Protein 1UF5 (pdb70)

Radius of gyration: 25.56 Å; Cα contacts (8 Å, |Δi|>4): 1533; chains: 2; bounding box: 73×49×75 Å

B-factor: mean 15.65, std 8.69, range [4.79, 57.74]

Nearest PDB structures (foldseek):
  1erz-assembly1_A  TM=1.002E+00  e=2.259E-68  Agrobacterium sp. KNK712
  1uf4-assembly1_A  TM=1.003E+00  e=5.510E-68  Agrobacterium sp.
  8hpc-assembly3_D  TM=9.990E-01  e=4.839E-65  Agrobacterium sp. KNK712
  1fo6-assembly1_D  TM=9.987E-01  e=3.106E-63  Agrobacterium tumefaciens
  2ggk-assembly1_D  TM=9.980E-01  e=1.020E-62  Agrobacterium tumefaciens

InterPro domains:
  IPR003010 Carbon-nitrogen hydrolase [PF00795] (7-283)
  IPR003010 Carbon-nitrogen hydrolase [PS50263] (5-276)
  IPR036526 Carbon-nitrogen hydrolase superfamily [G3DSA:3.60.110.10] (2-304)
  IPR036526 Carbon-nitrogen hydrolase superfamily [SSF56317] (3-301)
  IPR050345 Aliphatic Amidase/Beta-Ureidopropionase [PTHR43674] (7-300)

Foldseek 3Di:
DQKFKEKEWAAFAAAQPRQLLNLLVLVLVQQVVCLVVGHQEYEAAFQSRHGLPLQDDDDDPVSLCVQADADVPDPSNVVSLVSLLVSNHKYKDWRWHWYADPNDIAIFGKIFTAASNSHTFDIWTAQDQDFDPDDDVVDPTGRHCVPRHDGIDPQFDWTQHPNFTETEHHAVRLLDLVSLVVSLVVPHQEYEHEYWAFLADVVCRVCSVCRLVSVLVSQLVSLQLSLHWYWYHYHAYQYPNTGTDAFTFIAGSNSHTPWTDDDSHGDMIMDMGRSCSSCVCCVPVNVPVVDDDVVPVVVVPDD/DQKFKEKEWAAFAAAQPHQLLNLLVLVLVQQVVCLVVRHQEYEAAFQSRHGLPLQDDDPDPVSLCVQADADPPDPSNVVVLVSLQVSNYKYKDWHWHWYADPNDTAIFRKIFTAASNSHTFDIWTAQDQDFDCDDDVLDPTGRNRVNRHPGIDPQFDWTQHPNATETEHHAVRLLDLVSLVVSLVVPHQEYEHEYWAFLADSVCRVCSVCRLVSNLVSQLVSLQLSLHKYWYHYHAQQYPNTGTDAFTFIAGSNSHTPWTDDDSHGDMIMDMDRSCSSCVRCVPVNVPVVDDDCVPVVVVVDD

Secondary structure (DSSP, 8-state):
--EEEEEEEEB----TT--HHHHHHHHHHHHHHHHHTT-SEEE--TTTTS--GGGS----HHHHHTTSBSSSS-TTTHHHHHHHHHHT-EEEEEEEEEEEETTEEEEEEEEEEE-TTS-EEEEEE-----S-SS--TT-SS---HHHH----SS-S-EEEETTEEEEE--GGGGG-HHHHHHHHHTT-SEEEEEE--BS--TT-GGGGGGHHHHHHHHHHHHHHHHT-EEEEEEB-EEETTEEE----EEE-TTS-EEEE--SSSSEEEEEEEEGGGGHHIIIIIT-HHHH--GGG-GGGG--/--EEEEEEEEB----TT--HHHHHHHHHHHHHHHHHTT-SEEE--TTTTS--GGGS--S-HHHHHTTSBSSSS-TTTHHHHHHHHHHT-EEEEEEEEEEEETTEEEEEEEEEEE-TTS-EEEEEE-S---S-SS--TT-SS---HHHH----SS-S-EEEETTEEEEE--GGGGG-HHHHHHHHHTT-SEEEEEE--BS--SS-GGGGGGHHHHHHHHHHHHHHHHT-EEEEEEB-EEETTEEE----EEE-TTS-EEEE--SSSSEEEEEEEEGGGGHHIIIIIT-HHHH--GGG-HHHH--

CATH classification: 3.60.110.10

Sequence (606 aa):
TRQMILAVGQQGPIARAETREQVVVRLLDMLTKAASRGANFIVFPELALTTFFPRWHFTDEAELDSFYETEMPGPVVRPLFEKAAELGIGFNLGYAELVVEGGVKRRFNTSILVDKSGKIVGKYRKIHLPGHKEYEAYRPFQHLEKRYFEPGDLGFPVYDVDAAKMGMFIANDRRWPEAWRVMGLRGAEIICGGYNTPTHNPPVPQHDHLTSFHHLLSMQAGSYQNGAWSAAAGKAGMEENCMLLGHSCIVAPTGEIVALTTTLEDEVITAAVDLDRCRELREHIFNFKQHRQPQHYGLIAELTRQMILAVGQQGPIARAETREQVVVRLLDMLTKAASRGANFIVFPELALTTFFPRWHFTDEAELDSFYETEMPGPVVRPLFEKAAELGIGFNLGYAELVVEGGVKRRFNTSILVDKSGKIVGKYRKIHLPGHKEYEAYRPFQHLEKRYFEPGDLGFPVYDVDAAKMGMFIANDRRWPEAWRVMGLRGAEIICGGYNTPTHNPPVPQHDHLTSFHHLLSMQAGSYQNGAWSAAAGKAGMEENCMLLGHSCIVAPTGEIVALTTTLEDEVITAAVDLDRCRELREHIFNFKQHRQPQHYGLIAEL

Solvent-accessible surface area: 21330 Å² total; per-residue (Å²): 136,81,118,27,56,0,0,0,0,0,0,3,46,0,48,111,93,44,64,57,99,96,0,5,97,46,0,39,68,5,0,59,111,0,22,93,124,42,6,31,3,0,0,1,1,3,0,0,2,11,1,4,0,0,7,52,79,8,122,62,97,75,90,13,29,66,20,12,17,104,102,37,27,11,109,54,3,127,49,0,14,105,63,0,47,119,70,27,0,0,0,2,0,2,4,2,12,15,45,90,88,88,67,97,82,60,29,2,0,0,4,0,0,0,19,97,63,15,141,76,47,8,58,0,32,2,1,0,7,18,33,16,119,140,125,54,79,134,29,98,28,10,26,0,2,41,100,1,6,60,57,2,72,71,16,2,25,30,55,109,4,48,68,2,66,1,0,0,0,2,5,10,0,2,14,0,15,3,0,4,3,1,0,0,46,114,26,3,19,0,0,0,1,4,0,6,16,23,42,64,60,14,46,5,66,90,23,39,141,16,19,31,62,10,0,23,6,1,0,28,3,8,0,1,14,3,0,0,3,0,0,0,0,0,0,0,4,113,2,60,143,3,75,1,13,2,63,0,0,0,0,1,0,5,0,59,57,71,15,64,0,122,53,78,114,54,33,17,15,34,13,81,2,37,5,48,84,12,120,34,1,56,80,69,47,0,36,10,198,98,12,20,32,19,103,58,0,32,42,3,20,106,172,138,94,120,32,55,0,0,0,0,0,0,3,45,0,46,100,92,42,59,55,92,95,0,5,100,46,0,43,68,4,0,57,102,0,24,93,126,35,5,59,3,0,0,1,0,3,2,0,2,13,1,3,0,0,9,53,73,20,130,69,97,73,77,16,32,64,17,10,16,106,102,32,22,10,108,55,3,113,49,0,13,106,53,0,44,124,66,25,0,0,0,1,0,2,6,3,14,20,41,99,78,88,76,84,83,51,30,1,1,0,3,0,0,0,18,102,80,17,125,60,43,6,58,0,24,1,1,0,7,19,22,10,112,105,123,54,83,132,30,93,32,10,26,0,2,32,91,4,8,58,60,4,62,71,14,4,27,31,50,85,3,59,90,2,84,1,0,2,1,2,5,12,0,1,15,0,15,3,0,5,2,2,0,0,45,127,32,3,21,0,0,0,1,4,0,6,15,21,42,66,43,18,43,5,68,92,11,42,143,16,18,30,61,10,0,24,6,0,0,29,2,8,0,2,15,3,0,0,5,0,0,0,0,0,0,0,4,110,1,66,143,4,74,1,14,3,62,0,0,0,0,9,0,6,0,60,57,70,14,66,0,120,53,75,115,52,35,15,13,34,13,76,2,25,8,45,100,12,122,37,0,56,84,64,57,0,17,19,162,101,13,22,36,19,103,39,0,32,42,2,24,103,183

Structure (mmCIF, N/CA/C/O backbone):
data_1UF5
#
_entry.id   1UF5
#
_cell.length_a   67.424
_cell.length_b   137.275
_cell.length_c   67.976
_cell.angle_alpha   90.00
_cell.angle_beta   90.00
_cell.angle_gamma   90.00
#
_symmetry.space_group_name_H-M   'P 21 21 2'
#
loop_
_entity.id
_entity.type
_entity.pdbx_description
1 polymer 'N-carbamyl-D-amino acid amidohydrolase'
2 non-polymer '4-METHYLSULFANYL-2-UREIDO-BUTYRIC ACID'
3 non-polymer 1,2-ETHANEDIOL
4 water water
#
loop_
_atom_site.group_PDB
_atom_site.id
_atom_site.type_symbol
_atom_site.label_atom_id
_atom_site.label_alt_id
_atom_site.label_comp_id
_atom_site.label_asym_id
_atom_site.label_entity_id
_atom_site.label_seq_id
_atom_site.pdbx_PDB_ins_code
_atom_site.Cartn_x
_atom_site.Cartn_y
_atom_site.Cartn_z
_atom_site.occupancy
_atom_site.B_iso_or_equiv
_atom_site.auth_seq_id
_atom_site.auth_comp_id
_atom_site.auth_asym_id
_atom_site.auth_atom_id
_atom_site.pdbx_PDB_model_num
ATOM 1 N N . THR A 1 1 ? 26.117 87.430 -24.642 1.00 33.13 1 THR A N 1
ATOM 2 C CA . THR A 1 1 ? 26.230 86.027 -24.149 1.00 32.36 1 THR A CA 1
ATOM 3 C C . THR A 1 1 ? 26.590 85.988 -22.669 1.00 30.93 1 THR A C 1
ATOM 4 O O . THR A 1 1 ? 27.392 86.793 -22.195 1.00 31.18 1 THR A O 1
ATOM 8 N N . ARG A 1 2 ? 26.000 85.040 -21.948 1.00 28.60 2 ARG A N 1
ATOM 9 C CA . ARG A 1 2 ? 26.255 84.893 -20.520 1.00 25.53 2 ARG A CA 1
ATOM 10 C C . ARG A 1 2 ? 26.689 83.462 -20.197 1.00 24.32 2 ARG A C 1
ATOM 11 O O . ARG A 1 2 ? 26.964 83.130 -19.044 1.00 21.82 2 ARG A O 1
ATOM 19 N N . GLN A 1 3 ? 26.760 82.623 -21.227 1.00 23.48 3 GLN A N 1
ATOM 20 C CA . GLN A 1 3 ? 27.153 81.225 -21.067 1.00 23.03 3 GLN A CA 1
ATOM 21 C C . GLN A 1 3 ? 28.529 80.951 -21.674 1.00 20.58 3 GLN A C 1
ATOM 22 O O . GLN A 1 3 ? 28.887 81.528 -22.699 1.00 19.59 3 GLN A O 1
ATOM 28 N N . MET A 1 4 ? 29.292 80.068 -21.035 1.00 18.23 4 MET A N 1
ATOM 29 C CA . MET A 1 4 ? 30.624 79.701 -21.513 1.00 16.22 4 MET A CA 1
ATOM 30 C C . MET A 1 4 ? 31.101 78.444 -20.789 1.00 15.71 4 MET A C 1
ATOM 31 O O . MET A 1 4 ? 30.473 77.991 -19.833 1.00 16.23 4 MET A O 1
ATOM 36 N N . ILE A 1 5 ? 32.200 77.866 -21.259 1.00 13.68 5 ILE A N 1
ATOM 37 C CA . ILE A 1 5 ? 32.757 76.685 -20.618 1.00 13.87 5 ILE A CA 1
ATOM 38 C C . ILE A 1 5 ? 34.173 77.027 -20.176 1.00 12.71 5 ILE A C 1
ATOM 39 O O . ILE A 1 5 ? 35.032 77.371 -20.990 1.00 12.12 5 ILE A O 1
ATOM 44 N N . LEU A 1 6 ? 34.396 76.948 -18.869 1.00 11.37 6 LEU A N 1
ATOM 45 C CA . LEU A 1 6 ? 35.684 77.274 -18.280 1.00 10.73 6 LEU A CA 1
ATOM 46 C C . LEU A 1 6 ? 36.513 76.022 -18.048 1.00 9.93 6 LEU A C 1
ATOM 47 O O . LEU A 1 6 ? 35.980 74.975 -17.683 1.00 10.14 6 LEU A O 1
ATOM 52 N N . ALA A 1 7 ? 37.818 76.130 -18.265 1.00 9.80 7 ALA A N 1
ATOM 53 C CA . ALA A 1 7 ? 38.702 74.992 -18.057 1.00 8.80 7 ALA A CA 1
ATOM 54 C C . ALA A 1 7 ? 39.900 75.367 -17.200 1.00 8.45 7 ALA A C 1
ATOM 55 O O . ALA A 1 7 ? 40.272 76.539 -17.090 1.00 8.83 7 ALA A O 1
ATOM 57 N N . VAL A 1 8 ? 40.483 74.352 -16.578 1.00 8.20 8 VAL A N 1
ATOM 58 C CA . VAL A 1 8 ? 41.669 74.513 -15.759 1.00 8.14 8 VAL A CA 1
ATOM 59 C C . VAL A 1 8 ? 42.679 73.512 -16.290 1.00 9.13 8 VAL A C 1
ATOM 60 O O . VAL A 1 8 ? 42.356 72.341 -16.510 1.00 10.61 8 VAL A O 1
ATOM 64 N N . GLY A 1 9 ? 43.889 73.996 -16.533 1.00 9.11 9 GLY A N 1
ATOM 65 C CA . GLY A 1 9 ? 44.947 73.143 -17.029 1.00 8.75 9 GLY A CA 1
ATOM 66 C C . GLY A 1 9 ? 45.997 72.984 -15.955 1.00 8.77 9 GLY A C 1
ATOM 67 O O . GLY A 1 9 ? 46.945 73.766 -15.871 1.00 9.20 9 GLY A O 1
ATOM 68 N N . GLN A 1 10 ? 45.805 71.991 -15.096 1.00 8.51 10 GLN A N 1
ATOM 69 C CA . GLN A 1 10 ? 46.760 71.723 -14.035 1.00 8.95 10 GLN A CA 1
ATOM 70 C C . GLN A 1 10 ? 48.035 71.175 -14.659 1.00 9.44 10 GLN A C 1
ATOM 71 O O . GLN A 1 10 ? 47.981 70.414 -15.623 1.00 9.17 10 GLN A O 1
ATOM 77 N N . GLN A 1 11 ? 49.182 71.565 -14.116 1.00 9.08 11 GLN A N 1
ATOM 78 C CA . GLN A 1 11 ? 50.452 71.065 -14.627 1.00 9.59 11 GLN A CA 1
ATOM 79 C C . GLN A 1 11 ? 51.093 70.096 -13.652 1.00 9.55 11 GLN A C 1
ATOM 80 O O . GLN A 1 11 ? 50.944 70.229 -12.436 1.00 9.74 11 GLN A O 1
ATOM 86 N N . GLY A 1 12 ? 51.804 69.119 -14.202 1.00 9.70 12 GLY A N 1
ATOM 87 C CA . GLY A 1 12 ? 52.547 68.189 -13.383 1.00 9.60 12 GLY A CA 1
ATOM 88 C C . GLY A 1 12 ? 53.854 68.934 -13.164 1.00 9.85 12 GLY A C 1
ATOM 89 O O . GLY A 1 12 ? 53.969 70.089 -13.579 1.00 11.05 12 GLY A O 1
ATOM 90 N N . PRO A 1 13 ? 54.866 68.317 -12.549 1.00 11.02 13 PRO A N 1
ATOM 91 C CA . PRO A 1 13 ? 56.135 69.014 -12.319 1.00 10.41 13 PRO A CA 1
ATOM 92 C C . PRO A 1 13 ? 56.850 69.531 -13.571 1.00 11.52 13 PRO A C 1
ATOM 93 O O . PRO A 1 13 ? 56.688 68.997 -14.667 1.00 11.92 13 PRO A O 1
ATOM 97 N N . ILE A 1 14 ? 57.623 70.595 -13.392 1.00 11.50 14 ILE A N 1
ATOM 98 C CA . ILE A 1 14 ? 58.432 71.158 -14.465 1.00 12.03 14 ILE A CA 1
ATOM 99 C C . ILE A 1 14 ? 59.848 71.109 -13.898 1.00 13.43 14 ILE A C 1
ATOM 100 O O . ILE A 1 14 ? 60.141 71.738 -12.879 1.00 13.97 14 ILE A O 1
ATOM 105 N N . ALA A 1 15 ? 60.712 70.334 -14.542 1.00 13.94 15 ALA A N 1
ATOM 106 C CA . ALA A 1 15 ? 62.088 70.177 -14.082 1.00 14.74 15 ALA A CA 1
ATOM 107 C C . ALA A 1 15 ? 62.923 71.434 -14.276 1.00 14.53 15 ALA A C 1
ATOM 108 O O . ALA A 1 15 ? 62.609 72.283 -15.107 1.00 14.14 15 ALA A O 1
ATOM 110 N N . ARG A 1 16 ? 63.995 71.545 -13.500 1.00 15.14 16 ARG A N 1
ATOM 111 C CA . ARG A 1 16 ? 64.873 72.704 -13.584 1.00 17.59 16 ARG A CA 1
ATOM 112 C C . ARG A 1 16 ? 65.451 72.861 -14.990 1.00 18.24 16 ARG A C 1
ATOM 113 O O . ARG A 1 16 ? 65.611 73.978 -15.480 1.00 20.75 16 ARG A O 1
ATOM 121 N N . ALA A 1 17 ? 65.740 71.739 -15.643 1.00 18.50 17 ALA A N 1
ATOM 122 C CA . ALA A 1 17 ? 66.317 71.762 -16.985 1.00 19.69 17 ALA A CA 1
ATOM 123 C C . ALA A 1 17 ? 65.289 71.661 -18.106 1.00 19.85 17 ALA A C 1
ATOM 124 O O . ALA A 1 17 ? 65.646 71.705 -19.284 1.00 20.52 17 ALA A O 1
ATOM 126 N N . GLU A 1 18 ? 64.018 71.516 -17.749 1.00 17.62 18 GLU A N 1
ATOM 127 C CA . GLU A 1 18 ? 62.976 71.413 -18.761 1.00 16.61 18 GLU A CA 1
ATOM 128 C C . GLU A 1 18 ? 62.873 72.760 -19.470 1.00 16.03 18 GLU A C 1
ATOM 129 O O . GLU A 1 18 ? 62.710 73.800 -18.830 1.00 15.98 18 GLU A O 1
ATOM 135 N N . THR A 1 19 ? 62.979 72.733 -20.796 1.00 15.61 19 THR A N 1
ATOM 136 C CA . THR A 1 19 ? 62.935 73.949 -21.603 1.00 15.27 19 THR A CA 1
ATOM 137 C C . THR A 1 19 ? 61.539 74.520 -21.787 1.00 15.00 19 THR A C 1
ATOM 138 O O . THR A 1 19 ? 60.541 73.810 -21.672 1.00 14.75 19 THR A O 1
ATOM 142 N N . ARG A 1 20 ? 61.473 75.814 -22.079 1.00 14.65 20 ARG A N 1
ATOM 143 C CA . ARG A 1 20 ? 60.190 76.455 -22.302 1.00 14.63 20 ARG A CA 1
ATOM 144 C C . ARG A 1 20 ? 59.522 75.821 -23.516 1.00 14.87 20 ARG A C 1
ATOM 145 O O . ARG A 1 20 ? 58.299 75.723 -23.581 1.00 15.01 20 ARG A O 1
ATOM 153 N N . GLU A 1 21 ? 60.324 75.378 -24.479 1.00 15.72 21 GLU A N 1
ATOM 154 C CA . GLU A 1 21 ? 59.762 74.739 -25.659 1.00 15.88 21 GLU A CA 1
ATOM 155 C C . GLU A 1 21 ? 59.004 73.481 -25.241 1.00 15.20 21 GLU A C 1
ATOM 156 O O . GLU A 1 21 ? 57.906 73.215 -25.725 1.00 14.46 21 GLU A O 1
ATOM 162 N N . GLN A 1 22 ? 59.594 72.713 -24.331 1.00 12.99 22 GLN A N 1
ATOM 163 C CA . GLN A 1 22 ? 58.964 71.490 -23.849 1.00 14.40 22 GLN A CA 1
ATOM 164 C C . GLN A 1 22 ? 57.705 71.812 -23.047 1.00 12.48 22 GLN A C 1
ATOM 165 O O . GLN A 1 22 ? 56.705 71.096 -23.128 1.00 12.85 22 GLN A O 1
ATOM 171 N N . VAL A 1 23 ? 57.754 72.892 -22.275 1.00 12.62 23 VAL A N 1
ATOM 172 C CA . VAL A 1 23 ? 56.600 73.290 -21.477 1.00 10.78 23 VAL A CA 1
ATOM 173 C C . VAL A 1 23 ? 55.462 73.768 -22.375 1.00 11.64 23 VAL A C 1
ATOM 174 O O . VAL A 1 23 ? 54.296 73.481 -22.111 1.00 11.70 23 VAL A O 1
ATOM 178 N N . VAL A 1 24 ? 55.801 74.491 -23.440 1.00 11.71 24 VAL A N 1
ATOM 179 C CA . VAL A 1 24 ? 54.788 74.986 -24.365 1.00 13.06 24 VAL A CA 1
ATOM 180 C C . VAL A 1 24 ? 54.078 73.822 -25.051 1.00 12.82 24 VAL A C 1
ATOM 181 O O . VAL A 1 24 ? 52.882 73.894 -25.326 1.00 13.86 24 VAL A O 1
ATOM 185 N N . VAL A 1 25 ? 54.816 72.752 -25.333 1.00 12.33 25 VAL A N 1
ATOM 186 C CA . VAL A 1 25 ? 54.216 71.577 -25.954 1.00 12.77 25 VAL A CA 1
ATOM 187 C C . VAL A 1 25 ? 53.145 71.034 -25.012 1.00 13.08 25 VAL A C 1
ATOM 188 O O . VAL A 1 25 ? 52.059 70.644 -25.444 1.00 12.71 25 VAL A O 1
ATOM 192 N N . ARG A 1 26 ? 53.461 71.019 -23.721 1.00 12.45 26 ARG A N 1
ATOM 193 C CA . ARG A 1 26 ? 52.532 70.522 -22.714 1.00 12.20 26 ARG A CA 1
ATOM 194 C C . ARG A 1 26 ? 51.317 71.434 -22.568 1.00 12.29 26 ARG A C 1
ATOM 195 O O . ARG A 1 26 ? 50.191 70.958 -22.429 1.00 12.90 26 ARG A O 1
ATOM 203 N N . LEU A 1 27 ? 51.548 72.743 -22.611 1.00 12.08 27 LEU A N 1
ATOM 204 C CA . LEU A 1 27 ? 50.463 73.712 -22.495 1.00 11.56 27 LEU A CA 1
ATOM 205 C C . LEU A 1 27 ? 49.560 73.650 -23.726 1.00 12.64 27 LEU A C 1
ATOM 206 O O . LEU A 1 27 ? 48.334 73.723 -23.611 1.00 11.71 27 LEU A O 1
ATOM 211 N N . LEU A 1 28 ? 50.168 73.523 -24.904 1.00 12.81 28 LEU A N 1
ATOM 212 C CA . LEU A 1 28 ? 49.405 73.431 -26.145 1.00 12.76 28 LEU A CA 1
ATOM 213 C C . LEU A 1 28 ? 48.498 72.211 -26.116 1.00 13.66 28 LEU A C 1
ATOM 214 O O . LEU A 1 28 ? 47.349 72.274 -26.553 1.00 14.94 28 LEU A O 1
ATOM 219 N N . ASP A 1 29 ? 49.019 71.102 -25.601 1.00 12.52 29 ASP A N 1
ATOM 220 C CA . ASP A 1 29 ? 48.247 69.867 -25.522 1.00 13.54 29 ASP A CA 1
ATOM 221 C C . ASP A 1 29 ? 47.003 70.055 -24.659 1.00 12.20 29 ASP A C 1
ATOM 222 O O . ASP A 1 29 ? 45.911 69.628 -25.034 1.00 12.53 29 ASP A O 1
ATOM 227 N N . MET A 1 30 ? 47.160 70.698 -23.508 1.00 12.12 30 MET A N 1
ATOM 228 C CA . MET A 1 30 ? 46.019 70.918 -22.628 1.00 11.50 30 MET A CA 1
ATOM 229 C C . MET A 1 30 ? 45.032 71.916 -23.216 1.00 11.60 30 MET A C 1
ATOM 230 O O . MET A 1 30 ? 43.819 71.732 -23.117 1.00 12.09 30 MET A O 1
ATOM 235 N N . LEU A 1 31 ? 45.547 72.975 -23.830 1.00 12.23 31 LEU A N 1
ATOM 236 C CA . LEU A 1 31 ? 44.670 73.972 -24.424 1.00 11.80 31 LEU A CA 1
ATOM 237 C C . LEU A 1 31 ? 43.852 73.344 -25.553 1.00 12.62 31 LEU A C 1
ATOM 238 O O . LEU A 1 31 ? 42.666 73.631 -25.708 1.00 12.00 31 LEU A O 1
ATOM 243 N N . THR A 1 32 ? 44.488 72.474 -26.332 1.00 13.12 32 THR A N 1
ATOM 244 C CA . THR A 1 32 ? 43.805 71.811 -27.436 1.00 14.09 32 THR A CA 1
ATOM 245 C C . THR A 1 32 ? 42.742 70.844 -26.920 1.00 14.98 32 THR A C 1
ATOM 246 O O . THR A 1 32 ? 41.627 70.797 -27.444 1.00 14.41 32 THR A O 1
ATOM 250 N N . LYS A 1 33 ? 43.083 70.078 -25.887 1.00 14.18 33 LYS A N 1
ATOM 251 C CA . LYS A 1 33 ? 42.132 69.133 -25.318 1.00 14.66 33 LYS A CA 1
ATOM 252 C C . LYS A 1 33 ? 40.953 69.868 -24.691 1.00 14.43 33 LYS A C 1
ATOM 253 O O . LYS A 1 33 ? 39.810 69.431 -24.799 1.00 15.18 33 LYS A O 1
ATOM 259 N N . ALA A 1 34 ? 41.235 70.989 -24.034 1.00 13.17 34 ALA A N 1
ATOM 260 C CA . ALA A 1 34 ? 40.180 71.774 -23.405 1.00 12.37 34 ALA A CA 1
ATOM 261 C C . ALA A 1 34 ? 39.214 72.301 -24.467 1.00 13.56 34 ALA A C 1
ATOM 262 O O . ALA A 1 34 ? 37.996 72.207 -24.317 1.00 12.81 34 ALA A O 1
ATOM 264 N N . ALA A 1 35 ? 39.759 72.850 -25.548 1.00 13.59 35 ALA A N 1
ATOM 265 C CA . ALA A 1 35 ? 38.921 73.378 -26.616 1.00 14.78 35 ALA A CA 1
ATOM 266 C C . ALA A 1 35 ? 38.069 72.274 -27.238 1.00 15.86 35 ALA A C 1
ATOM 267 O O . ALA A 1 35 ? 36.916 72.505 -27.607 1.00 17.49 35 ALA A O 1
ATOM 269 N N . SER A 1 36 ? 38.629 71.074 -27.346 1.00 16.84 36 SER A N 1
ATOM 270 C CA . SER A 1 36 ? 37.898 69.956 -27.935 1.00 18.27 36 SER A CA 1
ATOM 271 C C . SER A 1 36 ? 36.705 69.584 -27.067 1.00 18.29 36 SER A C 1
ATOM 272 O O . SER A 1 36 ? 35.731 69.002 -27.549 1.00 19.05 36 SER A O 1
ATOM 275 N N . ARG A 1 37 ? 36.786 69.919 -25.783 1.00 16.25 37 ARG A N 1
ATOM 276 C CA . ARG A 1 37 ? 35.708 69.621 -24.853 1.00 15.71 37 ARG A CA 1
ATOM 277 C C . ARG A 1 37 ? 34.793 70.830 -24.645 1.00 13.80 37 ARG A C 1
ATOM 278 O O . ARG A 1 37 ? 34.031 70.891 -23.678 1.00 13.27 37 ARG A O 1
ATOM 286 N N . GLY A 1 38 ? 34.884 71.790 -25.564 1.00 13.16 38 GLY A N 1
ATOM 287 C CA . GLY A 1 38 ? 34.033 72.968 -25.517 1.00 13.44 38 GLY A CA 1
ATOM 288 C C . GLY A 1 38 ? 34.480 74.195 -24.744 1.00 12.98 38 GLY A C 1
ATOM 289 O O . GLY A 1 38 ? 33.799 75.224 -24.779 1.00 14.27 38 GLY A O 1
ATOM 290 N N . ALA A 1 39 ? 35.613 74.111 -24.058 1.00 12.21 39 ALA A N 1
ATOM 291 C CA . ALA A 1 39 ? 36.097 75.242 -23.273 1.00 13.16 39 ALA A CA 1
ATOM 292 C C . ALA A 1 39 ? 36.478 76.438 -24.136 1.00 12.91 39 ALA A C 1
ATOM 293 O O . ALA A 1 39 ? 37.030 76.277 -25.224 1.00 13.79 39 ALA A O 1
ATOM 295 N N . ASN A 1 40 ? 36.177 77.637 -23.646 1.00 13.34 40 ASN A N 1
ATOM 296 C CA . ASN A 1 40 ? 36.518 78.856 -24.367 1.00 13.62 40 ASN A CA 1
ATOM 297 C C . ASN A 1 40 ? 37.540 79.666 -23.577 1.00 11.17 40 ASN A C 1
ATOM 298 O O . ASN A 1 40 ? 37.891 80.777 -23.959 1.00 10.14 40 ASN A O 1
ATOM 303 N N . PHE A 1 41 ? 37.998 79.109 -22.460 1.00 10.90 41 PHE A N 1
ATOM 304 C CA . PHE A 1 41 ? 39.006 79.760 -21.629 1.00 8.56 41 PHE A CA 1
ATOM 305 C C . PHE A 1 41 ? 39.636 78.717 -20.718 1.00 9.71 41 PHE A C 1
ATOM 306 O O . PHE A 1 41 ? 38.928 77.893 -20.138 1.00 10.81 41 PHE A O 1
ATOM 314 N N . ILE A 1 42 ? 40.959 78.743 -20.596 1.00 7.93 42 ILE A N 1
ATOM 315 C CA . ILE A 1 42 ? 41.648 77.790 -19.731 1.00 8.44 42 ILE A CA 1
ATOM 316 C C . ILE A 1 42 ? 42.653 78.484 -18.814 1.00 8.86 42 ILE A C 1
ATOM 317 O O . ILE A 1 42 ? 43.461 79.309 -19.250 1.00 7.44 42 ILE A O 1
ATOM 322 N N . VAL A 1 43 ? 42.583 78.149 -17.531 1.00 8.87 43 VAL A N 1
ATOM 323 C CA . VAL A 1 43 ? 43.465 78.736 -16.531 1.00 8.31 43 VAL A CA 1
ATOM 324 C C . VAL A 1 43 ? 44.690 77.853 -16.313 1.00 8.78 43 VAL A C 1
ATOM 325 O O . VAL A 1 43 ? 44.555 76.655 -16.060 1.00 9.48 43 VAL A O 1
ATOM 329 N N . PHE A 1 44 ? 45.878 78.446 -16.416 1.00 8.48 44 PHE A N 1
ATOM 330 C CA . PHE A 1 44 ? 47.125 77.716 -16.198 1.00 8.34 44 PHE A CA 1
ATOM 331 C C . PHE A 1 44 ? 47.725 78.156 -14.857 1.00 8.57 44 PHE A C 1
ATOM 332 O O . PHE A 1 44 ? 47.322 79.173 -14.289 1.00 8.56 44 PHE A O 1
ATOM 340 N N . PRO A 1 45 ? 48.695 77.394 -14.331 1.00 7.93 45 PRO A N 1
ATOM 341 C CA . PRO A 1 45 ? 49.330 77.709 -13.046 1.00 8.06 45 PRO A CA 1
ATOM 342 C C . PRO A 1 45 ? 50.175 78.971 -12.934 1.00 8.25 45 PRO A C 1
ATOM 343 O O . PRO A 1 45 ? 50.453 79.665 -13.916 1.00 9.49 45 PRO A O 1
ATOM 347 N N . GLU A 1 46 ? 50.566 79.251 -11.696 1.00 8.83 46 GLU A N 1
ATOM 348 C CA . GLU A 1 46 ? 51.443 80.366 -11.369 1.00 8.21 46 GLU A CA 1
ATOM 349 C C . GLU A 1 46 ? 52.821 79.926 -11.881 1.00 9.81 46 GLU A C 1
ATOM 350 O O . GLU A 1 46 ? 53.173 78.750 -11.764 1.00 9.86 46 GLU A O 1
ATOM 356 N N . LEU A 1 47 ? 53.592 80.855 -12.442 1.00 9.07 47 LEU A N 1
ATOM 357 C CA . LEU A 1 47 ? 54.928 80.535 -12.962 1.00 10.03 47 LEU A CA 1
ATOM 358 C C . LEU A 1 47 ? 54.859 79.219 -13.734 1.00 8.90 47 LEU A C 1
ATOM 359 O O . LEU A 1 47 ? 55.598 78.269 -13.453 1.00 9.76 47 LEU A O 1
ATOM 364 N N . ALA A 1 48 ? 53.964 79.188 -14.718 1.00 8.98 48 ALA A N 1
ATOM 365 C CA . ALA A 1 48 ? 53.709 78.006 -15.539 1.00 9.58 48 ALA A CA 1
ATOM 366 C C . ALA A 1 48 ? 54.740 77.681 -16.613 1.00 9.81 48 ALA A C 1
ATOM 367 O O . ALA A 1 48 ? 54.587 76.693 -17.332 1.00 10.76 48 ALA A O 1
ATOM 369 N N . LEU A 1 49 ? 55.781 78.497 -16.736 1.00 10.01 49 LEU A N 1
ATOM 370 C CA . LEU A 1 49 ? 56.790 78.255 -17.767 1.00 10.50 49 LEU A CA 1
ATOM 371 C C . LEU A 1 49 ? 58.087 77.661 -17.243 1.00 11.04 49 LEU A C 1
ATOM 372 O O . LEU A 1 49 ? 58.951 77.255 -18.028 1.00 12.56 49 LEU A O 1
ATOM 377 N N . THR A 1 50 ? 58.215 77.593 -15.923 1.00 10.60 50 THR A N 1
ATOM 378 C CA . THR A 1 50 ? 59.432 77.089 -15.303 1.00 10.19 50 THR A CA 1
ATOM 379 C C . THR A 1 50 ? 59.164 76.303 -14.033 1.00 10.80 50 THR A C 1
ATOM 380 O O . THR A 1 50 ? 58.034 76.218 -13.555 1.00 10.42 50 THR A O 1
ATOM 384 N N . THR A 1 51 ? 60.235 75.734 -13.491 1.00 11.62 51 THR A N 1
ATOM 385 C CA . THR A 1 51 ? 60.170 75.009 -12.234 1.00 11.04 51 THR A CA 1
ATOM 386 C C . THR A 1 51 ? 59.954 76.134 -11.215 1.00 11.92 51 THR A C 1
ATOM 387 O O . THR A 1 51 ? 60.201 77.300 -11.531 1.00 10.09 51 THR A O 1
ATOM 391 N N . PHE A 1 52 ? 59.491 75.810 -10.011 1.00 10.76 52 PHE A N 1
ATOM 392 C CA . PHE A 1 52 ? 59.271 76.847 -9.001 1.00 10.25 52 PHE A CA 1
ATOM 393 C C . PHE A 1 52 ? 60.608 77.204 -8.345 1.00 10.59 52 PHE A C 1
ATOM 394 O O . PHE A 1 52 ? 60.916 76.753 -7.240 1.00 9.66 52 PHE A O 1
ATOM 402 N N . PHE A 1 53 ? 61.390 78.030 -9.035 1.00 10.66 53 PHE A N 1
ATOM 403 C CA . PHE A 1 53 ? 62.712 78.436 -8.562 1.00 11.02 53 PHE A CA 1
ATOM 404 C C . PHE A 1 53 ? 62.810 79.159 -7.216 1.00 11.45 53 PHE A C 1
ATOM 405 O O . PHE A 1 53 ? 63.889 79.211 -6.626 1.00 12.23 53 PHE A O 1
ATOM 413 N N . PRO A 1 54 ? 61.705 79.743 -6.715 1.00 11.34 54 PRO A N 1
ATOM 414 C CA . PRO A 1 54 ? 61.856 80.415 -5.419 1.00 11.53 54 PRO A CA 1
ATOM 415 C C . PRO A 1 54 ? 62.223 79.454 -4.281 1.00 11.16 54 PRO A C 1
ATOM 416 O O . PRO A 1 54 ? 62.451 79.887 -3.153 1.00 12.13 54 PRO A O 1
ATOM 420 N N . ARG A 1 55 ? 62.277 78.156 -4.576 1.00 12.07 55 ARG A N 1
ATOM 421 C CA . ARG A 1 55 ? 62.621 77.162 -3.559 1.00 11.64 55 ARG A CA 1
ATOM 422 C C . ARG A 1 55 ? 64.125 77.090 -3.303 1.00 11.87 55 ARG A C 1
ATOM 423 O O . ARG A 1 55 ? 64.570 76.397 -2.389 1.00 12.24 55 ARG A O 1
ATOM 431 N N . TRP A 1 56 ? 64.906 77.796 -4.114 1.00 12.77 56 TRP A N 1
ATOM 432 C CA . TRP A 1 56 ? 66.358 77.784 -3.952 1.00 12.68 56 TRP A CA 1
ATOM 433 C C . TRP A 1 56 ? 66.927 79.135 -3.561 1.00 13.32 56 TRP A C 1
ATOM 434 O O . TRP A 1 56 ? 66.349 80.181 -3.850 1.00 12.85 56 TRP A O 1
ATOM 445 N N . HIS A 1 57 ? 68.077 79.093 -2.898 1.00 13.85 57 HIS A N 1
ATOM 446 C CA . HIS A 1 57 ? 68.776 80.302 -2.506 1.00 14.93 57 HIS A CA 1
ATOM 447 C C . HIS A 1 57 ? 69.788 80.551 -3.620 1.00 15.07 57 HIS A C 1
ATOM 448 O O . HIS A 1 57 ? 70.780 79.828 -3.737 1.00 15.14 57 HIS A O 1
ATOM 455 N N . PHE A 1 58 ? 69.526 81.559 -4.449 1.00 15.31 58 PHE A N 1
ATOM 456 C CA . PHE A 1 58 ? 70.418 81.879 -5.559 1.00 14.57 58 PHE A CA 1
ATOM 457 C C . PHE A 1 58 ? 71.609 82.724 -5.145 1.00 15.77 58 PHE A C 1
ATOM 458 O O . PHE A 1 58 ? 71.509 83.570 -4.258 1.00 16.03 58 PHE A O 1
ATOM 466 N N . THR A 1 59 ? 72.733 82.492 -5.814 1.00 16.71 59 THR A N 1
ATOM 467 C CA . THR A 1 59 ? 73.963 83.222 -5.543 1.00 19.76 59 THR A CA 1
ATOM 468 C C . THR A 1 59 ? 74.488 83.855 -6.829 1.00 21.04 59 THR A C 1
ATOM 469 O O . THR A 1 59 ? 75.399 84.682 -6.798 1.00 23.12 59 THR A O 1
ATOM 473 N N . ASP A 1 60 ? 73.905 83.460 -7.956 1.00 22.13 60 ASP A N 1
ATOM 474 C CA . ASP A 1 60 ? 74.305 83.978 -9.260 1.00 22.69 60 ASP A CA 1
ATOM 475 C C . ASP A 1 60 ? 73.107 84.652 -9.926 1.00 22.63 60 ASP A C 1
ATOM 476 O O . ASP A 1 60 ? 72.089 84.010 -10.185 1.00 20.58 60 ASP A O 1
ATOM 481 N N . GLU A 1 61 ? 73.237 85.945 -10.207 1.00 22.35 61 GLU A N 1
ATOM 482 C CA . GLU A 1 61 ? 72.156 86.710 -10.819 1.00 22.99 61 GLU A CA 1
ATOM 483 C C . GLU A 1 61 ? 71.780 86.234 -12.218 1.00 22.43 61 GLU A C 1
ATOM 484 O O . GLU A 1 61 ? 70.604 86.245 -12.582 1.00 21.36 61 GLU A O 1
ATOM 490 N N . ALA A 1 62 ? 72.773 85.820 -13.001 1.00 20.67 62 ALA A N 1
ATOM 491 C CA . ALA A 1 62 ? 72.513 85.342 -14.355 1.00 20.64 62 ALA A CA 1
ATOM 492 C C . ALA A 1 62 ? 71.625 84.104 -14.302 1.00 19.44 62 ALA A C 1
ATOM 493 O O . ALA A 1 62 ? 70.689 83.966 -15.091 1.00 18.83 62 ALA A O 1
ATOM 495 N N . GLU A 1 63 ? 71.920 83.206 -13.366 1.00 17.76 63 GLU A N 1
ATOM 496 C CA . GLU A 1 63 ? 71.133 81.988 -13.214 1.00 17.86 63 GLU A CA 1
ATOM 497 C C . GLU A 1 63 ? 69.702 82.336 -12.824 1.00 16.05 63 GLU A C 1
ATOM 498 O O . GLU A 1 63 ? 68.753 81.756 -13.346 1.00 15.98 63 GLU A O 1
ATOM 504 N N . LEU A 1 64 ? 69.549 83.281 -11.902 1.00 14.75 64 LEU A N 1
ATOM 505 C CA . LEU A 1 64 ? 68.218 83.691 -11.463 1.00 13.82 64 LEU A CA 1
ATOM 506 C C . LEU A 1 64 ? 67.437 84.276 -12.635 1.00 13.89 64 LEU A C 1
ATOM 507 O O . LEU A 1 64 ? 66.289 83.898 -12.880 1.00 14.40 64 LEU A O 1
ATOM 512 N N . ASP A 1 65 ? 68.071 85.193 -13.360 1.00 13.46 65 ASP A N 1
ATOM 513 C CA . ASP A 1 65 ? 67.448 85.845 -14.511 1.00 13.96 65 ASP A CA 1
ATOM 514 C C . ASP A 1 65 ? 66.956 84.860 -15.564 1.00 12.71 65 ASP A C 1
ATOM 515 O O . ASP A 1 65 ? 65.973 85.123 -16.254 1.00 14.05 65 ASP A O 1
ATOM 520 N N . SER A 1 66 ? 67.644 83.731 -15.696 1.00 12.97 66 SER A N 1
ATOM 521 C CA . SER A 1 66 ? 67.272 82.741 -16.698 1.00 14.19 66 SER A CA 1
ATOM 522 C C . SER A 1 66 ? 65.848 82.213 -16.535 1.00 14.01 66 SER A C 1
ATOM 523 O O . SER A 1 66 ? 65.258 81.709 -17.491 1.00 15.01 66 SER A O 1
ATOM 526 N N . PHE A 1 67 ? 65.290 82.331 -15.334 1.00 13.57 67 PHE A N 1
ATOM 527 C CA . PHE A 1 67 ? 63.934 81.837 -15.095 1.00 12.73 67 PHE A CA 1
ATOM 528 C C . PHE A 1 67 ? 62.843 82.870 -15.359 1.00 12.62 67 PHE A C 1
ATOM 529 O O . PHE A 1 67 ? 61.661 82.591 -15.161 1.00 12.50 67 PHE A O 1
ATOM 537 N N . TYR A 1 68 ? 63.237 84.055 -15.814 1.00 12.30 68 TYR A N 1
ATOM 538 C CA . TYR A 1 68 ? 62.279 85.122 -16.086 1.00 11.02 68 TYR A CA 1
ATOM 539 C C . TYR A 1 68 ? 62.043 85.352 -17.574 1.00 12.58 68 TYR A C 1
ATOM 540 O O . TYR A 1 68 ? 62.858 84.970 -18.416 1.00 13.52 68 TYR A O 1
ATOM 549 N N . GLU A 1 69 ? 60.919 85.990 -17.882 1.00 12.53 69 GLU A N 1
ATOM 550 C CA . GLU A 1 69 ? 60.561 86.316 -19.255 1.00 13.12 69 GLU A CA 1
ATOM 551 C C . GLU A 1 69 ? 60.853 87.800 -19.448 1.00 14.73 69 GLU A C 1
ATOM 552 O O . GLU A 1 69 ? 60.460 88.623 -18.620 1.00 14.07 69 GLU A O 1
ATOM 558 N N . THR A 1 70 ? 61.544 88.142 -20.530 1.00 15.94 70 THR A N 1
ATOM 559 C CA . THR A 1 70 ? 61.867 89.538 -20.810 1.00 17.86 70 THR A CA 1
ATOM 560 C C . THR A 1 70 ? 60.912 90.102 -21.852 1.00 18.84 70 THR A C 1
ATOM 561 O O . THR A 1 70 ? 60.906 91.303 -22.127 1.00 20.07 70 THR A O 1
ATOM 565 N N . GLU A 1 71 ? 60.112 89.218 -22.436 1.00 18.36 71 GLU A N 1
ATOM 566 C CA . GLU A 1 71 ? 59.115 89.606 -23.423 1.00 19.05 71 GLU A CA 1
ATOM 567 C C . GLU A 1 71 ? 57.975 88.598 -23.337 1.00 18.29 71 GLU A C 1
ATOM 568 O O . GLU A 1 71 ? 58.180 87.448 -22.939 1.00 17.68 71 GLU A O 1
ATOM 574 N N . MET A 1 72 ? 56.773 89.032 -23.696 1.00 16.83 72 MET A N 1
ATOM 575 C CA . MET A 1 72 ? 55.608 88.161 -23.624 1.00 16.12 72 MET A CA 1
ATOM 576 C C . MET A 1 72 ? 54.615 88.468 -24.736 1.00 15.80 72 MET A C 1
ATOM 577 O O . MET A 1 72 ? 53.943 89.495 -24.712 1.00 16.54 72 MET A O 1
ATOM 582 N N . PRO A 1 73 ? 54.502 87.565 -25.721 1.00 16.30 73 PRO A N 1
ATOM 583 C CA . PRO A 1 73 ? 55.275 86.323 -25.779 1.00 16.87 73 PRO A CA 1
ATOM 584 C C . PRO A 1 73 ? 56.552 86.429 -26.603 1.00 18.59 73 PRO A C 1
ATOM 585 O O . PRO A 1 73 ? 56.657 87.255 -27.513 1.00 19.51 73 PRO A O 1
ATOM 589 N N . GLY A 1 74 ? 57.521 85.587 -26.268 1.00 19.48 74 GLY A N 1
ATOM 590 C CA . GLY A 1 74 ? 58.759 85.548 -27.019 1.00 19.94 74 GLY A CA 1
ATOM 591 C C . GLY A 1 74 ? 58.501 84.537 -28.120 1.00 20.30 74 GLY A C 1
ATOM 592 O O . GLY A 1 74 ? 57.404 83.980 -28.183 1.00 20.39 74 GLY A O 1
ATOM 593 N N . PRO A 1 75 ? 59.473 84.268 -29.000 1.00 19.89 75 PRO A N 1
ATOM 594 C CA . PRO A 1 75 ? 59.270 83.300 -30.081 1.00 18.85 75 PRO A CA 1
ATOM 595 C C . PRO A 1 75 ? 58.871 81.897 -29.616 1.00 18.47 75 PRO A C 1
ATOM 596 O O . PRO A 1 75 ? 58.111 81.203 -30.291 1.00 17.93 75 PRO A O 1
ATOM 600 N N . VAL A 1 76 ? 59.380 81.485 -28.460 1.00 17.50 76 VAL A N 1
ATOM 601 C CA . VAL A 1 76 ? 59.087 80.157 -27.937 1.00 16.64 76 VAL A CA 1
ATOM 602 C C . VAL A 1 76 ? 57.670 79.998 -27.396 1.00 15.10 76 VAL A C 1
ATOM 603 O O . VAL A 1 76 ? 57.063 78.937 -27.542 1.00 14.60 76 VAL A O 1
ATOM 607 N N . VAL A 1 77 ? 57.140 81.050 -26.782 1.00 15.10 77 VAL A N 1
ATOM 608 C CA . VAL A 1 77 ? 55.795 80.999 -26.213 1.00 14.21 77 VAL A CA 1
ATOM 609 C C . VAL A 1 77 ? 54.700 81.401 -27.206 1.00 14.85 77 VAL A C 1
ATOM 610 O O . VAL A 1 77 ? 53.530 81.067 -27.021 1.00 13.34 77 VAL A O 1
ATOM 614 N N . ARG A 1 78 ? 55.088 82.104 -28.265 1.00 15.21 78 ARG A N 1
ATOM 615 C CA . ARG A 1 78 ? 54.142 82.574 -29.275 1.00 15.51 78 ARG A CA 1
ATOM 616 C C . ARG A 1 78 ? 53.149 81.528 -29.795 1.00 15.01 78 ARG A C 1
ATOM 617 O O . ARG A 1 78 ? 51.970 81.834 -29.995 1.00 15.90 78 ARG A O 1
ATOM 625 N N . PRO A 1 79 ? 53.608 80.286 -30.032 1.00 14.94 79 PRO A N 1
ATOM 626 C CA . PRO A 1 79 ? 52.714 79.234 -30.532 1.00 15.30 79 PRO A CA 1
ATOM 627 C C . PRO A 1 79 ? 51.451 79.039 -29.690 1.00 14.40 79 PRO A C 1
ATOM 628 O O . PRO A 1 79 ? 50.391 78.702 -30.218 1.00 13.77 79 PRO A O 1
ATOM 632 N N . LEU A 1 80 ? 51.569 79.240 -28.381 1.00 13.16 80 LEU A N 1
ATOM 633 C CA . LEU A 1 80 ? 50.424 79.083 -27.488 1.00 12.97 80 LEU A CA 1
ATOM 634 C C . LEU A 1 80 ? 49.368 80.136 -27.816 1.00 12.25 80 LEU A C 1
ATOM 635 O O . LEU A 1 80 ? 48.169 79.848 -27.821 1.00 12.24 80 LEU A O 1
ATOM 640 N N . PHE A 1 81 ? 49.819 81.358 -28.091 1.00 11.82 81 PHE A N 1
ATOM 641 C CA . PHE A 1 81 ? 48.917 82.450 -28.437 1.00 12.59 81 PHE A CA 1
ATOM 642 C C . PHE A 1 81 ? 48.252 82.177 -29.781 1.00 13.01 81 PHE A C 1
ATOM 643 O O . PHE A 1 81 ? 47.064 82.443 -29.968 1.00 12.78 81 PHE A O 1
ATOM 651 N N . GLU A 1 82 ? 49.025 81.640 -30.718 1.00 13.39 82 GLU A N 1
ATOM 652 C CA . GLU A 1 82 ? 48.504 81.335 -32.044 1.00 14.78 82 GLU A CA 1
ATOM 653 C C . GLU A 1 82 ? 47.442 80.239 -31.998 1.00 15.27 82 GLU A C 1
ATOM 654 O O . GLU A 1 82 ? 46.447 80.302 -32.720 1.00 14.63 82 GLU A O 1
ATOM 660 N N . LYS A 1 83 ? 47.647 79.235 -31.150 1.00 14.03 83 LYS A N 1
ATOM 661 C CA . LYS A 1 83 ? 46.687 78.144 -31.033 1.00 13.82 83 LYS A CA 1
ATOM 662 C C . LYS A 1 83 ? 45.429 78.619 -30.306 1.00 13.01 83 LYS A C 1
ATOM 663 O O . LYS A 1 83 ? 44.320 78.186 -30.617 1.00 13.87 83 LYS A O 1
ATOM 669 N N . ALA A 1 84 ? 45.602 79.513 -29.339 1.00 13.76 84 ALA A N 1
ATOM 670 C CA . ALA A 1 84 ? 44.464 80.044 -28.596 1.00 12.33 84 ALA A CA 1
ATOM 671 C C . ALA A 1 84 ? 43.534 80.783 -29.554 1.00 12.82 84 ALA A C 1
ATOM 672 O O . ALA A 1 84 ? 42.312 80.657 -29.473 1.00 12.65 84 ALA A O 1
ATOM 674 N N . ALA A 1 85 ? 44.122 81.559 -30.459 1.00 13.06 85 ALA A N 1
ATOM 675 C CA . ALA A 1 85 ? 43.344 82.316 -31.433 1.00 13.70 85 ALA A CA 1
ATOM 676 C C . ALA A 1 85 ? 42.697 81.378 -32.446 1.00 13.71 85 ALA A C 1
ATOM 677 O O . ALA A 1 85 ? 41.550 81.574 -32.844 1.00 15.08 85 ALA A O 1
ATOM 679 N N . GLU A 1 86 ? 43.444 80.361 -32.860 1.00 13.22 86 GLU A N 1
ATOM 680 C CA . GLU A 1 86 ? 42.951 79.391 -33.829 1.00 13.94 86 GLU A CA 1
ATOM 681 C C . GLU A 1 86 ? 41.716 78.646 -33.336 1.00 15.19 86 GLU A C 1
ATOM 682 O O . GLU A 1 86 ? 40.710 78.560 -34.039 1.00 14.89 86 GLU A O 1
ATOM 688 N N . LEU A 1 87 ? 41.796 78.114 -32.121 1.00 13.75 87 LEU A N 1
ATOM 689 C CA . LEU A 1 87 ? 40.699 77.341 -31.556 1.00 14.46 87 LEU A CA 1
ATOM 690 C C . LEU A 1 87 ? 39.655 78.144 -30.790 1.00 13.65 87 LEU A C 1
ATOM 691 O O . LEU A 1 87 ? 38.649 77.589 -30.354 1.00 15.76 87 LEU A O 1
ATOM 696 N N . GLY A 1 88 ? 39.890 79.442 -30.625 1.00 13.65 88 GLY A N 1
ATOM 697 C CA . GLY A 1 88 ? 38.935 80.271 -29.909 1.00 12.26 88 GLY A CA 1
ATOM 698 C C . GLY A 1 88 ? 38.868 79.969 -28.423 1.00 12.74 88 GLY A C 1
ATOM 699 O O . GLY A 1 88 ? 37.789 79.770 -27.864 1.00 13.23 88 GLY A O 1
ATOM 700 N N . ILE A 1 89 ? 40.027 79.927 -27.779 1.00 10.36 89 ILE A N 1
ATOM 701 C CA . ILE A 1 89 ? 40.084 79.662 -26.348 1.00 10.43 89 ILE A CA 1
ATOM 702 C C . ILE A 1 89 ? 41.150 80.538 -25.703 1.00 11.66 89 ILE A C 1
ATOM 703 O O . ILE A 1 89 ? 42.337 80.437 -26.018 1.00 12.22 89 ILE A O 1
ATOM 708 N N . GLY A 1 90 ? 40.709 81.423 -24.816 1.00 9.83 90 GLY A N 1
ATOM 709 C CA . GLY A 1 90 ? 41.640 82.301 -24.134 1.00 10.14 90 GLY A CA 1
ATOM 710 C C . GLY A 1 90 ? 42.301 81.583 -22.977 1.00 9.90 90 GLY A C 1
ATOM 711 O O . GLY A 1 90 ? 41.990 80.424 -22.695 1.00 11.07 90 GLY A O 1
ATOM 712 N N . PHE A 1 91 ? 43.224 82.255 -22.300 1.00 9.21 91 PHE A N 1
ATOM 713 C CA . PHE A 1 91 ? 43.887 81.624 -21.172 1.00 9.87 91 PHE A CA 1
ATOM 714 C C . PHE A 1 91 ? 44.502 82.597 -20.180 1.00 10.07 91 PHE A C 1
ATOM 715 O O . PHE A 1 91 ? 44.677 83.781 -20.466 1.00 10.82 91 PHE A O 1
ATOM 723 N N . ASN A 1 92 ? 44.789 82.080 -18.991 1.00 8.75 92 ASN A N 1
ATOM 724 C CA . ASN A 1 92 ? 45.433 82.846 -17.934 1.00 9.20 92 ASN A CA 1
ATOM 725 C C . ASN A 1 92 ? 46.785 82.163 -17.773 1.00 10.00 92 ASN A C 1
ATOM 726 O O . ASN A 1 92 ? 46.847 80.985 -17.415 1.00 11.08 92 ASN A O 1
ATOM 731 N N . LEU A 1 93 ? 47.860 82.890 -18.056 1.00 9.13 93 LEU A N 1
ATOM 732 C CA . LEU A 1 93 ? 49.208 82.329 -17.954 1.00 9.95 93 LEU A CA 1
ATOM 733 C C . LEU A 1 93 ? 50.059 83.027 -16.900 1.00 10.31 93 LEU A C 1
ATOM 734 O O . LEU A 1 93 ? 50.183 84.250 -16.902 1.00 11.43 93 LEU A O 1
ATOM 739 N N . GLY A 1 94 ? 50.647 82.240 -16.004 1.00 8.86 94 GLY A N 1
ATOM 740 C CA . GLY A 1 94 ? 51.507 82.801 -14.979 1.00 9.97 94 GLY A CA 1
ATOM 741 C C . GLY A 1 94 ? 52.956 82.656 -15.413 1.00 9.05 94 GLY A C 1
ATOM 742 O O . GLY A 1 94 ? 53.321 81.672 -16.057 1.00 9.77 94 GLY A O 1
ATOM 743 N N . TYR A 1 95 ? 53.783 83.638 -15.075 1.00 9.68 95 TYR A N 1
ATOM 744 C CA . TYR A 1 95 ? 55.191 83.600 -15.440 1.00 11.01 95 TYR A CA 1
ATOM 745 C C . TYR A 1 95 ? 55.971 84.614 -14.617 1.00 9.88 95 TYR A C 1
ATOM 746 O O . TYR A 1 95 ? 55.382 85.488 -13.980 1.00 10.40 95 TYR A O 1
ATOM 755 N N . ALA A 1 96 ? 57.294 84.478 -14.623 1.00 10.30 96 ALA A N 1
ATOM 756 C CA . ALA A 1 96 ? 58.171 85.392 -13.899 1.00 8.78 96 ALA A CA 1
ATOM 757 C C . ALA A 1 96 ? 58.525 86.510 -14.874 1.00 10.66 96 ALA A C 1
ATOM 758 O O . ALA A 1 96 ? 59.044 86.256 -15.959 1.00 10.52 96 ALA A O 1
ATOM 760 N N . GLU A 1 97 ? 58.234 87.743 -14.480 1.00 9.65 97 GLU A N 1
ATOM 761 C CA . GLU A 1 97 ? 58.468 88.901 -15.333 1.00 11.19 97 GLU A CA 1
ATOM 762 C C . GLU A 1 97 ? 59.680 89.740 -14.939 1.00 10.31 97 GLU A C 1
ATOM 763 O O . GLU A 1 97 ? 59.791 90.200 -13.804 1.00 10.12 97 GLU A O 1
ATOM 769 N N . LEU A 1 98 ? 60.595 89.921 -15.887 1.00 10.90 98 LEU A N 1
ATOM 770 C CA . LEU A 1 98 ? 61.783 90.733 -15.658 1.00 12.04 98 LEU A CA 1
ATOM 771 C C . LEU A 1 98 ? 61.707 91.958 -16.559 1.00 12.87 98 LEU A C 1
ATOM 772 O O . LEU A 1 98 ? 61.653 91.841 -17.783 1.00 11.96 98 LEU A O 1
ATOM 777 N N . VAL A 1 99 ? 61.691 93.132 -15.939 1.00 12.40 99 VAL A N 1
ATOM 778 C CA . VAL A 1 99 ? 61.618 94.388 -16.670 1.00 15.71 99 VAL A CA 1
ATOM 779 C C . VAL A 1 99 ? 62.846 95.227 -16.346 1.00 17.06 99 VAL A C 1
ATOM 780 O O . VAL A 1 99 ? 63.306 95.246 -15.208 1.00 18.15 99 VAL A O 1
ATOM 784 N N . VAL A 1 100 ? 63.379 95.917 -17.349 1.00 19.00 100 VAL A N 1
ATOM 785 C CA . VAL A 1 100 ? 64.546 96.761 -17.138 1.00 20.23 100 VAL A CA 1
ATOM 786 C C . VAL A 1 100 ? 64.165 98.220 -17.364 1.00 20.33 100 VAL A C 1
ATOM 787 O O . VAL A 1 100 ? 63.795 98.611 -18.469 1.00 21.52 100 VAL A O 1
ATOM 791 N N . GLU A 1 101 ? 64.249 99.020 -16.307 1.00 20.54 101 GLU A N 1
ATOM 792 C CA . GLU A 1 101 ? 63.900 100.432 -16.393 1.00 21.11 101 GLU A CA 1
ATOM 793 C C . GLU A 1 101 ? 65.119 101.302 -16.127 1.00 20.99 101 GLU A C 1
ATOM 794 O O . GLU A 1 101 ? 65.615 101.364 -15.001 1.00 21.89 101 GLU A O 1
ATOM 800 N N . GLY A 1 102 ? 65.596 101.979 -17.167 1.00 21.55 102 GLY A N 1
ATOM 801 C CA . GLY A 1 102 ? 66.758 102.830 -17.008 1.00 20.13 102 GLY A CA 1
ATOM 802 C C . GLY A 1 102 ? 67.910 102.056 -16.398 1.00 19.67 102 GLY A C 1
ATOM 803 O O . GLY A 1 102 ? 68.610 102.558 -15.520 1.00 20.58 102 GLY A O 1
ATOM 804 N N . GLY A 1 103 ? 68.091 100.820 -16.859 1.00 19.16 103 GLY A N 1
ATOM 805 C CA . GLY A 1 103 ? 69.169 99.985 -16.359 1.00 20.01 103 GLY A CA 1
ATOM 806 C C . GLY A 1 103 ? 68.884 99.282 -15.044 1.00 20.73 103 GLY A C 1
ATOM 807 O O . GLY A 1 103 ? 69.733 98.546 -14.539 1.00 22.23 103 GLY A O 1
ATOM 808 N N . VAL A 1 104 ? 67.696 99.503 -14.489 1.00 19.43 104 VAL A N 1
ATOM 809 C CA . VAL A 1 104 ? 67.317 98.887 -13.220 1.00 19.11 104 VAL A CA 1
ATOM 810 C C . VAL A 1 104 ? 66.355 97.728 -13.448 1.00 18.00 104 VAL A C 1
ATOM 811 O O . VAL A 1 104 ? 65.357 97.870 -14.148 1.00 18.20 104 VAL A O 1
ATOM 815 N N . LYS A 1 105 ? 66.655 96.584 -12.844 1.00 17.09 105 LYS A N 1
ATOM 816 C CA . LYS A 1 105 ? 65.811 95.409 -13.002 1.00 17.26 105 LYS A CA 1
ATOM 817 C C . LYS A 1 105 ? 64.630 95.387 -12.042 1.00 17.24 105 LYS A C 1
ATOM 818 O O . LYS A 1 105 ? 64.779 95.631 -10.843 1.00 18.44 105 LYS A O 1
ATOM 824 N N . ARG A 1 106 ? 63.454 95.099 -12.587 1.00 17.19 106 ARG A N 1
ATOM 825 C CA . ARG A 1 106 ? 62.235 94.992 -11.799 1.00 16.43 106 ARG A CA 1
ATOM 826 C C . ARG A 1 106 ? 61.765 93.552 -11.966 1.00 15.47 106 ARG A C 1
ATOM 827 O O . ARG A 1 106 ? 61.717 93.044 -13.082 1.00 14.03 106 ARG A O 1
ATOM 835 N N . ARG A 1 107 ? 61.430 92.897 -10.859 1.00 13.95 107 ARG A N 1
ATOM 836 C CA . ARG A 1 107 ? 60.983 91.506 -10.904 1.00 13.44 107 ARG A CA 1
ATOM 837 C C . ARG A 1 107 ? 59.588 91.335 -10.314 1.00 12.35 107 ARG A C 1
ATOM 838 O O . ARG A 1 107 ? 59.308 91.819 -9.218 1.00 12.08 107 ARG A O 1
ATOM 846 N N . PHE A 1 108 ? 58.723 90.638 -11.044 1.00 11.44 108 PHE A N 1
ATOM 847 C CA . PHE A 1 108 ? 57.357 90.386 -10.589 1.00 11.31 108 PHE A CA 1
ATOM 848 C C . PHE A 1 108 ? 56.929 88.942 -10.836 1.00 10.34 108 PHE A C 1
ATOM 849 O O . PHE A 1 108 ? 57.429 88.277 -11.745 1.00 9.40 108 PHE A O 1
ATOM 857 N N . ASN A 1 109 ? 56.010 88.464 -10.001 1.00 9.62 109 ASN A N 1
ATOM 858 C CA . ASN A 1 109 ? 55.423 87.137 -10.152 1.00 9.63 109 ASN A CA 1
ATOM 859 C C . ASN A 1 109 ? 54.149 87.589 -10.863 1.00 9.19 109 ASN A C 1
ATOM 860 O O . ASN A 1 109 ? 53.272 88.206 -10.254 1.00 10.12 109 ASN A O 1
ATOM 865 N N . THR A 1 110 ? 54.051 87.274 -12.149 1.00 9.85 110 THR A N 1
ATOM 866 C CA . THR A 1 110 ? 52.961 87.772 -12.980 1.00 9.22 110 THR A CA 1
ATOM 867 C C . THR A 1 110 ? 52.000 86.787 -13.639 1.00 9.75 110 THR A C 1
ATOM 868 O O . THR A 1 110 ? 52.296 85.603 -13.782 1.00 10.63 110 THR A O 1
ATOM 872 N N . SER A 1 111 ? 50.837 87.304 -14.029 1.00 9.98 111 SER A N 1
ATOM 873 C CA . SER A 1 111 ? 49.832 86.522 -14.735 1.00 8.80 111 SER A CA 1
ATOM 874 C C . SER A 1 111 ? 49.112 87.437 -15.720 1.00 10.06 111 SER A C 1
ATOM 875 O O . SER A 1 111 ? 48.870 88.612 -15.437 1.00 8.60 111 SER A O 1
ATOM 878 N N . ILE A 1 112 ? 48.806 86.905 -16.897 1.00 9.33 112 ILE A N 1
ATOM 879 C CA . ILE A 1 112 ? 48.107 87.685 -17.907 1.00 10.14 112 ILE A CA 1
ATOM 880 C C . ILE A 1 112 ? 46.870 86.948 -18.378 1.00 10.29 112 ILE A C 1
ATOM 881 O O . ILE A 1 112 ? 46.799 85.721 -18.307 1.00 11.41 112 ILE A O 1
ATOM 886 N N . LEU A 1 113 ? 45.894 87.719 -18.846 1.00 8.78 113 LEU A N 1
ATOM 887 C CA . LEU A 1 113 ? 44.655 87.182 -19.384 1.00 9.99 113 LEU A CA 1
ATOM 888 C C . LEU A 1 113 ? 44.719 87.387 -20.889 1.00 10.88 113 LEU A C 1
ATOM 889 O O . LEU A 1 113 ? 44.974 88.495 -21.365 1.00 11.65 113 LEU A O 1
ATOM 894 N N . VAL A 1 114 ? 44.507 86.310 -21.634 1.00 10.97 114 VAL A N 1
ATOM 895 C CA . VAL A 1 114 ? 44.524 86.364 -23.091 1.00 11.30 114 VAL A CA 1
ATOM 896 C C . VAL A 1 114 ? 43.133 85.937 -23.557 1.00 11.58 114 VAL A C 1
ATOM 897 O O . VAL A 1 114 ? 42.621 84.918 -23.096 1.00 11.17 114 VAL A O 1
ATOM 901 N N . ASP A 1 115 ? 42.506 86.711 -24.444 1.00 11.41 115 ASP A N 1
ATOM 902 C CA . ASP A 1 115 ? 41.167 86.342 -24.909 1.00 11.56 115 ASP A CA 1
ATOM 903 C C . ASP A 1 115 ? 41.179 85.301 -26.021 1.00 12.86 115 ASP A C 1
ATOM 904 O O . ASP A 1 115 ? 42.244 84.877 -26.474 1.00 12.17 115 ASP A O 1
ATOM 909 N N . LYS A 1 116 ? 39.993 84.879 -26.453 1.00 13.28 116 LYS A N 1
ATOM 910 C CA . LYS A 1 116 ? 39.895 83.855 -27.485 1.00 14.45 116 LYS A CA 1
ATOM 911 C C . LYS A 1 116 ? 40.409 84.273 -28.858 1.00 14.96 116 LYS A C 1
ATOM 912 O O . LYS A 1 116 ? 40.346 83.498 -29.813 1.00 15.19 116 LYS A O 1
ATOM 918 N N . SER A 1 117 ? 40.919 85.496 -28.953 1.00 15.66 117 SER A N 1
ATOM 919 C CA . SER A 1 117 ? 41.485 85.989 -30.202 1.00 16.19 117 SER A CA 1
ATOM 920 C C . SER A 1 117 ? 43.006 85.986 -30.067 1.00 16.05 117 SER A C 1
ATOM 921 O O . SER A 1 117 ? 43.725 86.378 -30.983 1.00 16.25 117 SER A O 1
ATOM 924 N N . GLY A 1 118 ? 43.486 85.540 -28.908 1.00 15.21 118 GLY A N 1
ATOM 925 C CA . GLY A 1 118 ? 44.916 85.476 -28.666 1.00 15.14 118 GLY A CA 1
ATOM 926 C C . GLY A 1 118 ? 45.551 86.807 -28.317 1.00 14.58 118 GLY A C 1
ATOM 927 O O . GLY A 1 118 ? 46.767 86.963 -28.409 1.00 15.72 118 GLY A O 1
ATOM 928 N N . LYS A 1 119 ? 44.735 87.770 -27.911 1.00 15.28 119 LYS A N 1
ATOM 929 C CA . LYS A 1 119 ? 45.248 89.084 -27.551 1.00 14.89 119 LYS A CA 1
ATOM 930 C C . LYS A 1 119 ? 45.323 89.245 -26.037 1.00 13.86 119 LYS A C 1
ATOM 931 O O . LYS A 1 119 ? 44.437 88.790 -25.312 1.00 11.89 119 LYS A O 1
ATOM 937 N N . ILE A 1 120 ? 46.390 89.879 -25.559 1.00 12.66 120 ILE A N 1
ATOM 938 C CA . ILE A 1 120 ? 46.546 90.099 -24.127 1.00 12.04 120 ILE A CA 1
ATOM 939 C C . ILE A 1 120 ? 45.604 91.226 -23.738 1.00 13.31 120 ILE A C 1
ATOM 940 O O . ILE A 1 120 ? 45.705 92.341 -24.262 1.00 13.27 120 ILE A O 1
ATOM 945 N N . VAL A 1 121 ? 44.686 90.936 -22.822 1.00 10.74 121 VAL A N 1
ATOM 946 C CA . VAL A 1 121 ? 43.714 91.932 -22.396 1.00 11.37 121 VAL A CA 1
ATOM 947 C C . VAL A 1 121 ? 43.840 92.339 -20.936 1.00 10.01 121 VAL A C 1
ATOM 948 O O . VAL A 1 121 ? 43.037 93.131 -20.440 1.00 12.06 121 VAL A O 1
ATOM 952 N N . GLY A 1 122 ? 44.843 91.809 -20.245 1.00 9.66 122 GLY A N 1
ATOM 953 C CA . GLY A 1 122 ? 45.019 92.179 -18.853 1.00 9.16 122 GLY A CA 1
ATOM 954 C C . GLY A 1 122 ? 46.225 91.559 -18.176 1.00 10.05 122 GLY A C 1
ATOM 955 O O . GLY A 1 122 ? 46.671 90.478 -18.552 1.00 10.94 122 GLY A O 1
ATOM 956 N N . LYS A 1 123 ? 46.755 92.256 -17.174 1.00 9.02 123 LYS A N 1
ATOM 957 C CA . LYS A 1 123 ? 47.901 91.768 -16.422 1.00 8.64 123 LYS A CA 1
ATOM 958 C C . LYS A 1 123 ? 47.696 92.008 -14.929 1.00 9.14 123 LYS A C 1
ATOM 959 O O . LYS A 1 123 ? 46.982 92.928 -14.521 1.00 9.54 123 LYS A O 1
ATOM 965 N N . TYR A 1 124 ? 48.314 91.157 -14.120 1.00 7.94 124 TYR A N 1
ATOM 966 C CA . TYR A 1 124 ? 48.256 91.278 -12.668 1.00 7.69 124 TYR A CA 1
ATOM 967 C C . TYR A 1 124 ? 49.604 90.842 -12.112 1.00 6.83 124 TYR A C 1
ATOM 968 O O . TYR A 1 124 ? 50.233 89.927 -12.643 1.00 9.05 124 TYR A O 1
ATOM 977 N N . ARG A 1 125 ? 50.057 91.514 -11.059 1.00 7.74 125 ARG A N 1
ATOM 978 C CA . ARG A 1 125 ? 51.329 91.179 -10.426 1.00 7.70 125 ARG A CA 1
ATOM 979 C C . ARG A 1 125 ? 51.075 90.851 -8.957 1.00 7.52 125 ARG A C 1
ATOM 980 O O . ARG A 1 125 ? 50.499 91.653 -8.221 1.00 9.23 125 ARG A O 1
ATOM 988 N N . LYS A 1 126 ? 51.502 89.655 -8.552 1.00 8.05 126 LYS A N 1
ATOM 989 C CA . LYS A 1 126 ? 51.302 89.149 -7.193 1.00 8.64 126 LYS A CA 1
ATOM 990 C C . LYS A 1 126 ? 51.601 90.169 -6.102 1.00 8.29 126 LYS A C 1
ATOM 991 O O . LYS A 1 126 ? 52.728 90.639 -5.968 1.00 10.74 126 LYS A O 1
ATOM 997 N N . ILE A 1 127 ? 50.583 90.486 -5.308 1.00 8.27 127 ILE A N 1
ATOM 998 C CA . ILE A 1 127 ? 50.723 91.459 -4.232 1.00 8.47 127 ILE A CA 1
ATOM 999 C C . ILE A 1 127 ? 51.090 90.828 -2.892 1.00 8.61 127 ILE A C 1
ATOM 1000 O O . ILE A 1 127 ? 51.842 91.410 -2.111 1.00 9.42 127 ILE A O 1
ATOM 1005 N N . HIS A 1 128 ? 50.569 89.637 -2.618 1.00 8.45 128 HIS A N 1
ATOM 1006 C CA . HIS A 1 128 ? 50.893 88.965 -1.367 1.00 8.81 128 HIS A CA 1
ATOM 1007 C C . HIS A 1 128 ? 51.992 87.936 -1.595 1.00 9.56 128 HIS A C 1
ATOM 1008 O O . HIS A 1 128 ? 51.735 86.837 -2.082 1.00 11.69 128 HIS A O 1
ATOM 1015 N N . LEU A 1 129 ? 53.222 88.315 -1.261 1.00 9.22 129 LEU A N 1
ATOM 1016 C CA . LEU A 1 129 ? 54.371 87.432 -1.417 1.00 9.18 129 LEU A CA 1
ATOM 1017 C C . LEU A 1 129 ? 54.585 86.702 -0.094 1.00 10.43 129 LEU A C 1
ATOM 1018 O O . LEU A 1 129 ? 54.822 87.324 0.943 1.00 11.27 129 LEU A O 1
ATOM 1023 N N . PRO A 1 130 ? 54.490 85.365 -0.114 1.00 9.31 130 PRO A N 1
ATOM 1024 C CA . PRO A 1 130 ? 54.664 84.544 1.085 1.00 9.81 130 PRO A CA 1
ATOM 1025 C C . PRO A 1 130 ? 56.105 84.107 1.310 1.00 10.55 130 PRO A C 1
ATOM 1026 O O . PRO A 1 130 ? 57.003 84.456 0.543 1.00 11.84 130 PRO A O 1
ATOM 1030 N N . GLY A 1 131 ? 56.313 83.338 2.374 1.00 11.96 131 GLY A N 1
ATOM 1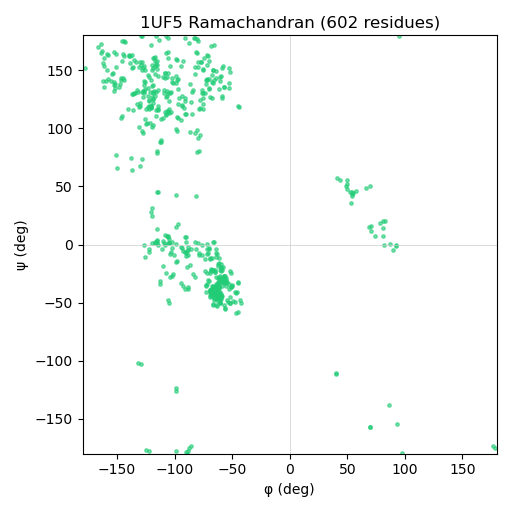031 C CA . GLY A 1 131 ? 57.640 82.836 2.671 1.00 12.66 131 GLY A CA 1
ATOM 1032 C C . GLY A 1 131 ? 58.476 83.677 3.610 1.00 14.66 131 GLY A C 1
ATOM 1033 O O . GLY A 1 131 ? 57.957 84.435 4.429 1.00 16.01 131 GLY A O 1
ATOM 1034 N N . HIS A 1 132 ? 59.789 83.533 3.478 1.00 16.50 132 HIS A N 1
ATOM 1035 C CA . HIS A 1 132 ? 60.751 84.245 4.309 1.00 17.10 132 HIS A CA 1
ATOM 1036 C C . HIS A 1 132 ? 61.674 85.097 3.445 1.00 18.86 132 HIS A C 1
ATOM 1037 O O . HIS A 1 132 ? 61.650 84.999 2.220 1.00 17.60 132 HIS A O 1
ATOM 1044 N N . LYS A 1 133 ? 62.498 85.927 4.079 1.00 21.90 133 LYS A N 1
ATOM 1045 C CA . LYS A 1 133 ? 63.387 86.804 3.326 1.00 23.68 133 LYS A CA 1
ATOM 1046 C C . LYS A 1 133 ? 64.846 86.367 3.247 1.00 23.26 133 LYS A C 1
ATOM 1047 O O . LYS A 1 133 ? 65.543 86.705 2.290 1.00 25.38 133 LYS A O 1
ATOM 1053 N N . GLU A 1 134 ? 65.312 85.622 4.243 1.00 22.88 134 GLU A N 1
ATOM 1054 C CA . GLU A 1 134 ? 66.698 85.162 4.250 1.00 22.13 134 GLU A CA 1
ATOM 1055 C C . GLU A 1 134 ? 66.806 83.650 4.188 1.00 19.88 134 GLU A C 1
ATOM 1056 O O . GLU A 1 134 ? 65.850 82.933 4.477 1.00 19.23 134 GLU A O 1
ATOM 1062 N N . TYR A 1 135 ? 67.986 83.171 3.815 1.00 18.34 135 TYR A N 1
ATOM 1063 C CA . TYR A 1 135 ? 68.236 81.741 3.739 1.00 17.29 135 TYR A CA 1
ATOM 1064 C C . TYR A 1 135 ? 68.060 81.141 5.132 1.00 17.48 135 TYR A C 1
ATOM 1065 O O . TYR A 1 135 ? 68.556 81.689 6.122 1.00 18.63 135 TYR A O 1
ATOM 1074 N N . GLU A 1 136 ? 67.339 80.026 5.207 1.00 16.85 136 GLU A N 1
ATOM 1075 C CA . GLU A 1 136 ? 67.115 79.343 6.476 1.00 17.04 136 GLU A CA 1
ATOM 1076 C C . GLU A 1 136 ? 67.597 77.908 6.297 1.00 17.60 136 GLU A C 1
ATOM 1077 O O . GLU A 1 136 ? 66.945 77.087 5.649 1.00 16.44 136 GLU A O 1
ATOM 1083 N N . ALA A 1 137 ? 68.760 77.628 6.876 1.00 17.47 137 ALA A N 1
ATOM 1084 C CA . ALA A 1 137 ? 69.419 76.330 6.780 1.00 17.13 137 ALA A CA 1
ATOM 1085 C C . ALA A 1 137 ? 68.617 75.073 7.110 1.00 17.05 137 ALA A C 1
ATOM 1086 O O . ALA A 1 137 ? 68.808 74.039 6.473 1.00 18.09 137 ALA A O 1
ATOM 1088 N N . TYR A 1 138 ? 67.727 75.146 8.093 1.00 17.21 138 TYR A N 1
ATOM 1089 C CA . TYR A 1 138 ? 66.961 73.962 8.480 1.00 18.06 138 TYR A CA 1
ATOM 1090 C C . TYR A 1 138 ? 65.951 73.472 7.442 1.00 16.94 138 TYR A C 1
ATOM 1091 O O . TYR A 1 138 ? 65.575 72.303 7.449 1.00 19.24 138 TYR A O 1
ATOM 1100 N N . ARG A 1 139 ? 65.518 74.361 6.555 1.00 16.73 139 ARG A N 1
ATOM 1101 C CA . ARG A 1 139 ? 64.524 74.009 5.542 1.00 14.38 139 ARG A CA 1
ATOM 1102 C C . ARG A 1 139 ? 64.993 73.068 4.436 1.00 15.01 139 ARG A C 1
ATOM 1103 O O . ARG A 1 139 ? 66.072 73.248 3.870 1.00 15.43 139 ARG A O 1
ATOM 1111 N N . PRO A 1 140 ? 64.175 72.052 4.107 1.00 13.90 140 PRO A N 1
ATOM 1112 C CA . PRO A 1 140 ? 64.531 71.104 3.046 1.00 14.57 140 PRO A CA 1
ATOM 1113 C C . PRO A 1 140 ? 64.479 71.830 1.699 1.00 14.96 140 PRO A C 1
ATOM 1114 O O . PRO A 1 140 ? 65.120 71.431 0.728 1.00 16.26 140 PRO A O 1
ATOM 1118 N N . PHE A 1 141 ? 63.692 72.901 1.664 1.00 14.18 141 PHE A N 1
ATOM 1119 C CA . PHE A 1 141 ? 63.554 73.754 0.490 1.00 12.30 141 PHE A CA 1
ATOM 1120 C C . PHE A 1 141 ? 63.148 75.131 0.995 1.00 10.82 141 PHE A C 1
ATOM 1121 O O . PHE A 1 141 ? 62.461 75.248 2.009 1.00 10.19 141 PHE A O 1
ATOM 1129 N N . GLN A 1 142 ? 63.592 76.173 0.303 1.00 9.72 142 GLN A N 1
ATOM 1130 C CA . GLN A 1 142 ? 63.279 77.537 0.707 1.00 9.79 142 GLN A CA 1
ATOM 1131 C C . GLN A 1 142 ? 62.005 78.028 0.034 1.00 8.55 142 GLN A C 1
ATOM 1132 O O . GLN A 1 142 ? 61.388 77.317 -0.755 1.00 10.28 142 GLN A O 1
ATOM 1138 N N . HIS A 1 143 ? 61.613 79.250 0.374 1.00 10.02 143 HIS A N 1
ATOM 1139 C CA . HIS A 1 143 ? 60.463 79.897 -0.245 1.00 9.83 143 HIS A CA 1
ATOM 1140 C C . HIS A 1 143 ? 60.800 81.375 -0.165 1.00 10.14 143 HIS A C 1
ATOM 1141 O O . HIS A 1 143 ? 60.279 82.112 0.675 1.00 12.38 143 HIS A O 1
ATOM 1148 N N . LEU A 1 144 ? 61.684 81.789 -1.065 1.00 10.54 144 LEU A N 1
ATOM 1149 C CA . LEU A 1 144 ? 62.201 83.148 -1.105 1.00 10.98 144 LEU A CA 1
ATOM 1150 C C . LEU A 1 144 ? 61.573 84.112 -2.108 1.00 10.89 144 LEU A C 1
ATOM 1151 O O . LEU A 1 144 ? 62.284 84.880 -2.754 1.00 11.65 144 LEU A O 1
ATOM 1156 N N . GLU A 1 145 ? 60.249 84.093 -2.230 1.00 9.92 145 GLU A N 1
ATOM 1157 C CA . GLU A 1 145 ? 59.577 84.994 -3.162 1.00 10.35 145 GLU A CA 1
ATOM 1158 C C . GLU A 1 145 ? 59.782 86.467 -2.822 1.00 11.08 145 GLU A C 1
ATOM 1159 O O . GLU A 1 145 ? 59.823 87.312 -3.713 1.00 11.52 145 GLU A O 1
ATOM 1165 N N . LYS A 1 146 ? 59.892 86.776 -1.535 1.00 13.08 146 LYS A N 1
ATOM 1166 C CA . LYS A 1 146 ? 60.076 88.161 -1.111 1.00 13.30 146 LYS A CA 1
ATOM 1167 C C . LYS A 1 146 ? 61.404 88.722 -1.601 1.00 14.57 146 LYS A C 1
ATOM 1168 O O . LYS A 1 146 ? 61.570 89.937 -1.713 1.00 14.99 146 LYS A O 1
ATOM 1174 N N . ARG A 1 147 ? 62.348 87.835 -1.898 1.00 12.56 147 ARG A N 1
ATOM 1175 C CA . ARG A 1 147 ? 63.649 88.266 -2.394 1.00 13.62 147 ARG A CA 1
ATOM 1176 C C . ARG A 1 147 ? 63.666 88.340 -3.918 1.00 13.49 147 ARG A C 1
ATOM 1177 O O . ARG A 1 147 ? 64.257 89.253 -4.497 1.00 13.34 147 ARG A O 1
ATOM 1185 N N . TYR A 1 148 ? 62.997 87.390 -4.563 1.00 12.29 148 TYR A N 1
ATOM 1186 C CA . TYR A 1 148 ? 62.989 87.320 -6.021 1.00 11.84 148 TYR A CA 1
ATOM 1187 C C . TYR A 1 148 ? 61.904 88.113 -6.735 1.00 11.71 148 TYR A C 1
ATOM 1188 O O . TYR A 1 148 ? 61.934 88.238 -7.961 1.00 14.25 148 TYR A O 1
ATOM 1197 N N . PHE A 1 149 ? 60.949 88.646 -5.981 1.00 10.87 149 PHE A N 1
ATOM 1198 C CA . PHE A 1 149 ? 59.874 89.434 -6.576 1.00 11.05 149 PHE A CA 1
ATOM 1199 C C . PHE A 1 149 ? 59.556 90.652 -5.725 1.00 11.83 149 PHE A C 1
ATOM 1200 O O . PHE A 1 149 ? 59.809 90.665 -4.522 1.00 12.51 149 PHE A O 1
ATOM 1208 N N . GLU A 1 150 ? 58.989 91.667 -6.368 1.00 12.81 150 GLU A N 1
ATOM 1209 C CA . GLU A 1 150 ? 58.563 92.890 -5.703 1.00 14.60 150 GLU A CA 1
ATOM 1210 C C . GLU A 1 150 ? 57.042 92.788 -5.651 1.00 13.25 150 GLU A C 1
ATOM 1211 O O . GLU A 1 150 ? 56.432 92.211 -6.546 1.00 13.26 150 GLU A O 1
ATOM 1217 N N . PRO A 1 151 ? 56.407 93.333 -4.603 1.00 14.16 151 PRO A N 1
ATOM 1218 C CA . PRO A 1 151 ? 54.944 93.238 -4.563 1.00 13.34 151 PRO A CA 1
ATOM 1219 C C . PRO A 1 151 ? 54.351 93.945 -5.781 1.00 12.66 151 PRO A C 1
ATOM 1220 O O . PRO A 1 151 ? 54.841 94.999 -6.191 1.00 12.62 151 PRO A O 1
ATOM 1224 N N . GLY A 1 152 ? 53.304 93.358 -6.353 1.00 12.37 152 GLY A N 1
ATOM 1225 C CA . GLY A 1 152 ? 52.668 93.936 -7.525 1.00 12.80 152 GLY A CA 1
ATOM 1226 C C . GLY A 1 152 ? 52.277 95.395 -7.384 1.00 11.84 152 GLY A C 1
ATOM 1227 O O . GLY A 1 152 ? 51.927 95.852 -6.298 1.00 12.47 152 GLY A O 1
ATOM 1228 N N . ASP A 1 153 ? 52.319 96.120 -8.498 1.00 12.63 153 ASP A N 1
ATOM 1229 C CA . ASP A 1 153 ? 51.985 97.540 -8.510 1.00 13.51 153 ASP A CA 1
ATOM 1230 C C . ASP A 1 153 ? 50.740 97.873 -9.339 1.00 13.76 153 ASP A C 1
ATOM 1231 O O . ASP A 1 153 ? 50.477 99.040 -9.624 1.00 14.33 153 ASP A O 1
ATOM 1236 N N . LEU A 1 154 ? 49.966 96.857 -9.707 1.00 12.21 154 LEU A N 1
ATOM 1237 C CA . LEU A 1 154 ? 48.768 97.073 -10.517 1.00 11.21 154 LEU A CA 1
ATOM 1238 C C . LEU A 1 154 ? 47.464 96.956 -9.729 1.00 10.70 154 LEU A C 1
ATOM 1239 O O . LEU A 1 154 ? 46.378 97.102 -10.296 1.00 10.96 154 LEU A O 1
ATOM 1244 N N . GLY A 1 155 ? 47.572 96.711 -8.426 1.00 10.04 155 GLY A N 1
ATOM 1245 C CA . GLY A 1 155 ? 46.384 96.548 -7.606 1.00 8.70 155 GLY A CA 1
ATOM 1246 C C . GLY A 1 155 ? 45.715 95.240 -7.986 1.00 9.27 155 GLY A C 1
ATOM 1247 O O . GLY A 1 155 ? 46.382 94.341 -8.505 1.00 8.50 155 GLY A O 1
ATOM 1248 N N . PHE A 1 156 ? 44.412 95.122 -7.726 1.00 9.12 156 PHE A N 1
ATOM 1249 C CA . PHE A 1 156 ? 43.660 93.915 -8.078 1.00 9.55 156 PHE A CA 1
ATOM 1250 C C . PHE A 1 156 ? 42.629 94.322 -9.126 1.00 9.56 156 PHE A C 1
ATOM 1251 O O . PHE A 1 156 ? 41.448 94.504 -8.821 1.00 10.27 156 PHE A O 1
ATOM 1259 N N . PRO A 1 157 ? 43.067 94.475 -10.382 1.00 9.28 157 PRO A N 1
ATOM 1260 C CA . PRO A 1 157 ? 42.169 94.871 -11.466 1.00 9.33 157 PRO A CA 1
ATOM 1261 C C . PRO A 1 157 ? 41.219 93.784 -11.956 1.00 10.24 157 PRO A C 1
ATOM 1262 O O . PRO A 1 157 ? 41.433 92.597 -11.721 1.00 11.47 157 PRO A O 1
ATOM 1266 N N . VAL A 1 158 ? 40.160 94.217 -12.631 1.00 9.70 158 VAL A N 1
ATOM 1267 C CA . VAL A 1 158 ? 39.178 93.311 -13.206 1.00 9.49 158 VAL A CA 1
ATOM 1268 C C . VAL A 1 158 ? 39.078 93.730 -14.671 1.00 10.24 158 VAL A C 1
ATOM 1269 O O . VAL A 1 158 ? 38.882 94.909 -14.978 1.00 11.84 158 VAL A O 1
ATOM 1273 N N . TYR A 1 159 ? 39.241 92.762 -15.566 1.00 9.23 159 TYR A N 1
ATOM 1274 C CA . TYR A 1 159 ? 39.218 93.026 -16.998 1.00 10.32 159 TYR A CA 1
ATOM 1275 C C . TYR A 1 159 ? 38.085 92.361 -17.759 1.00 11.92 159 TYR A C 1
ATOM 1276 O O . TYR A 1 159 ? 37.552 91.336 -17.343 1.00 10.93 159 TYR A O 1
ATOM 1285 N N . ASP A 1 160 ? 37.737 92.953 -18.895 1.00 12.90 160 ASP A N 1
ATOM 1286 C CA . ASP A 1 160 ? 36.714 92.387 -19.757 1.00 13.54 160 ASP A CA 1
ATOM 1287 C C . ASP A 1 160 ? 37.451 91.378 -20.631 1.00 14.42 160 ASP A C 1
ATOM 1288 O O . ASP A 1 160 ? 38.413 91.729 -21.317 1.00 14.70 160 ASP A O 1
ATOM 1293 N N . VAL A 1 161 ? 37.016 90.125 -20.584 1.00 13.31 161 VAL A N 1
ATOM 1294 C CA . VAL A 1 161 ? 37.628 89.066 -21.377 1.00 13.60 161 VAL A CA 1
ATOM 1295 C C . VAL A 1 161 ? 36.504 88.322 -22.080 1.00 13.78 161 VAL A C 1
ATOM 1296 O O . VAL A 1 161 ? 35.825 87.498 -21.473 1.00 13.16 161 VAL A O 1
ATOM 1300 N N . ASP A 1 162 ? 36.300 88.627 -23.357 1.00 15.23 162 ASP A N 1
ATOM 1301 C CA . ASP A 1 162 ? 35.242 87.991 -24.137 1.00 16.60 162 ASP A CA 1
ATOM 1302 C C . ASP A 1 162 ? 33.878 88.001 -23.441 1.00 18.24 162 ASP A C 1
ATOM 1303 O O . ASP A 1 162 ? 33.271 86.951 -23.242 1.00 20.58 162 ASP A O 1
ATOM 1308 N N . ALA A 1 163 ? 33.403 89.183 -23.065 1.00 19.05 163 ALA A N 1
ATOM 1309 C CA . ALA A 1 163 ? 32.096 89.317 -22.415 1.00 20.05 163 ALA A CA 1
ATOM 1310 C C . ALA A 1 163 ? 32.013 88.769 -20.989 1.00 19.75 163 ALA A C 1
ATOM 1311 O O . ALA A 1 163 ? 30.921 88.546 -20.465 1.00 17.78 163 ALA A O 1
ATOM 1313 N N . ALA A 1 164 ? 33.162 88.538 -20.369 1.00 18.02 164 ALA A N 1
ATOM 1314 C CA . ALA A 1 164 ? 33.197 88.059 -18.994 1.00 15.70 164 ALA A CA 1
ATOM 1315 C C . ALA A 1 164 ? 34.097 89.010 -18.220 1.00 13.72 164 ALA A C 1
ATOM 1316 O O . ALA A 1 164 ? 35.134 89.430 -18.726 1.00 14.08 164 ALA A O 1
ATOM 1318 N N . LYS A 1 165 ? 33.686 89.376 -17.010 1.00 11.82 165 LYS A N 1
ATOM 1319 C CA . LYS A 1 165 ? 34.496 90.257 -16.175 1.00 10.69 165 LYS A CA 1
ATOM 1320 C C . LYS A 1 165 ? 35.366 89.328 -15.339 1.00 10.81 165 LYS A C 1
ATOM 1321 O O . LYS A 1 165 ? 34.869 88.594 -14.479 1.00 11.05 165 LYS A O 1
ATOM 1327 N N . MET A 1 166 ? 36.667 89.358 -15.603 1.00 10.02 166 MET A N 1
ATOM 1328 C CA . MET A 1 166 ? 37.602 88.479 -14.915 1.00 10.27 166 MET A CA 1
ATOM 1329 C C . MET A 1 166 ? 38.674 89.181 -14.100 1.00 10.53 166 MET A C 1
ATOM 1330 O O . MET A 1 166 ? 39.269 90.162 -14.543 1.00 10.37 166 MET A O 1
ATOM 1335 N N . GLY A 1 167 ? 38.917 88.648 -12.906 1.00 10.14 167 GLY A N 1
ATOM 1336 C CA . GLY A 1 167 ? 39.936 89.185 -12.027 1.00 9.79 167 GLY A CA 1
ATOM 1337 C C . GLY A 1 167 ? 40.967 88.100 -11.784 1.00 9.96 167 GLY A C 1
ATOM 1338 O O . GLY A 1 167 ? 40.641 86.911 -11.839 1.00 10.75 167 GLY A O 1
ATOM 1339 N N . MET A 1 168 ? 42.208 88.498 -11.520 1.00 8.85 168 MET A N 1
ATOM 1340 C CA . MET A 1 168 ? 43.282 87.544 -11.278 1.00 8.31 168 MET A CA 1
ATOM 1341 C C . MET A 1 168 ? 43.868 87.564 -9.876 1.00 8.49 168 MET A C 1
ATOM 1342 O O . MET A 1 168 ? 43.971 88.613 -9.241 1.00 8.61 168 MET A O 1
ATOM 1347 N N . PHE A 1 169 ? 44.244 86.381 -9.401 1.00 8.23 169 PHE A N 1
ATOM 1348 C CA . PHE A 1 169 ? 44.912 86.239 -8.116 1.00 8.39 169 PHE A CA 1
ATOM 1349 C C . PHE A 1 169 ? 46.070 85.305 -8.438 1.00 8.22 169 PHE A C 1
ATOM 1350 O O . PHE A 1 169 ? 46.032 84.581 -9.435 1.00 8.63 169 PHE A O 1
ATOM 1358 N N . ILE A 1 170 ? 47.117 85.341 -7.631 1.00 7.82 170 ILE A N 1
ATOM 1359 C CA . ILE A 1 170 ? 48.227 84.434 -7.857 1.00 7.53 170 ILE A CA 1
ATOM 1360 C C . ILE A 1 170 ? 48.557 83.741 -6.548 1.00 7.93 170 ILE A C 1
ATOM 1361 O O . ILE A 1 170 ? 48.866 84.385 -5.547 1.00 8.32 170 ILE A O 1
ATOM 1366 N N . ALA A 1 171 ? 48.434 82.420 -6.566 1.00 7.71 171 ALA A N 1
ATOM 1367 C CA . ALA A 1 171 ? 48.745 81.572 -5.425 1.00 7.26 171 ALA A CA 1
ATOM 1368 C C . ALA A 1 171 ? 48.315 82.089 -4.051 1.00 7.87 171 ALA A C 1
ATOM 1369 O O . ALA A 1 171 ? 47.122 82.146 -3.748 1.00 7.97 171 ALA A O 1
ATOM 1371 N N . ASN A 1 172 ? 49.295 82.451 -3.222 1.00 8.06 172 ASN A N 1
ATOM 1372 C CA . ASN A 1 172 ? 49.037 82.938 -1.869 1.00 7.31 172 ASN A CA 1
ATOM 1373 C C . ASN A 1 172 ? 47.903 83.961 -1.799 1.00 7.17 172 ASN A C 1
ATOM 1374 O O . ASN A 1 172 ? 47.176 84.004 -0.811 1.00 7.49 172 ASN A O 1
ATOM 1379 N N . ASP A 1 173 ? 47.746 84.777 -2.841 1.00 7.37 173 ASP A N 1
ATOM 1380 C CA . ASP A 1 173 ? 46.679 85.782 -2.864 1.00 7.99 173 ASP A CA 1
ATOM 1381 C C . ASP A 1 173 ? 45.303 85.214 -2.523 1.00 7.21 173 ASP A C 1
ATOM 1382 O O . ASP A 1 173 ? 44.482 85.894 -1.904 1.00 7.44 173 ASP A O 1
ATOM 1387 N N . ARG A 1 174 ? 45.044 83.979 -2.944 1.00 7.25 174 ARG A N 1
ATOM 1388 C CA . ARG A 1 174 ? 43.740 83.368 -2.720 1.00 6.68 174 ARG A CA 1
ATOM 1389 C C . ARG A 1 174 ? 43.346 83.207 -1.263 1.00 6.76 174 ARG A C 1
ATOM 1390 O O . ARG A 1 174 ? 42.171 82.999 -0.959 1.00 7.25 174 ARG A O 1
ATOM 1398 N N . ARG A 1 175 ? 44.318 83.328 -0.365 1.00 6.64 175 ARG A N 1
ATOM 1399 C CA . ARG A 1 175 ? 44.069 83.179 1.067 1.00 6.46 175 ARG A CA 1
ATOM 1400 C C . ARG A 1 175 ? 43.703 84.492 1.751 1.00 7.49 175 ARG A C 1
ATOM 1401 O O . ARG A 1 175 ? 43.336 84.497 2.924 1.00 8.69 175 ARG A O 1
ATOM 1409 N N . TRP A 1 176 ? 43.803 85.598 1.019 1.00 7.18 176 TRP A N 1
ATOM 1410 C CA . TRP A 1 176 ? 43.504 86.911 1.583 1.00 8.32 176 TRP A CA 1
ATOM 1411 C C . TRP A 1 176 ? 42.149 87.443 1.141 1.00 7.58 176 TRP A C 1
ATOM 1412 O O . TRP A 1 176 ? 41.941 87.731 -0.035 1.00 6.97 176 TRP A O 1
ATOM 1423 N N . PRO A 1 177 ? 41.202 87.579 2.085 1.00 8.80 177 PRO A N 1
ATOM 1424 C CA . PRO A 1 177 ? 39.876 88.085 1.720 1.00 8.24 177 PRO A CA 1
ATOM 1425 C C . PRO A 1 177 ? 39.896 89.445 1.030 1.00 8.97 177 PRO A C 1
ATOM 1426 O O . PRO A 1 177 ? 38.999 89.757 0.244 1.00 7.68 177 PRO A O 1
ATOM 1430 N N . GLU A 1 178 ? 40.919 90.248 1.314 1.00 8.00 178 GLU A N 1
ATOM 1431 C CA . GLU A 1 178 ? 41.025 91.571 0.705 1.00 7.88 178 GLU A CA 1
ATOM 1432 C C . GLU A 1 178 ? 41.168 91.502 -0.814 1.00 9.84 178 GLU A C 1
ATOM 1433 O O . GLU A 1 178 ? 40.562 92.298 -1.539 1.00 10.28 178 GLU A O 1
ATOM 1439 N N . ALA A 1 179 ? 41.972 90.559 -1.296 1.00 9.12 179 ALA A N 1
ATOM 1440 C CA . ALA A 1 179 ? 42.185 90.407 -2.734 1.00 8.17 179 ALA A CA 1
ATOM 1441 C C . ALA A 1 179 ? 40.851 90.096 -3.405 1.00 8.93 179 ALA A C 1
ATOM 1442 O O . ALA A 1 179 ? 40.453 90.744 -4.379 1.00 7.97 179 ALA A O 1
ATOM 1444 N N . TRP A 1 180 ? 40.153 89.103 -2.867 1.00 8.54 180 TRP A N 1
ATOM 1445 C CA . TRP A 1 180 ? 38.859 88.713 -3.405 1.00 8.33 180 TRP A CA 1
ATOM 1446 C C . TRP A 1 180 ? 37.858 89.859 -3.369 1.00 8.46 180 TRP A C 1
ATOM 1447 O O . TRP A 1 180 ? 37.169 90.126 -4.356 1.00 8.57 180 TRP A O 1
ATOM 1458 N N . ARG A 1 181 ? 37.783 90.535 -2.225 1.00 9.03 181 ARG A N 1
ATOM 1459 C CA . ARG A 1 181 ? 36.827 91.618 -2.054 1.00 8.45 181 ARG A CA 1
ATOM 1460 C C . ARG A 1 181 ? 37.021 92.790 -3.004 1.00 8.10 181 ARG A C 1
ATOM 1461 O O . ARG A 1 181 ? 36.046 93.317 -3.534 1.00 9.30 181 ARG A O 1
ATOM 1469 N N . VAL A 1 182 ? 38.265 93.209 -3.219 1.00 7.88 182 VAL A N 1
ATOM 1470 C CA . VAL A 1 182 ? 38.507 94.321 -4.133 1.00 8.46 182 VAL A CA 1
ATOM 1471 C C . VAL A 1 182 ? 37.981 93.948 -5.514 1.00 8.73 182 VAL A C 1
ATOM 1472 O O . VAL A 1 182 ? 37.303 94.741 -6.158 1.00 8.64 182 VAL A O 1
ATOM 1476 N N . MET A 1 183 ? 38.272 92.731 -5.964 1.00 9.10 183 MET A N 1
ATOM 1477 C CA . MET A 1 183 ? 37.802 92.314 -7.277 1.00 9.50 183 MET A CA 1
ATOM 1478 C C . MET A 1 183 ? 36.287 92.125 -7.277 1.00 9.92 183 MET A C 1
ATOM 1479 O O . MET A 1 183 ? 35.622 92.371 -8.285 1.00 9.63 183 MET A O 1
ATOM 1484 N N . GLY A 1 184 ? 35.740 91.715 -6.138 1.00 9.89 184 GLY A N 1
ATOM 1485 C CA . GLY A 1 184 ? 34.301 91.549 -6.040 1.00 9.38 184 GLY A CA 1
ATOM 1486 C C . GLY A 1 184 ? 33.621 92.902 -6.173 1.00 10.38 184 GLY A C 1
ATOM 1487 O O . GLY A 1 184 ? 32.593 93.030 -6.837 1.00 11.21 184 GLY A O 1
ATOM 1488 N N . LEU A 1 185 ? 34.209 93.916 -5.546 1.00 10.30 185 LEU A N 1
ATOM 1489 C CA . LEU A 1 185 ? 33.668 95.272 -5.594 1.00 10.46 185 LEU A CA 1
ATOM 1490 C C . LEU A 1 185 ? 33.784 95.861 -6.996 1.00 12.41 185 LEU A C 1
ATOM 1491 O O . LEU A 1 185 ? 33.049 96.787 -7.354 1.00 13.42 185 LEU A O 1
ATOM 1496 N N . ARG A 1 186 ? 34.705 95.318 -7.787 1.00 12.05 186 ARG A N 1
ATOM 1497 C CA . ARG A 1 186 ? 34.898 95.774 -9.159 1.00 12.07 186 ARG A CA 1
ATOM 1498 C C . ARG A 1 186 ? 34.021 94.969 -10.121 1.00 12.97 186 ARG A C 1
ATOM 1499 O O . ARG A 1 186 ? 34.136 95.104 -11.341 1.00 15.26 186 ARG A O 1
ATOM 1507 N N . GLY A 1 187 ? 33.164 94.117 -9.562 1.00 11.73 187 GLY A N 1
ATOM 1508 C CA . GLY A 1 187 ? 32.240 93.332 -10.366 1.00 12.02 187 GLY A CA 1
ATOM 1509 C C . GLY A 1 187 ? 32.729 92.067 -11.049 1.00 11.17 187 GLY A C 1
ATOM 1510 O O . GLY A 1 187 ? 32.097 91.594 -11.996 1.00 11.14 187 GLY A O 1
ATOM 1511 N N . ALA A 1 188 ? 33.832 91.500 -10.578 1.00 9.76 188 ALA A N 1
ATOM 1512 C CA . ALA A 1 188 ? 34.349 90.283 -11.193 1.00 9.37 188 ALA A CA 1
ATOM 1513 C C . ALA A 1 188 ? 33.304 89.168 -11.189 1.00 10.41 188 ALA A C 1
ATOM 1514 O O . ALA A 1 188 ? 32.629 88.945 -10.181 1.00 11.80 188 ALA A O 1
ATOM 1516 N N . GLU A 1 189 ? 33.174 88.472 -12.319 1.00 9.11 189 GLU A N 1
ATOM 1517 C CA . GLU A 1 189 ? 32.234 87.363 -12.437 1.00 9.05 189 GLU A CA 1
ATOM 1518 C C . GLU A 1 189 ? 33.015 86.055 -12.317 1.00 9.35 189 GLU A C 1
ATOM 1519 O O . GLU A 1 189 ? 32.466 85.018 -11.928 1.00 8.69 189 GLU A O 1
ATOM 1525 N N . ILE A 1 190 ? 34.298 86.121 -12.665 1.00 10.09 190 ILE A N 1
ATOM 1526 C CA . ILE A 1 190 ? 35.211 84.985 -12.560 1.00 8.33 190 ILE A CA 1
ATOM 1527 C C . ILE A 1 190 ? 36.511 85.507 -11.955 1.00 8.75 190 ILE A C 1
ATOM 1528 O O . ILE A 1 190 ? 37.049 86.519 -12.406 1.00 9.12 190 ILE A O 1
ATOM 1533 N N . ILE A 1 191 ? 36.995 84.834 -10.917 1.00 7.36 191 ILE A N 1
ATOM 1534 C CA . ILE A 1 191 ? 38.250 85.204 -10.267 1.00 8.91 191 ILE A CA 1
ATOM 1535 C C . ILE A 1 191 ? 39.111 83.958 -10.420 1.00 8.64 191 ILE A C 1
ATOM 1536 O O . ILE A 1 191 ? 38.752 82.882 -9.937 1.00 9.32 191 ILE A O 1
ATOM 1541 N N . CYS A 1 192 ? 40.237 84.088 -11.116 1.00 9.55 192 CYS A N 1
ATOM 1542 C CA . CYS A 1 192 ? 41.071 82.922 -11.370 1.00 8.51 192 CYS A CA 1
ATOM 1543 C C . CYS A 1 192 ? 42.567 83.133 -11.245 1.00 8.76 192 CYS A C 1
ATOM 1544 O O . CYS A 1 192 ? 43.062 84.261 -11.271 1.00 7.48 192 CYS A O 1
ATOM 1547 N N . GLY A 1 193 ? 43.282 82.022 -11.118 1.00 7.76 193 GLY A N 1
ATOM 1548 C CA . GLY A 1 193 ? 44.723 82.072 -10.980 1.00 7.78 193 GLY A CA 1
ATOM 1549 C C . GLY A 1 193 ? 45.305 80.688 -10.769 1.00 9.60 193 GLY A C 1
ATOM 1550 O O . GLY A 1 193 ? 44.586 79.688 -10.849 1.00 9.83 193 GLY A O 1
ATOM 1551 N N . GLY A 1 194 ? 46.605 80.637 -10.495 1.00 8.94 194 GLY A N 1
ATOM 1552 C CA . GLY A 1 194 ? 47.284 79.368 -10.289 1.00 8.67 194 GLY A CA 1
ATOM 1553 C C . GLY A 1 194 ? 48.096 79.331 -9.009 1.00 8.30 194 GLY A C 1
ATOM 1554 O O . GLY A 1 194 ? 48.164 80.322 -8.278 1.00 7.67 194 GLY A O 1
ATOM 1555 N N . TYR A 1 195 ? 48.736 78.199 -8.733 1.00 7.63 195 TYR A N 1
ATOM 1556 C CA . TYR A 1 195 ? 49.504 78.097 -7.503 1.00 7.81 195 TYR A CA 1
ATOM 1557 C C . TYR A 1 195 ? 50.531 76.976 -7.468 1.00 8.23 195 TYR A C 1
ATOM 1558 O O . TYR A 1 195 ? 50.407 75.971 -8.168 1.00 9.16 195 TYR A O 1
ATOM 1567 N N . ASN A 1 196 ? 51.556 77.198 -6.652 1.00 8.29 196 ASN A N 1
ATOM 1568 C CA . ASN A 1 196 ? 52.627 76.240 -6.395 1.00 7.98 196 ASN A CA 1
ATOM 1569 C C . ASN A 1 196 ? 52.611 76.193 -4.875 1.00 8.25 196 ASN A C 1
ATOM 1570 O O . ASN A 1 196 ? 53.198 77.047 -4.208 1.00 8.79 196 ASN A O 1
ATOM 1575 N N . THR A 1 197 ? 51.914 75.199 -4.334 1.00 7.84 197 THR A N 1
ATOM 1576 C CA . THR A 1 197 ? 51.765 75.056 -2.893 1.00 8.98 197 THR A CA 1
ATOM 1577 C C . THR A 1 197 ? 52.333 73.750 -2.356 1.00 8.41 197 THR A C 1
ATOM 1578 O O . THR A 1 197 ? 51.724 72.694 -2.503 1.00 8.98 197 THR A O 1
ATOM 1582 N N . PRO A 1 198 ? 53.518 73.808 -1.732 1.00 9.48 198 PRO A N 1
ATOM 1583 C CA . PRO A 1 198 ? 54.119 72.587 -1.185 1.00 9.65 198 PRO A CA 1
ATOM 1584 C C . PRO A 1 198 ? 53.193 71.988 -0.134 1.00 9.39 198 PRO A C 1
ATOM 1585 O O . PRO A 1 198 ? 52.535 72.726 0.604 1.00 8.95 198 PRO A O 1
ATOM 1589 N N . THR A 1 199 ? 53.127 70.660 -0.064 1.00 9.72 199 THR A N 1
ATOM 1590 C CA . THR A 1 199 ? 52.275 70.033 0.936 1.00 9.35 199 THR A CA 1
ATOM 1591 C C . THR A 1 199 ? 52.986 69.959 2.288 1.00 9.89 199 THR A C 1
ATOM 1592 O O . THR A 1 199 ? 52.451 69.424 3.263 1.00 11.96 199 THR A O 1
ATOM 1596 N N . HIS A 1 200 ? 54.201 70.504 2.334 1.00 9.36 200 HIS A N 1
ATOM 1597 C CA . HIS A 1 200 ? 54.979 70.582 3.564 1.00 9.86 200 HIS A CA 1
ATOM 1598 C C . HIS A 1 200 ? 55.380 72.038 3.787 1.00 11.35 200 HIS A C 1
ATOM 1599 O O . HIS A 1 200 ? 55.818 72.715 2.857 1.00 12.16 200 HIS A O 1
ATOM 1606 N N . ASN A 1 201 ? 55.213 72.526 5.010 1.00 10.83 201 ASN A N 1
ATOM 1607 C CA . ASN A 1 201 ? 55.609 73.892 5.335 1.00 12.67 201 ASN A CA 1
ATOM 1608 C C . ASN A 1 201 ? 56.557 73.802 6.521 1.00 12.09 201 ASN A C 1
ATOM 1609 O O . ASN A 1 201 ? 56.127 73.592 7.654 1.00 12.44 201 ASN A O 1
ATOM 1614 N N . PRO A 1 202 ? 57.865 73.962 6.272 1.00 13.42 202 PRO A N 1
ATOM 1615 C CA . PRO A 1 202 ? 58.899 73.891 7.310 1.00 12.97 202 PRO A CA 1
ATOM 1616 C C . PRO A 1 202 ? 58.623 74.575 8.654 1.00 12.80 202 PRO A C 1
ATOM 1617 O O . PRO A 1 202 ? 58.787 73.958 9.708 1.00 13.78 202 PRO A O 1
ATOM 1621 N N . PRO A 1 203 ? 58.204 75.849 8.644 1.00 13.08 203 PRO A N 1
ATOM 1622 C CA . PRO A 1 203 ? 57.942 76.516 9.925 1.00 13.46 203 PRO A CA 1
ATOM 1623 C C . PRO A 1 203 ? 56.690 76.060 10.681 1.00 14.22 203 PRO A C 1
ATOM 1624 O O . PRO A 1 203 ? 56.615 76.201 11.901 1.00 15.70 203 PRO A O 1
ATOM 1628 N N . VAL A 1 204 ? 55.708 75.519 9.965 1.00 13.61 204 VAL A N 1
ATOM 1629 C CA . VAL A 1 204 ? 54.479 75.064 10.607 1.00 13.79 204 VAL A CA 1
ATOM 1630 C C . VAL A 1 204 ? 54.061 73.711 10.037 1.00 13.43 204 VAL A C 1
ATOM 1631 O O . VAL A 1 204 ? 53.011 73.583 9.405 1.00 12.55 204 VAL A O 1
ATOM 1635 N N . PRO A 1 205 ? 54.886 72.675 10.258 1.00 12.09 205 PRO A N 1
ATOM 1636 C CA . PRO A 1 205 ? 54.584 71.334 9.755 1.00 12.56 205 PRO A CA 1
ATOM 1637 C C . PRO A 1 205 ? 53.304 70.730 10.316 1.00 12.11 205 PRO A C 1
ATOM 1638 O O . PRO A 1 205 ? 52.756 69.792 9.736 1.00 12.75 205 PRO A O 1
ATOM 1642 N N . GLN A 1 206 ? 52.821 71.268 11.435 1.00 11.55 206 GLN A N 1
ATOM 1643 C CA . GLN A 1 206 ? 51.606 70.739 12.044 1.00 11.03 206 GLN A CA 1
ATOM 1644 C C . GLN A 1 206 ? 50.359 71.046 11.220 1.00 10.02 206 GLN A C 1
ATOM 1645 O O . GLN A 1 206 ? 49.264 70.614 11.571 1.00 10.81 206 GLN A O 1
ATOM 1651 N N . HIS A 1 207 ? 50.519 71.798 10.132 1.00 9.39 207 HIS A N 1
ATOM 1652 C CA . HIS A 1 207 ? 49.391 72.114 9.255 1.00 8.81 207 HIS A CA 1
ATOM 1653 C C . HIS A 1 207 ? 49.513 71.368 7.926 1.00 8.78 207 HIS A C 1
ATOM 1654 O O . HIS A 1 207 ? 48.662 71.519 7.051 1.00 9.31 207 HIS A O 1
ATOM 1661 N N . ASP A 1 208 ? 50.561 70.561 7.773 1.00 9.08 208 ASP A N 1
ATOM 1662 C CA . ASP A 1 208 ? 50.774 69.830 6.524 1.00 8.53 208 ASP A CA 1
ATOM 1663 C C . ASP A 1 208 ? 49.578 69.018 6.038 1.00 8.20 208 ASP A C 1
ATOM 1664 O O . ASP A 1 208 ? 49.250 69.044 4.855 1.00 8.70 208 ASP A O 1
ATOM 1669 N N . HIS A 1 209 ? 48.933 68.292 6.946 1.00 8.59 209 HIS A N 1
ATOM 1670 C CA . HIS A 1 209 ? 47.791 67.466 6.569 1.00 8.49 209 HIS A CA 1
ATOM 1671 C C . HIS A 1 209 ? 46.543 68.274 6.231 1.00 8.84 209 HIS A C 1
ATOM 1672 O O . HIS A 1 209 ? 45.525 67.708 5.828 1.00 10.08 209 HIS A O 1
ATOM 1679 N N . LEU A 1 210 ? 46.624 69.593 6.395 1.00 8.22 210 LEU A N 1
ATOM 1680 C CA . LEU A 1 210 ? 45.503 70.482 6.103 1.00 7.29 210 LEU A CA 1
ATOM 1681 C C . LEU A 1 210 ? 45.724 71.265 4.809 1.00 6.97 210 LEU A C 1
ATOM 1682 O O . LEU A 1 210 ? 44.943 72.157 4.479 1.00 7.36 210 LEU A O 1
ATOM 1687 N N . THR A 1 211 ? 46.780 70.937 4.074 1.00 8.31 211 THR A N 1
ATOM 1688 C CA . THR A 1 211 ? 47.080 71.675 2.850 1.00 6.71 211 THR A CA 1
ATOM 1689 C C . THR A 1 211 ? 45.913 71.747 1.862 1.00 8.19 211 THR A C 1
ATOM 1690 O O . THR A 1 211 ? 45.579 72.829 1.368 1.00 7.68 211 THR A O 1
ATOM 1694 N N . SER A 1 212 ? 45.287 70.614 1.566 1.00 7.33 212 SER A N 1
ATOM 1695 C CA . SER A 1 212 ? 44.156 70.621 0.647 1.00 7.17 212 SER A CA 1
ATOM 1696 C C . SER A 1 212 ? 43.002 71.403 1.272 1.00 7.94 212 SER A C 1
ATOM 1697 O O . SER A 1 212 ? 42.377 72.246 0.623 1.00 7.91 212 SER A O 1
ATOM 1700 N N . PHE A 1 213 ? 42.727 71.118 2.541 1.00 7.83 213 PHE A N 1
ATOM 1701 C CA . PHE A 1 213 ? 41.653 71.790 3.267 1.00 8.43 213 PHE A CA 1
ATOM 1702 C C . PHE A 1 213 ? 41.754 73.313 3.188 1.00 8.48 213 PHE A C 1
ATOM 1703 O O . PHE A 1 213 ? 40.784 73.992 2.854 1.00 8.50 213 PHE A O 1
ATOM 1711 N N . HIS A 1 214 ? 42.929 73.852 3.495 1.00 7.89 214 HIS A N 1
ATOM 1712 C CA . HIS A 1 214 ? 43.116 75.298 3.478 1.00 6.83 214 HIS A CA 1
ATOM 1713 C C . HIS A 1 214 ? 43.010 75.909 2.090 1.00 6.91 214 HIS A C 1
ATOM 1714 O O . HIS A 1 214 ? 42.500 77.021 1.932 1.00 8.79 214 HIS A O 1
ATOM 1721 N N . HIS A 1 215 ? 43.484 75.181 1.088 1.00 7.37 215 HIS A N 1
ATOM 1722 C CA . HIS A 1 215 ? 43.426 75.645 -0.293 1.00 6.29 215 HIS A CA 1
ATOM 1723 C C . HIS A 1 215 ? 41.971 75.711 -0.764 1.00 6.92 215 HIS A C 1
ATOM 1724 O O . HIS A 1 215 ? 41.507 76.745 -1.258 1.00 7.50 215 HIS A O 1
ATOM 1731 N N . LEU A 1 216 ? 41.238 74.617 -0.592 1.00 7.14 216 LEU A N 1
ATOM 1732 C CA . LEU A 1 216 ? 39.847 74.583 -1.023 1.00 7.22 216 LEU A CA 1
ATOM 1733 C C . LEU A 1 216 ? 38.963 75.524 -0.210 1.00 7.07 216 LEU A C 1
ATOM 1734 O O . LEU A 1 216 ? 38.043 76.141 -0.754 1.00 7.18 216 LEU A O 1
ATOM 1739 N N . LEU A 1 217 ? 39.238 75.636 1.087 1.00 6.69 217 LEU A N 1
ATOM 1740 C CA . LEU A 1 217 ? 38.462 76.519 1.953 1.00 6.87 217 LEU A CA 1
ATOM 1741 C C . LEU A 1 217 ? 38.582 77.950 1.443 1.00 7.47 217 LEU A C 1
ATOM 1742 O O . LEU A 1 217 ? 37.598 78.694 1.398 1.00 8.24 217 LEU A O 1
ATOM 1747 N N . SER A 1 218 ? 39.793 78.335 1.055 1.00 6.20 218 SER A N 1
ATOM 1748 C CA . SER A 1 218 ? 40.027 79.686 0.552 1.00 7.50 218 SER A CA 1
ATOM 1749 C C . SER A 1 218 ? 39.277 79.945 -0.754 1.00 7.62 218 SER A C 1
ATOM 1750 O O . SER A 1 218 ? 38.693 81.017 -0.939 1.00 7.76 218 SER A O 1
ATOM 1753 N N . MET A 1 219 ? 39.272 78.963 -1.651 1.00 6.61 219 MET A N 1
ATOM 1754 C CA . MET A 1 219 ? 38.583 79.128 -2.930 1.00 6.45 219 MET A CA 1
ATOM 1755 C C . MET A 1 219 ? 37.067 79.173 -2.745 1.00 6.96 219 MET A C 1
ATOM 1756 O O . MET A 1 219 ? 36.385 80.023 -3.325 1.00 6.97 219 MET A O 1
ATOM 1761 N N . GLN A 1 220 ? 36.540 78.264 -1.932 1.00 5.68 220 GLN A N 1
ATOM 1762 C CA . GLN A 1 220 ? 35.104 78.208 -1.696 1.00 7.16 220 GLN A CA 1
ATOM 1763 C C . GLN A 1 220 ? 34.561 79.458 -1.015 1.00 8.11 220 GLN A C 1
ATOM 1764 O O . GLN A 1 220 ? 33.544 80.007 -1.436 1.00 7.91 220 GLN A O 1
ATOM 1770 N N . ALA A 1 221 ? 35.243 79.911 0.033 1.00 8.07 221 ALA A N 1
ATOM 1771 C CA . ALA A 1 221 ? 34.805 81.099 0.760 1.00 8.14 221 ALA A CA 1
ATOM 1772 C C . ALA A 1 221 ? 34.888 82.350 -0.111 1.00 8.39 221 ALA A C 1
ATOM 1773 O O . ALA A 1 221 ? 33.958 83.157 -0.136 1.00 8.19 221 ALA A O 1
ATOM 1775 N N . GLY A 1 222 ? 35.995 82.506 -0.829 1.00 7.72 222 GLY A N 1
ATOM 1776 C CA . GLY A 1 222 ? 36.146 83.668 -1.690 1.00 8.95 222 GLY A CA 1
ATOM 1777 C C . GLY A 1 222 ? 35.045 83.748 -2.731 1.00 8.68 222 GLY A C 1
ATOM 1778 O O . GLY A 1 222 ? 34.479 84.817 -2.970 1.00 9.04 222 GLY A O 1
ATOM 1779 N N . SER A 1 223 ? 34.736 82.617 -3.359 1.00 8.10 223 SER A N 1
ATOM 1780 C CA . SER A 1 223 ? 33.684 82.580 -4.373 1.00 7.78 223 SER A CA 1
ATOM 1781 C C . SER A 1 223 ? 32.329 82.929 -3.771 1.00 7.53 223 SER A C 1
ATOM 1782 O O . SER A 1 223 ? 31.626 83.803 -4.270 1.00 7.82 223 SER A O 1
ATOM 1785 N N . TYR A 1 224 ? 31.962 82.231 -2.701 1.00 5.65 224 TYR A N 1
ATOM 1786 C CA . TYR A 1 224 ? 30.682 82.463 -2.043 1.00 7.09 224 TYR A CA 1
ATOM 1787 C C . TYR A 1 224 ? 30.464 83.903 -1.591 1.00 7.62 224 TYR A C 1
ATOM 1788 O O . TYR A 1 224 ? 29.482 84.538 -1.966 1.00 7.49 224 TYR A O 1
ATOM 1797 N N . GLN A 1 225 ? 31.393 84.422 -0.798 1.00 9.17 225 GLN A N 1
ATOM 1798 C CA . GLN A 1 225 ? 31.245 85.761 -0.254 1.00 8.92 225 GLN A CA 1
ATOM 1799 C C . GLN A 1 225 ? 31.310 86.905 -1.261 1.00 9.46 225 GLN A C 1
ATOM 1800 O O . GLN A 1 225 ? 30.955 88.041 -0.941 1.00 10.15 225 GLN A O 1
ATOM 1806 N N . ASN A 1 226 ? 31.726 86.601 -2.486 1.00 8.52 226 ASN A N 1
ATOM 1807 C CA . ASN A 1 226 ? 31.792 87.613 -3.536 1.00 8.50 226 ASN A CA 1
ATOM 1808 C C . ASN A 1 226 ? 30.888 87.251 -4.711 1.00 8.21 226 ASN A C 1
ATOM 1809 O O . ASN A 1 226 ? 30.827 87.978 -5.706 1.00 9.95 226 ASN A O 1
ATOM 1814 N N . GLY A 1 227 ? 30.183 86.131 -4.583 1.00 8.54 227 GLY A N 1
ATOM 1815 C CA . GLY A 1 227 ? 29.292 85.683 -5.640 1.00 8.83 227 GLY A CA 1
ATOM 1816 C C . GLY A 1 227 ? 30.013 85.580 -6.970 1.00 9.47 227 GLY A C 1
ATOM 1817 O O . GLY A 1 227 ? 29.493 85.984 -8.009 1.00 9.56 227 GLY A O 1
ATOM 1818 N N . ALA A 1 228 ? 31.215 85.017 -6.942 1.00 9.44 228 ALA A N 1
ATOM 1819 C CA . ALA A 1 228 ? 32.002 84.890 -8.156 1.00 8.92 228 ALA A CA 1
ATOM 1820 C C . ALA A 1 228 ? 32.392 83.456 -8.468 1.00 8.60 228 ALA A C 1
ATOM 1821 O O . ALA A 1 228 ? 32.606 82.651 -7.561 1.00 8.68 228 ALA A O 1
ATOM 1823 N N . TRP A 1 229 ? 32.449 83.133 -9.756 1.00 7.93 229 TRP A N 1
ATOM 1824 C CA . TRP A 1 229 ? 32.915 81.815 -10.163 1.00 7.63 229 TRP A CA 1
ATOM 1825 C C . TRP A 1 229 ? 34.421 81.946 -9.949 1.00 8.00 229 TRP A C 1
ATOM 1826 O O . TRP A 1 229 ? 34.960 83.046 -10.043 1.00 9.16 229 TRP A O 1
ATOM 1837 N N . SER A 1 230 ? 35.109 80.851 -9.652 1.00 7.86 230 SER A N 1
ATOM 1838 C CA . SER A 1 230 ? 36.557 80.937 -9.495 1.00 7.06 230 SER A CA 1
ATOM 1839 C C . SER A 1 230 ? 37.208 79.669 -10.017 1.00 6.40 230 SER A C 1
ATOM 1840 O O . SER A 1 230 ? 36.541 78.659 -10.242 1.00 7.63 230 SER A O 1
ATOM 1843 N N . ALA A 1 231 ? 38.509 79.743 -10.249 1.00 7.62 231 ALA A N 1
ATOM 1844 C CA . ALA A 1 231 ? 39.258 78.600 -10.754 1.00 6.62 231 ALA A CA 1
ATOM 1845 C C . ALA A 1 231 ? 40.694 78.728 -10.282 1.00 7.85 231 ALA A C 1
ATOM 1846 O O . ALA A 1 231 ? 41.273 79.812 -10.319 1.00 8.74 231 ALA A O 1
ATOM 1848 N N . ALA A 1 232 ? 41.267 77.618 -9.836 1.00 7.81 232 ALA A N 1
ATOM 1849 C CA . ALA A 1 232 ? 42.639 77.612 -9.357 1.00 7.69 232 ALA A CA 1
ATOM 1850 C C . ALA A 1 232 ? 43.372 76.475 -10.051 1.00 8.52 232 ALA A C 1
ATOM 1851 O O . ALA A 1 232 ? 42.965 75.316 -9.955 1.00 9.05 232 ALA A O 1
ATOM 1853 N N . ALA A 1 233 ? 44.443 76.815 -10.760 1.00 6.49 233 ALA A N 1
ATOM 1854 C CA . ALA A 1 233 ? 45.228 75.824 -11.478 1.00 7.25 233 ALA A CA 1
ATOM 1855 C C . ALA A 1 233 ? 46.557 75.620 -10.772 1.00 7.02 233 ALA A C 1
ATOM 1856 O O . ALA A 1 233 ? 47.393 76.520 -10.716 1.00 7.06 233 ALA A O 1
ATOM 1858 N N . GLY A 1 234 ? 46.761 74.434 -10.224 1.00 7.84 234 GLY A N 1
ATOM 1859 C CA . GLY A 1 234 ? 48.015 74.203 -9.545 1.00 8.45 234 GLY A CA 1
ATOM 1860 C C . GLY A 1 234 ? 49.043 73.480 -10.386 1.00 8.74 234 GLY A C 1
ATOM 1861 O O . GLY A 1 234 ? 48.714 72.857 -11.398 1.00 8.56 234 GLY A O 1
ATOM 1862 N N . LYS A 1 235 ? 50.306 73.632 -10.004 1.00 7.74 235 LYS A N 1
ATOM 1863 C CA . LYS A 1 235 ? 51.380 72.894 -10.647 1.00 8.01 235 LYS A CA 1
ATOM 1864 C C . LYS A 1 235 ? 51.650 71.935 -9.498 1.00 8.52 235 LYS A C 1
ATOM 1865 O O . LYS A 1 235 ? 52.100 72.345 -8.422 1.00 9.12 235 LYS A O 1
ATOM 1871 N N . ALA A 1 236 ? 51.331 70.665 -9.723 1.00 9.59 236 ALA A N 1
ATOM 1872 C CA . ALA A 1 236 ? 51.448 69.633 -8.700 1.00 9.66 236 ALA A CA 1
ATOM 1873 C C . ALA A 1 236 ? 52.492 68.560 -8.962 1.00 10.43 236 ALA A C 1
ATOM 1874 O O . ALA A 1 236 ? 53.128 68.527 -10.013 1.00 11.53 236 ALA A O 1
ATOM 1876 N N . GLY A 1 237 ? 52.643 67.670 -7.986 1.00 10.17 237 GLY A N 1
ATOM 1877 C CA . GLY A 1 237 ? 53.585 66.575 -8.118 1.00 10.38 237 GLY A CA 1
ATOM 1878 C C . GLY A 1 237 ? 54.931 66.800 -7.467 1.00 10.86 237 GLY A C 1
ATOM 1879 O O . GLY A 1 237 ? 55.184 67.841 -6.859 1.00 10.13 237 GLY A O 1
ATOM 1880 N N . MET A 1 238 ? 55.802 65.804 -7.597 1.00 10.92 238 MET A N 1
ATOM 1881 C CA . MET A 1 238 ? 57.140 65.870 -7.019 1.00 12.34 238 MET A CA 1
ATOM 1882 C C . MET A 1 238 ? 58.060 66.651 -7.945 1.00 12.90 238 MET A C 1
ATOM 1883 O O . MET A 1 238 ? 58.621 66.100 -8.895 1.00 13.24 238 MET A O 1
ATOM 1888 N N . GLU A 1 239 ? 58.208 67.940 -7.665 1.00 10.67 239 GLU A N 1
ATOM 1889 C CA . GLU A 1 239 ? 59.048 68.806 -8.482 1.00 10.52 239 GLU A CA 1
ATOM 1890 C C . GLU A 1 239 ? 60.345 69.136 -7.759 1.00 11.24 239 GLU A C 1
ATOM 1891 O O . GLU A 1 239 ? 60.338 69.787 -6.716 1.00 11.30 239 GLU A O 1
ATOM 1897 N N . GLU A 1 240 ? 61.459 68.675 -8.319 1.00 12.39 240 GLU A N 1
ATOM 1898 C CA . GLU A 1 240 ? 62.770 68.917 -7.734 1.00 13.60 240 GLU A CA 1
ATOM 1899 C C . GLU A 1 240 ? 62.808 68.564 -6.246 1.00 14.99 240 GLU A C 1
ATOM 1900 O O . GLU A 1 240 ? 63.274 69.348 -5.420 1.00 14.60 240 GLU A O 1
ATOM 1906 N N . ASN A 1 241 ? 62.297 67.377 -5.925 1.00 15.28 241 ASN A N 1
ATOM 1907 C CA . ASN A 1 241 ? 62.270 66.850 -4.562 1.00 17.31 241 ASN A CA 1
ATOM 1908 C C . ASN A 1 241 ? 61.259 67.477 -3.601 1.00 16.33 241 ASN A C 1
ATOM 1909 O O . ASN A 1 241 ? 61.278 67.174 -2.409 1.00 16.90 241 ASN A O 1
ATOM 1914 N N . CYS A 1 242 ? 60.389 68.348 -4.106 1.00 14.15 242 CYS A N 1
ATOM 1915 C CA . CYS A 1 242 ? 59.369 68.983 -3.270 1.00 13.24 242 CYS A CA 1
ATOM 1916 C C . CYS A 1 242 ? 57.980 68.609 -3.779 1.00 12.73 242 CYS A C 1
ATOM 1917 O O . CYS A 1 242 ? 57.650 68.867 -4.935 1.00 12.80 242 CYS A O 1
ATOM 1920 N N . MET A 1 243 ? 57.167 68.002 -2.920 1.00 10.98 243 MET A N 1
ATOM 1921 C CA . MET A 1 243 ? 55.821 67.607 -3.323 1.00 10.51 243 MET A CA 1
ATOM 1922 C C . MET A 1 243 ? 54.884 68.807 -3.322 1.00 9.53 243 MET A C 1
ATOM 1923 O O . MET A 1 243 ? 54.738 69.496 -2.308 1.00 10.59 243 MET A O 1
ATOM 1928 N N . LEU A 1 244 ? 54.251 69.050 -4.466 1.00 8.10 244 LEU A N 1
ATOM 1929 C CA . LEU A 1 244 ? 53.334 70.175 -4.620 1.00 8.52 244 LEU A CA 1
ATOM 1930 C C . LEU A 1 244 ? 51.879 69.713 -4.668 1.00 8.70 244 LEU A C 1
ATOM 1931 O O . LEU A 1 244 ? 51.566 68.662 -5.227 1.00 9.76 244 LEU A O 1
ATOM 1936 N N . LEU A 1 245 ? 50.999 70.523 -4.089 1.00 7.90 245 LEU A N 1
ATOM 1937 C CA . LEU A 1 245 ? 49.569 70.231 -4.026 1.00 8.81 245 LEU A CA 1
ATOM 1938 C C . LEU A 1 245 ? 48.830 70.240 -5.360 1.00 7.73 245 LEU A C 1
ATOM 1939 O O . LEU A 1 245 ? 49.058 71.100 -6.211 1.00 7.68 245 LEU A O 1
ATOM 1944 N N . GLY A 1 246 ? 47.930 69.275 -5.521 1.00 8.27 246 GLY A N 1
ATOM 1945 C CA . GLY A 1 246 ? 47.111 69.205 -6.716 1.00 8.51 246 GLY A CA 1
ATOM 1946 C C . GLY A 1 246 ? 45.767 69.822 -6.363 1.00 7.14 246 GLY A C 1
ATOM 1947 O O . GLY A 1 246 ? 45.706 70.960 -5.903 1.00 7.18 246 GLY A O 1
ATOM 1948 N N . HIS A 1 247 ? 44.690 69.067 -6.548 1.00 7.70 247 HIS A N 1
ATOM 1949 C CA . HIS A 1 247 ? 43.355 69.559 -6.243 1.00 8.25 247 HIS A CA 1
ATOM 1950 C C . HIS A 1 247 ? 43.032 70.892 -6.904 1.00 7.88 247 HIS A C 1
ATOM 1951 O O . HIS A 1 247 ? 42.498 71.810 -6.271 1.00 7.72 247 HIS A O 1
ATOM 1958 N N . SER A 1 248 ? 43.372 70.992 -8.185 1.00 7.60 248 SER A N 1
ATOM 1959 C CA . SER A 1 248 ? 43.058 72.183 -8.962 1.00 7.73 248 SER A CA 1
ATOM 1960 C C . SER A 1 248 ? 41.538 72.152 -9.018 1.00 7.12 248 SER A C 1
ATOM 1961 O O . SER A 1 248 ? 40.938 71.074 -9.016 1.00 8.64 248 SER A O 1
ATOM 1964 N N . CYS A 1 249 ? 40.906 73.316 -9.092 1.00 6.75 249 CYS A N 1
ATOM 1965 C CA . CYS A 1 249 ? 39.455 73.338 -9.048 1.00 6.47 249 CYS A CA 1
ATOM 1966 C C . CYS A 1 249 ? 38.756 74.473 -9.771 1.00 7.88 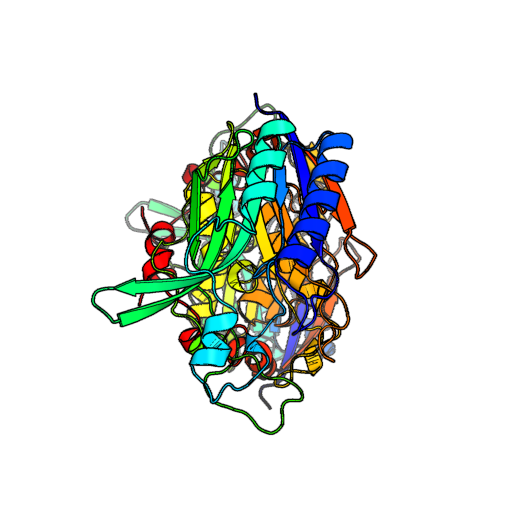249 CYS A C 1
ATOM 1967 O O . CYS A 1 249 ? 39.368 75.478 -10.127 1.00 8.24 249 CYS A O 1
ATOM 1970 N N . ILE A 1 250 ? 37.459 74.275 -9.990 1.00 6.99 250 ILE A N 1
ATOM 1971 C CA . ILE A 1 250 ? 36.588 75.291 -10.570 1.00 6.48 250 ILE A CA 1
ATOM 1972 C C . ILE A 1 250 ? 35.470 75.350 -9.532 1.00 6.88 250 ILE A C 1
ATOM 1973 O O . ILE A 1 250 ? 34.954 74.311 -9.104 1.00 8.40 250 ILE A O 1
ATOM 1978 N N . VAL A 1 251 ? 35.108 76.560 -9.122 1.00 8.03 251 VAL A N 1
ATOM 1979 C CA . VAL A 1 251 ? 34.107 76.762 -8.080 1.00 7.58 251 VAL A CA 1
ATOM 1980 C C . VAL A 1 251 ? 32.990 77.702 -8.522 1.00 8.37 251 VAL A C 1
ATOM 1981 O O . VAL A 1 251 ? 33.245 78.701 -9.196 1.00 8.93 251 VAL A O 1
ATOM 1985 N N . ALA A 1 252 ? 31.759 77.374 -8.134 1.00 8.59 252 ALA A N 1
ATOM 1986 C CA . ALA A 1 252 ? 30.585 78.179 -8.470 1.00 7.81 252 ALA A CA 1
ATOM 1987 C C . ALA A 1 252 ? 30.477 79.375 -7.521 1.00 7.99 252 ALA A C 1
ATOM 1988 O O . ALA A 1 252 ? 31.127 79.406 -6.476 1.00 7.99 252 ALA A O 1
ATOM 1990 N N . PRO A 1 253 ? 29.657 80.378 -7.875 1.00 7.64 253 PRO A N 1
ATOM 1991 C CA . PRO A 1 253 ? 29.501 81.562 -7.020 1.00 8.36 253 PRO A CA 1
ATOM 1992 C C . PRO A 1 253 ? 28.883 81.277 -5.653 1.00 9.98 253 PRO A C 1
ATOM 1993 O O . PRO A 1 253 ? 28.832 82.153 -4.788 1.00 9.26 253 PRO A O 1
ATOM 1997 N N . THR A 1 254 ? 28.425 80.042 -5.468 1.00 9.18 254 THR A N 1
ATOM 1998 C CA . THR A 1 254 ? 27.837 79.599 -4.208 1.00 8.34 254 THR A CA 1
ATOM 1999 C C . THR A 1 254 ? 28.924 78.978 -3.329 1.00 8.06 254 THR A C 1
ATOM 2000 O O . THR A 1 254 ? 28.675 78.613 -2.180 1.00 9.52 254 THR A O 1
ATOM 2004 N N . GLY A 1 255 ? 30.124 78.842 -3.879 1.00 8.23 255 GLY A N 1
ATOM 2005 C CA . GLY A 1 255 ? 31.214 78.242 -3.131 1.00 8.84 255 GLY A CA 1
ATOM 2006 C C . GLY A 1 255 ? 31.296 76.744 -3.375 1.00 8.45 255 GLY A C 1
ATOM 2007 O O . GLY A 1 255 ? 32.174 76.064 -2.840 1.00 8.60 255 GLY A O 1
ATOM 2008 N N . GLU A 1 256 ? 30.375 76.226 -4.181 1.00 8.96 256 GLU A N 1
ATOM 2009 C CA . GLU A 1 256 ? 30.346 74.799 -4.500 1.00 8.43 256 GLU A CA 1
ATOM 2010 C C . GLU A 1 256 ? 31.448 74.430 -5.487 1.00 8.17 256 GLU A C 1
ATOM 2011 O O . GLU A 1 256 ? 31.604 75.084 -6.518 1.00 9.91 256 GLU A O 1
ATOM 2017 N N . ILE A 1 257 ? 32.213 73.387 -5.176 1.00 7.62 257 ILE A N 1
ATOM 2018 C CA . ILE A 1 257 ? 33.264 72.938 -6.088 1.00 6.99 257 ILE A CA 1
ATOM 2019 C C . ILE A 1 257 ? 32.581 72.126 -7.186 1.00 8.48 257 ILE A C 1
ATOM 2020 O O . ILE A 1 257 ? 31.973 71.088 -6.910 1.00 9.23 257 ILE A O 1
ATOM 2025 N N . VAL A 1 258 ? 32.665 72.602 -8.426 1.00 7.18 258 VAL A N 1
ATOM 2026 C CA . VAL A 1 258 ? 32.017 71.909 -9.541 1.00 7.79 258 VAL A CA 1
ATOM 2027 C C . VAL A 1 258 ? 32.943 71.009 -10.349 1.00 8.48 258 VAL A C 1
ATOM 2028 O O . VAL A 1 258 ? 32.474 70.193 -11.138 1.00 9.34 258 VAL A O 1
ATOM 2032 N N . ALA A 1 259 ? 34.251 71.164 -10.163 1.00 8.24 259 ALA A N 1
ATOM 2033 C CA . ALA A 1 259 ? 35.234 70.334 -10.861 1.00 9.13 259 ALA A CA 1
ATOM 2034 C C . ALA A 1 259 ? 36.511 70.299 -10.029 1.00 9.41 259 ALA A C 1
ATOM 2035 O O . ALA A 1 259 ? 36.909 71.315 -9.459 1.00 8.27 259 ALA A O 1
ATOM 2037 N N . LEU A 1 260 ? 37.146 69.131 -9.962 1.00 8.89 260 LEU A N 1
ATOM 2038 C CA . LEU A 1 260 ? 38.361 68.954 -9.169 1.00 8.33 260 LEU A CA 1
ATOM 2039 C C . LEU A 1 260 ? 39.286 67.939 -9.830 1.00 9.01 260 LEU A C 1
ATOM 2040 O O . LEU A 1 260 ? 38.824 66.916 -10.333 1.00 9.42 260 LEU A O 1
ATOM 2045 N N . THR A 1 261 ? 40.587 68.218 -9.841 1.00 8.19 261 THR A N 1
ATOM 2046 C CA . THR A 1 261 ? 41.536 67.277 -10.434 1.00 8.51 261 THR A CA 1
ATOM 2047 C C . THR A 1 261 ? 41.856 66.196 -9.412 1.00 10.46 261 THR A C 1
ATOM 2048 O O . THR A 1 261 ? 41.784 66.430 -8.203 1.00 10.31 261 THR A O 1
ATOM 2052 N N . THR A 1 262 ? 42.209 65.011 -9.895 1.00 10.96 262 THR A N 1
ATOM 2053 C CA . THR A 1 262 ? 42.541 63.915 -8.991 1.00 12.63 262 THR A CA 1
ATOM 2054 C C . THR A 1 262 ? 43.940 63.341 -9.193 1.00 11.99 262 THR A C 1
ATOM 2055 O O . THR A 1 262 ? 44.365 62.469 -8.440 1.00 13.78 262 THR A O 1
ATOM 2059 N N . THR A 1 263 ? 44.661 63.827 -10.199 1.00 10.67 263 THR A N 1
ATOM 2060 C CA . THR A 1 263 ? 46.025 63.352 -10.431 1.00 10.34 263 THR A CA 1
ATOM 2061 C C . THR A 1 263 ? 46.994 64.457 -10.025 1.00 10.39 263 THR A C 1
ATOM 2062 O O . THR A 1 263 ? 46.573 65.528 -9.586 1.00 9.91 263 THR A O 1
ATOM 2066 N N . LEU A 1 264 ? 48.288 64.186 -10.163 1.00 10.65 264 LEU A N 1
ATOM 2067 C CA . LEU A 1 264 ? 49.322 65.164 -9.843 1.00 11.05 264 LEU A CA 1
ATOM 2068 C C . LEU A 1 264 ? 50.141 65.402 -11.115 1.00 10.32 264 LEU A C 1
ATOM 2069 O O . LEU A 1 264 ? 51.319 65.748 -11.056 1.00 12.20 264 LEU A O 1
ATOM 2074 N N . GLU A 1 265 ? 49.493 65.214 -12.264 1.00 11.97 265 GLU A N 1
ATOM 2075 C CA . GLU A 1 265 ? 50.126 65.386 -13.573 1.00 12.37 265 GLU A CA 1
ATOM 2076 C C . GLU A 1 265 ? 49.355 66.425 -14.387 1.00 11.09 265 GLU A C 1
ATOM 2077 O O . GLU A 1 265 ? 48.398 67.014 -13.889 1.00 11.54 265 GLU A O 1
ATOM 2083 N N . ASP A 1 266 ? 49.772 66.658 -15.632 1.00 9.73 266 ASP A N 1
ATOM 2084 C CA . ASP A 1 266 ? 49.048 67.607 -16.478 1.00 9.41 266 ASP A CA 1
ATOM 2085 C C . ASP A 1 266 ? 47.633 67.041 -16.541 1.00 10.37 266 ASP A C 1
ATOM 2086 O O . ASP A 1 266 ? 47.447 65.863 -16.863 1.00 11.26 266 ASP A O 1
ATOM 2091 N N . GLU A 1 267 ? 46.638 67.867 -16.233 1.00 9.49 267 GLU A N 1
ATOM 2092 C CA . GLU A 1 267 ? 45.257 67.402 -16.220 1.00 10.24 267 GLU A CA 1
ATOM 2093 C C . GLU A 1 267 ? 44.290 68.535 -16.509 1.00 10.25 267 GLU A C 1
ATOM 2094 O O . GLU A 1 267 ? 44.384 69.607 -15.912 1.00 10.44 267 GLU A O 1
ATOM 2100 N N . VAL A 1 268 ? 43.356 68.289 -17.420 1.00 9.75 268 VAL A N 1
ATOM 2101 C CA . VAL A 1 268 ? 42.362 69.291 -17.779 1.00 10.72 268 VAL A CA 1
ATOM 2102 C C . VAL A 1 268 ? 40.991 68.965 -17.201 1.00 10.11 268 VAL A C 1
ATOM 2103 O O . VAL A 1 268 ? 40.509 67.841 -17.326 1.00 11.94 268 VAL A O 1
ATOM 2107 N N . ILE A 1 269 ? 40.379 69.951 -16.551 1.00 8.96 269 ILE A N 1
ATOM 2108 C CA . ILE A 1 269 ? 39.036 69.794 -16.014 1.00 8.79 269 ILE A CA 1
ATOM 2109 C C . ILE A 1 269 ? 38.235 70.953 -16.592 1.00 9.51 269 ILE A C 1
ATOM 2110 O O . ILE A 1 269 ? 38.797 72.011 -16.889 1.00 9.14 269 ILE A O 1
ATOM 2115 N N . THR A 1 270 ? 36.936 70.750 -16.777 1.00 9.50 270 THR A N 1
ATOM 2116 C CA . THR A 1 270 ? 36.090 71.800 -17.325 1.00 10.79 270 THR A CA 1
ATOM 2117 C C . THR A 1 270 ? 34.770 71.878 -16.576 1.00 11.58 270 THR A C 1
ATOM 2118 O O . THR A 1 270 ? 34.393 70.949 -15.856 1.00 11.94 270 THR A O 1
ATOM 2122 N N . ALA A 1 271 ? 34.073 72.995 -16.753 1.00 11.75 271 ALA A N 1
ATOM 2123 C CA . ALA A 1 271 ? 32.779 73.199 -16.116 1.00 11.27 271 ALA A CA 1
ATOM 2124 C C . ALA A 1 271 ? 32.002 74.279 -16.853 1.00 11.95 271 ALA A C 1
ATOM 2125 O O . ALA A 1 271 ? 32.577 75.276 -17.289 1.00 11.76 271 ALA A O 1
ATOM 2127 N N . ALA A 1 272 ? 30.698 74.069 -16.994 1.00 12.16 272 ALA A N 1
ATOM 2128 C CA . ALA A 1 272 ? 29.832 75.039 -17.651 1.00 13.25 272 ALA A CA 1
ATOM 2129 C C . ALA A 1 272 ? 29.649 76.221 -16.702 1.00 14.01 272 ALA A C 1
ATOM 2130 O O . ALA A 1 272 ? 29.337 76.039 -15.524 1.00 15.48 272 ALA A O 1
ATOM 2132 N N . VAL A 1 273 ? 29.846 77.427 -17.224 1.00 12.44 273 VAL A N 1
ATOM 2133 C CA . VAL A 1 273 ? 29.722 78.647 -16.436 1.00 14.16 273 VAL A CA 1
ATOM 2134 C C . VAL A 1 273 ? 28.633 79.589 -16.954 1.00 13.82 273 VAL A C 1
ATOM 2135 O O . VAL A 1 273 ? 28.632 79.974 -18.124 1.00 16.60 273 VAL A O 1
ATOM 2139 N N . ASP A 1 274 ? 27.709 79.953 -16.070 1.00 13.21 274 ASP A N 1
ATOM 2140 C CA . ASP A 1 274 ? 26.627 80.878 -16.399 1.00 13.12 274 ASP A CA 1
ATOM 2141 C C . ASP A 1 274 ? 26.945 82.146 -15.621 1.00 12.93 274 ASP A C 1
ATOM 2142 O O . ASP A 1 274 ? 26.823 82.173 -14.397 1.00 12.63 274 ASP A O 1
ATOM 2147 N N . LEU A 1 275 ? 27.354 83.194 -16.328 1.00 12.89 275 LEU A N 1
ATOM 2148 C CA . LEU A 1 275 ? 27.718 84.447 -15.676 1.00 14.00 275 LEU A CA 1
ATOM 2149 C C . LEU A 1 275 ? 26.594 85.090 -14.866 1.00 14.50 275 LEU A C 1
ATOM 2150 O O . LEU A 1 275 ? 26.856 85.874 -13.954 1.00 15.29 275 LEU A O 1
ATOM 2155 N N . ASP A 1 276 ? 25.346 84.763 -15.185 1.00 14.23 276 ASP A N 1
ATOM 2156 C CA . ASP A 1 276 ? 24.230 85.337 -14.444 1.00 14.81 276 ASP A CA 1
ATOM 2157 C C . ASP A 1 276 ? 24.001 84.655 -13.100 1.00 14.76 276 ASP A C 1
ATOM 2158 O O . ASP A 1 276 ? 23.212 85.132 -12.286 1.00 14.23 276 ASP A O 1
ATOM 2163 N N . ARG A 1 277 ? 24.692 83.543 -12.864 1.00 12.95 277 ARG A N 1
ATOM 2164 C CA . ARG A 1 277 ? 24.545 82.815 -11.608 1.00 12.86 277 ARG A CA 1
ATOM 2165 C C . ARG A 1 277 ? 25.020 83.688 -10.450 1.00 11.48 277 ARG A C 1
ATOM 2166 O O . ARG A 1 277 ? 24.556 83.548 -9.319 1.00 11.93 277 ARG A O 1
ATOM 2174 N N . CYS A 1 278 ? 25.955 84.586 -10.743 1.00 10.79 278 CYS A N 1
ATOM 2175 C CA . CYS A 1 278 ? 26.501 85.485 -9.736 1.00 10.44 278 CYS A CA 1
ATOM 2176 C C . CYS A 1 278 ? 25.399 86.286 -9.048 1.00 10.55 278 CYS A C 1
ATOM 2177 O O . CYS A 1 278 ? 25.522 86.645 -7.877 1.00 9.82 278 CYS A O 1
ATOM 2180 N N . ARG A 1 279 ? 24.324 86.562 -9.780 1.00 11.01 279 ARG A N 1
ATOM 2181 C CA . ARG A 1 279 ? 23.211 87.336 -9.242 1.00 10.66 279 ARG A CA 1
ATOM 2182 C C . ARG A 1 279 ? 22.531 86.684 -8.040 1.00 10.65 279 ARG A C 1
ATOM 2183 O O . ARG A 1 279 ? 21.970 87.383 -7.197 1.00 11.46 279 ARG A O 1
ATOM 2191 N N . GLU A 1 280 ? 22.572 85.355 -7.959 1.00 10.11 280 GLU A N 1
ATOM 2192 C CA . GLU A 1 280 ? 21.933 84.651 -6.847 1.00 9.79 280 GLU A CA 1
ATOM 2193 C C . GLU A 1 280 ? 22.486 85.125 -5.513 1.00 10.11 280 GLU A C 1
ATOM 2194 O O . GLU A 1 280 ? 21.802 85.062 -4.488 1.00 10.07 280 GLU A O 1
ATOM 2200 N N . LEU A 1 281 ? 23.728 85.596 -5.526 1.00 9.36 281 LEU A N 1
ATOM 2201 C CA . LEU A 1 281 ? 24.353 86.100 -4.311 1.00 9.54 281 LEU A CA 1
ATOM 2202 C C . LEU A 1 281 ? 24.434 87.625 -4.305 1.00 10.35 281 LEU A C 1
ATOM 2203 O O . LEU A 1 281 ? 24.077 88.271 -3.320 1.00 10.71 281 LEU A O 1
ATOM 2208 N N . ARG A 1 282 ? 24.895 88.195 -5.415 1.00 10.53 282 ARG A N 1
ATOM 2209 C CA . ARG A 1 282 ? 25.091 89.637 -5.509 1.00 10.07 282 ARG A CA 1
ATOM 2210 C C . ARG A 1 282 ? 23.865 90.541 -5.594 1.00 11.81 282 ARG A C 1
ATOM 2211 O O . ARG A 1 282 ? 23.991 91.764 -5.525 1.00 11.74 282 ARG A O 1
ATOM 2219 N N . GLU A 1 283 ? 22.684 89.959 -5.743 1.00 11.52 283 GLU A N 1
ATOM 2220 C CA . GLU A 1 283 ? 21.473 90.768 -5.772 1.00 12.41 283 GLU A CA 1
ATOM 2221 C C . GLU A 1 283 ? 20.636 90.421 -4.546 1.00 12.51 283 GLU A C 1
ATOM 2222 O O . GLU A 1 283 ? 19.569 90.997 -4.324 1.00 13.57 283 GLU A O 1
ATOM 2228 N N . HIS A 1 284 ? 21.139 89.494 -3.733 1.00 12.07 284 HIS A N 1
ATOM 2229 C CA . HIS A 1 284 ? 20.409 89.063 -2.550 1.00 11.24 284 HIS A CA 1
ATOM 2230 C C . HIS A 1 284 ? 21.197 89.072 -1.237 1.00 11.57 284 HIS A C 1
ATOM 2231 O O . HIS A 1 284 ? 21.413 90.138 -0.669 1.00 11.08 284 HIS A O 1
ATOM 2238 N N . ILE A 1 285 ? 21.647 87.917 -0.751 1.00 9.38 285 ILE A N 1
ATOM 2239 C CA . ILE A 1 285 ? 22.357 87.909 0.528 1.00 9.56 285 ILE A CA 1
ATOM 2240 C C . ILE A 1 285 ? 23.612 88.783 0.528 1.00 9.54 285 ILE A C 1
ATOM 2241 O O . ILE A 1 285 ? 23.967 89.377 1.548 1.00 8.27 285 ILE A O 1
ATOM 2246 N N . PHE A 1 286 ? 24.278 88.880 -0.618 1.00 9.00 286 PHE A N 1
ATOM 2247 C CA . PHE A 1 286 ? 25.470 89.710 -0.712 1.00 9.68 286 PHE A CA 1
ATOM 2248 C C . PHE A 1 286 ? 25.275 90.884 -1.669 1.00 10.15 286 PHE A C 1
ATOM 2249 O O . PHE A 1 286 ? 26.124 91.178 -2.508 1.00 10.21 286 PHE A O 1
ATOM 2257 N N . ASN A 1 287 ? 24.132 91.547 -1.537 1.00 11.70 287 ASN A N 1
ATOM 2258 C CA . ASN A 1 287 ? 23.847 92.725 -2.345 1.00 12.78 287 ASN A CA 1
ATOM 2259 C C . ASN A 1 287 ? 24.666 93.799 -1.632 1.00 13.73 287 ASN A C 1
ATOM 2260 O O . ASN A 1 287 ? 24.206 94.395 -0.659 1.00 13.81 287 ASN A O 1
ATOM 2265 N N . PHE A 1 288 ? 25.885 94.025 -2.111 1.00 15.22 288 PHE A N 1
ATOM 2266 C CA . PHE A 1 288 ? 26.799 94.987 -1.498 1.00 16.49 288 PHE A CA 1
ATOM 2267 C C . PHE A 1 288 ? 26.204 96.348 -1.164 1.00 18.34 288 PHE A C 1
ATOM 2268 O O . PHE A 1 288 ? 26.221 96.774 -0.009 1.00 18.16 288 PHE A O 1
ATOM 2276 N N . LYS A 1 289 ? 25.692 97.037 -2.175 1.00 20.51 289 LYS A N 1
ATOM 2277 C CA . LYS A 1 289 ? 25.119 98.360 -1.969 1.00 22.49 289 LYS A CA 1
ATOM 2278 C C . LYS A 1 289 ? 24.072 98.416 -0.868 1.00 22.68 289 LYS A C 1
ATOM 2279 O O . LYS A 1 289 ? 24.021 99.379 -0.106 1.00 22.80 289 LYS A O 1
ATOM 2285 N N . GLN A 1 290 ? 23.251 97.378 -0.771 1.00 21.41 290 GLN A N 1
ATOM 2286 C CA . GLN A 1 290 ? 22.186 97.351 0.220 1.00 21.83 290 GLN A CA 1
ATOM 2287 C C . GLN A 1 290 ? 22.568 96.891 1.625 1.00 19.51 290 GLN A C 1
ATOM 2288 O O . GLN A 1 290 ? 21.913 97.273 2.594 1.00 19.02 290 GLN A O 1
ATOM 2294 N N . HIS A 1 291 ? 23.626 96.092 1.745 1.00 16.47 291 HIS A N 1
ATOM 2295 C CA . HIS A 1 291 ? 24.021 95.561 3.049 1.00 14.92 291 HIS A CA 1
ATOM 2296 C C . HIS A 1 291 ? 25.340 96.028 3.665 1.00 15.31 291 HIS A C 1
ATOM 2297 O O . HIS A 1 291 ? 25.444 96.133 4.890 1.00 15.59 291 HIS A O 1
ATOM 2304 N N . ARG A 1 292 ? 26.350 96.299 2.841 1.00 14.80 292 ARG A N 1
ATOM 2305 C CA . ARG A 1 292 ? 27.641 96.724 3.380 1.00 15.72 292 ARG A CA 1
ATOM 2306 C C . ARG A 1 292 ? 27.607 98.059 4.112 1.00 15.77 292 ARG A C 1
ATOM 2307 O O . ARG A 1 292 ? 26.806 98.941 3.801 1.00 16.93 292 ARG A O 1
ATOM 2315 N N . GLN A 1 293 ? 28.487 98.186 5.099 1.00 14.99 293 GLN A N 1
ATOM 2316 C CA . GLN A 1 293 ? 28.607 99.392 5.907 1.00 16.58 293 GLN A CA 1
ATOM 2317 C C . GLN A 1 293 ? 30.084 99.770 5.921 1.00 15.53 293 GLN A C 1
ATOM 2318 O O . GLN A 1 293 ? 30.739 99.710 6.961 1.00 15.70 293 GLN A O 1
ATOM 2324 N N . PRO A 1 294 ? 30.624 100.173 4.760 1.00 16.21 294 PRO A N 1
ATOM 2325 C CA . PRO A 1 294 ? 32.033 100.556 4.627 1.00 16.32 294 PRO A CA 1
ATOM 2326 C C . PRO A 1 294 ? 32.562 101.584 5.623 1.00 15.65 294 PRO A C 1
ATOM 2327 O O . PRO A 1 294 ? 33.761 101.624 5.886 1.00 15.30 294 PRO A O 1
ATOM 2331 N N . GLN A 1 295 ? 31.680 102.405 6.184 1.00 16.70 295 GLN A N 1
ATOM 2332 C CA . GLN A 1 295 ? 32.116 103.411 7.144 1.00 19.05 295 GLN A CA 1
ATOM 2333 C C . GLN A 1 295 ? 32.741 102.754 8.369 1.00 17.93 295 GLN A C 1
ATOM 2334 O O . GLN A 1 295 ? 33.438 103.408 9.145 1.00 18.94 295 GLN A O 1
ATOM 2340 N N . HIS A 1 296 ? 32.492 101.459 8.538 1.00 17.55 296 HIS A N 1
ATOM 2341 C CA . HIS A 1 296 ? 33.035 100.728 9.673 1.00 16.69 296 HIS A CA 1
ATOM 2342 C C . HIS A 1 296 ? 34.145 99.758 9.296 1.00 14.97 296 HIS A C 1
ATOM 2343 O O . HIS A 1 296 ? 34.596 98.978 10.135 1.00 15.44 296 HIS A O 1
ATOM 2350 N N . TYR A 1 297 ? 34.596 99.814 8.045 1.00 12.43 297 TYR A N 1
ATOM 2351 C CA . TYR A 1 297 ? 35.663 98.926 7.587 1.00 11.74 297 TYR A CA 1
ATOM 2352 C C . TYR A 1 297 ? 36.995 99.656 7.415 1.00 11.72 297 TYR A C 1
ATOM 2353 O O . TYR A 1 297 ? 37.954 99.081 6.907 1.00 11.01 297 TYR A O 1
ATOM 2362 N N . GLY A 1 298 ? 37.051 100.918 7.831 1.00 11.89 298 GLY A N 1
ATOM 2363 C CA . GLY A 1 298 ? 38.265 101.702 7.671 1.00 12.67 298 GLY A CA 1
ATOM 2364 C C . GLY A 1 298 ? 39.588 101.072 8.066 1.00 12.36 298 GLY A C 1
ATOM 2365 O O . GLY A 1 298 ? 40.587 101.225 7.359 1.00 12.59 298 GLY A O 1
ATOM 2366 N N . LEU A 1 299 ? 39.606 100.366 9.190 1.00 12.22 299 LEU A N 1
ATOM 2367 C CA . LEU A 1 299 ? 40.830 99.740 9.672 1.00 11.89 299 LEU A CA 1
ATOM 2368 C C . LEU A 1 299 ? 41.488 98.826 8.642 1.00 11.36 299 LEU A C 1
ATOM 2369 O O . LEU A 1 299 ? 42.709 98.702 8.608 1.00 11.36 299 LEU A O 1
ATOM 2374 N N . ILE A 1 300 ? 40.679 98.189 7.802 1.00 11.31 300 ILE A N 1
ATOM 2375 C CA . ILE A 1 300 ? 41.204 97.284 6.788 1.00 10.77 300 ILE A CA 1
ATOM 2376 C C . ILE A 1 300 ? 42.127 97.991 5.793 1.00 12.10 300 ILE A C 1
ATOM 2377 O O . ILE A 1 300 ? 43.054 97.382 5.256 1.00 11.83 300 ILE A O 1
ATOM 2382 N N . ALA A 1 301 ? 41.884 99.278 5.558 1.00 13.22 301 ALA A N 1
ATOM 2383 C CA . ALA A 1 301 ? 42.694 100.034 4.605 1.00 14.01 301 ALA A CA 1
ATOM 2384 C C . ALA A 1 301 ? 43.794 100.890 5.235 1.00 16.90 301 ALA A C 1
ATOM 2385 O O . ALA A 1 301 ? 44.536 101.574 4.527 1.00 15.56 301 ALA A O 1
ATOM 2387 N N . GLU A 1 302 ? 43.906 100.856 6.559 1.00 17.36 302 GLU A N 1
ATOM 2388 C CA . GLU A 1 302 ? 44.935 101.636 7.241 1.00 20.47 302 GLU A CA 1
ATOM 238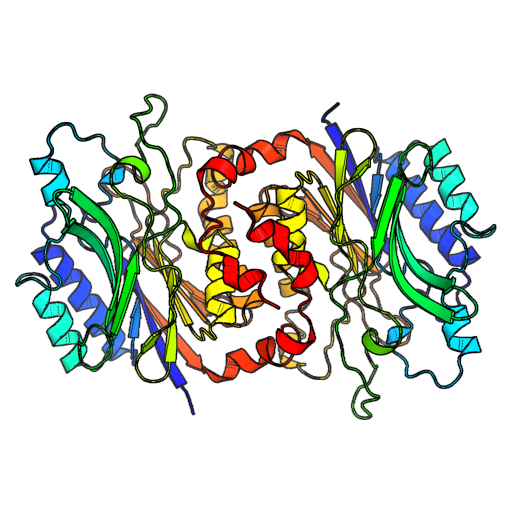9 C C . GLU A 1 302 ? 46.326 101.067 6.982 1.00 22.02 302 GLU A C 1
ATOM 2390 O O . GLU A 1 302 ? 46.539 99.860 7.072 1.00 21.04 302 GLU A O 1
ATOM 2396 N N . LEU A 1 303 ? 47.271 101.944 6.660 1.00 24.31 303 LEU A N 1
ATOM 2397 C CA . LEU A 1 303 ? 48.638 101.520 6.383 1.00 28.16 303 LEU A CA 1
ATOM 2398 C C . LEU A 1 303 ? 49.405 101.237 7.669 1.00 30.01 303 LEU A C 1
ATOM 2399 O O . LEU A 1 303 ? 48.869 101.539 8.757 1.00 32.07 303 LEU A O 1
ATOM 2405 N N . THR B 1 1 ? 49.003 79.048 31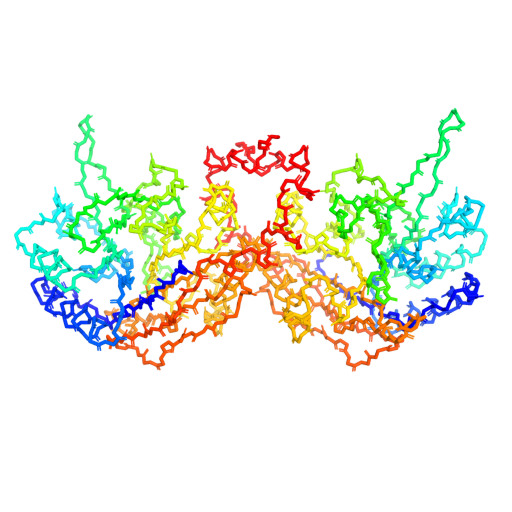.052 1.00 40.19 1 THR B N 1
ATOM 2406 C CA . THR B 1 1 ? 49.318 78.566 29.676 1.00 39.70 1 THR B CA 1
ATOM 2407 C C . THR B 1 1 ? 48.348 79.154 28.657 1.00 38.11 1 THR B C 1
ATOM 2408 O O . THR B 1 1 ? 48.289 78.710 27.507 1.00 39.47 1 THR B O 1
ATOM 2412 N N . ARG B 1 2 ? 47.587 80.155 29.090 1.00 35.35 2 ARG B N 1
ATOM 2413 C CA . ARG B 1 2 ? 46.620 80.821 28.226 1.00 30.17 2 ARG B CA 1
ATOM 2414 C C . ARG B 1 2 ? 45.615 79.819 27.671 1.00 27.39 2 ARG B C 1
ATOM 2415 O O . ARG B 1 2 ? 45.313 79.813 26.477 1.00 24.91 2 ARG B O 1
ATOM 2423 N N . GLN B 1 3 ? 45.097 78.969 28.550 1.00 24.82 3 GLN B N 1
ATOM 2424 C CA . GLN B 1 3 ? 44.128 77.962 28.149 1.00 22.37 3 GLN B CA 1
ATOM 2425 C C . GLN B 1 3 ? 42.794 78.175 28.841 1.00 19.01 3 GLN B C 1
ATOM 2426 O O . GLN B 1 3 ? 42.716 78.810 29.895 1.00 17.25 3 GLN B O 1
ATOM 2432 N N . MET B 1 4 ? 41.746 77.639 28.231 1.00 16.15 4 MET B N 1
ATOM 2433 C CA . MET B 1 4 ? 40.402 77.743 28.771 1.00 14.91 4 MET B CA 1
ATOM 2434 C C . MET B 1 4 ? 39.533 76.718 28.063 1.00 13.73 4 MET B C 1
ATOM 2435 O O . MET B 1 4 ? 39.978 76.061 27.119 1.00 13.58 4 MET B O 1
ATOM 2440 N N . ILE B 1 5 ? 38.304 76.565 28.536 1.00 12.57 5 ILE B N 1
ATOM 2441 C CA . ILE B 1 5 ? 37.367 75.648 27.909 1.00 11.77 5 ILE B CA 1
ATOM 2442 C C . ILE B 1 5 ? 36.172 76.490 27.486 1.00 11.02 5 ILE B C 1
ATOM 2443 O O . ILE B 1 5 ? 35.503 77.110 28.313 1.00 11.52 5 ILE B O 1
ATOM 2448 N N . LEU B 1 6 ? 35.929 76.522 26.182 1.00 10.00 6 LEU B N 1
ATOM 2449 C CA . LEU B 1 6 ? 34.840 77.304 25.615 1.00 9.15 6 LEU B CA 1
ATOM 2450 C C . LEU B 1 6 ? 33.623 76.426 25.351 1.00 9.10 6 LEU B C 1
ATOM 2451 O O . LEU B 1 6 ? 33.752 75.282 24.926 1.00 9.76 6 LEU B O 1
ATOM 2456 N N . ALA B 1 7 ? 32.441 76.975 25.597 1.00 9.64 7 ALA B N 1
ATOM 2457 C CA . ALA B 1 7 ? 31.208 76.236 25.381 1.00 8.10 7 ALA B CA 1
ATOM 2458 C C . ALA B 1 7 ? 30.236 77.037 24.532 1.00 7.12 7 ALA B C 1
ATOM 2459 O O . ALA B 1 7 ? 30.319 78.261 24.449 1.00 7.74 7 ALA B O 1
ATOM 2461 N N . VAL B 1 8 ? 29.327 76.322 23.888 1.00 7.50 8 VAL B N 1
ATOM 2462 C CA . VAL B 1 8 ? 28.289 76.935 23.081 1.00 7.33 8 VAL B CA 1
ATOM 2463 C C . VAL B 1 8 ? 26.991 76.343 23.597 1.00 7.69 8 VAL B C 1
ATOM 2464 O O . VAL B 1 8 ? 26.890 75.130 23.805 1.00 9.08 8 VAL B O 1
ATOM 2468 N N . GLY B 1 9 ? 26.019 77.215 23.838 1.00 8.44 9 GLY B N 1
ATOM 2469 C CA . GLY B 1 9 ? 24.724 76.779 24.316 1.00 8.90 9 GLY B CA 1
ATOM 2470 C C . GLY B 1 9 ? 23.688 77.009 23.236 1.00 8.89 9 GLY B C 1
ATOM 2471 O O . GLY B 1 9 ? 23.089 78.086 23.147 1.00 10.23 9 GLY B O 1
ATOM 2472 N N . GLN B 1 10 ? 23.499 76.006 22.388 1.00 8.55 10 GLN B N 1
ATOM 2473 C CA . GLN B 1 10 ? 22.518 76.100 21.318 1.00 8.35 10 GLN B CA 1
ATOM 2474 C C . GLN B 1 10 ? 21.128 76.023 21.922 1.00 9.28 10 GLN B C 1
ATOM 2475 O O . GLN B 1 10 ? 20.901 75.284 22.876 1.00 8.87 10 GLN B O 1
ATOM 2481 N N . GLN B 1 11 ? 20.199 76.792 21.368 1.00 9.08 11 GLN B N 1
ATOM 2482 C CA . GLN B 1 11 ? 18.829 76.776 21.856 1.00 9.41 11 GLN B CA 1
ATOM 2483 C C . GLN B 1 11 ? 17.910 76.091 20.871 1.00 9.74 11 GLN B C 1
ATOM 2484 O O . GLN B 1 11 ? 18.129 76.143 19.659 1.00 8.94 11 GLN B O 1
ATOM 2490 N N . GLY B 1 12 ? 16.886 75.441 21.412 1.00 9.94 12 GLY B N 1
ATOM 2491 C CA . GLY B 1 12 ? 15.872 74.823 20.587 1.00 9.63 12 GLY B CA 1
ATOM 2492 C C . GLY B 1 12 ? 14.906 75.981 20.378 1.00 10.36 12 GLY B C 1
ATOM 2493 O O . GLY B 1 12 ? 15.198 77.096 20.820 1.00 11.91 12 GLY B O 1
ATOM 2494 N N . PRO B 1 13 ? 13.752 75.769 19.732 1.00 10.41 13 PRO B N 1
ATOM 2495 C CA . PRO B 1 13 ? 12.794 76.856 19.501 1.00 11.12 13 PRO B CA 1
ATOM 2496 C C . PRO B 1 13 ? 12.276 77.566 20.750 1.00 12.08 13 PRO B C 1
ATOM 2497 O O . PRO B 1 13 ? 12.239 76.997 21.841 1.00 11.81 13 PRO B O 1
ATOM 2501 N N . ILE B 1 14 ? 11.887 78.824 20.569 1.00 12.33 14 ILE B N 1
ATOM 2502 C CA . ILE B 1 14 ? 11.295 79.621 21.637 1.00 13.64 14 ILE B CA 1
ATOM 2503 C C . ILE B 1 14 ? 9.964 80.077 21.047 1.00 15.70 14 ILE B C 1
ATOM 2504 O O . ILE B 1 14 ? 9.931 80.791 20.045 1.00 14.89 14 ILE B O 1
ATOM 2509 N N . ALA B 1 15 ? 8.869 79.638 21.654 1.00 16.06 15 ALA B N 1
ATOM 2510 C CA . ALA B 1 15 ? 7.540 79.989 21.170 1.00 17.52 15 ALA B CA 1
ATOM 2511 C C . ALA B 1 15 ? 7.201 81.449 21.435 1.00 18.34 15 ALA B C 1
ATOM 2512 O O . ALA B 1 15 ? 7.728 82.067 22.358 1.00 16.86 15 ALA B O 1
ATOM 2514 N N . ARG B 1 16 ? 6.310 81.994 20.614 1.00 19.78 16 ARG B N 1
ATOM 2515 C CA . ARG B 1 16 ? 5.892 83.380 20.753 1.00 21.06 16 ARG B CA 1
ATOM 2516 C C . ARG B 1 16 ? 5.287 83.605 22.136 1.00 20.91 16 ARG B C 1
ATOM 2517 O O . ARG B 1 16 ? 5.402 84.691 22.705 1.00 20.74 16 ARG B O 1
ATOM 2525 N N . ALA B 1 17 ? 4.660 82.564 22.679 1.00 20.63 17 ALA B N 1
ATOM 2526 C CA . ALA B 1 17 ? 4.025 82.647 23.991 1.00 20.85 17 ALA B CA 1
ATOM 2527 C C . ALA B 1 17 ? 4.954 82.283 25.148 1.00 20.40 17 ALA B C 1
ATOM 2528 O O . ALA B 1 17 ? 4.604 82.480 26.312 1.00 21.30 17 ALA B O 1
ATOM 2530 N N . GLU B 1 18 ? 6.133 81.754 24.833 1.00 18.81 18 GLU B N 1
ATOM 2531 C CA . GLU B 1 18 ? 7.082 81.368 25.872 1.00 17.68 18 GLU B CA 1
ATOM 2532 C C . GLU B 1 18 ? 7.644 82.612 26.556 1.00 17.91 18 GLU B C 1
ATOM 2533 O O . GLU B 1 18 ? 8.148 83.526 25.902 1.00 18.35 18 GLU B O 1
ATOM 2539 N N . THR B 1 19 ? 7.550 82.635 27.883 1.00 17.15 19 THR B N 1
ATOM 2540 C CA . THR B 1 19 ? 8.007 83.770 28.679 1.00 16.64 19 THR B CA 1
ATOM 2541 C C . THR B 1 19 ? 9.512 83.811 28.903 1.00 16.73 19 THR B C 1
ATOM 2542 O O . THR B 1 19 ? 10.194 82.788 28.832 1.00 16.35 19 THR B O 1
ATOM 2546 N N . ARG B 1 20 ? 10.023 85.003 29.192 1.00 16.53 20 ARG B N 1
ATOM 2547 C CA . ARG B 1 20 ? 11.446 85.168 29.445 1.00 16.69 20 ARG B CA 1
ATOM 2548 C C . ARG B 1 20 ? 11.855 84.334 30.655 1.00 17.12 20 ARG B C 1
ATOM 2549 O O . ARG B 1 20 ? 12.959 83.792 30.699 1.00 16.32 20 ARG B O 1
ATOM 2557 N N . GLU B 1 21 ? 10.963 84.223 31.635 1.00 16.83 21 GLU B N 1
ATOM 2558 C CA . GLU B 1 21 ? 11.264 83.432 32.823 1.00 17.71 21 GLU B CA 1
ATOM 2559 C C . GLU B 1 21 ? 11.537 81.989 32.408 1.00 16.41 21 GLU B C 1
ATOM 2560 O O . GLU B 1 21 ? 12.476 81.357 32.897 1.00 15.74 21 GLU B O 1
ATOM 2566 N N . GLN B 1 22 ? 10.719 81.476 31.493 1.00 15.87 22 GLN B N 1
ATOM 2567 C CA . GLN B 1 22 ? 10.879 80.111 31.009 1.00 15.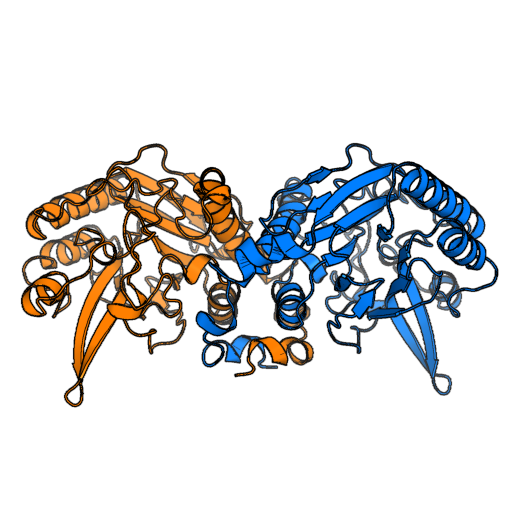01 22 GLN B CA 1
ATOM 2568 C C . GLN B 1 22 ? 12.167 79.946 30.213 1.00 14.38 22 GLN B C 1
ATOM 2569 O O . GLN B 1 22 ? 12.829 78.910 30.297 1.00 14.18 22 GLN B O 1
ATOM 2575 N N . VAL B 1 23 ? 12.525 80.969 29.443 1.00 14.45 23 VAL B N 1
ATOM 2576 C CA . VAL B 1 23 ? 13.746 80.912 28.648 1.00 13.83 23 VAL B CA 1
ATOM 2577 C C . VAL B 1 23 ? 14.968 80.952 29.563 1.00 13.82 23 VAL B C 1
ATOM 2578 O O . VAL B 1 23 ? 15.949 80.244 29.334 1.00 12.97 23 VAL B O 1
ATOM 2582 N N . VAL B 1 24 ? 14.901 81.769 30.609 1.00 13.22 24 VAL B N 1
ATOM 2583 C CA . VAL B 1 24 ? 16.008 81.880 31.554 1.00 14.18 24 VAL B CA 1
ATOM 2584 C C . VAL B 1 24 ? 16.278 80.541 32.240 1.00 13.67 24 VAL B C 1
ATOM 2585 O O . VAL B 1 24 ? 17.429 80.187 32.488 1.00 13.70 24 VAL B O 1
ATOM 2589 N N . VAL B 1 25 ? 15.221 79.793 32.543 1.00 14.06 25 VAL B N 1
ATOM 2590 C CA . VAL B 1 25 ? 15.393 78.489 33.171 1.00 13.82 25 VAL B CA 1
ATOM 2591 C C . VAL B 1 25 ? 16.233 77.619 32.241 1.00 13.07 25 VAL B C 1
ATOM 2592 O O . VAL B 1 25 ? 17.158 76.936 32.683 1.00 12.38 25 VAL B O 1
ATOM 2596 N N . ARG B 1 26 ? 15.904 77.661 30.951 1.00 12.02 26 ARG B N 1
ATOM 2597 C CA . ARG B 1 26 ? 16.616 76.886 29.937 1.00 11.97 26 ARG B CA 1
ATOM 2598 C C . ARG B 1 26 ? 18.070 77.333 29.803 1.00 12.05 26 ARG B C 1
ATOM 2599 O O . ARG B 1 26 ? 18.972 76.505 29.652 1.00 11.90 26 ARG B O 1
ATOM 2607 N N . LEU B 1 27 ? 18.297 78.642 29.852 1.00 11.59 27 LEU B N 1
ATOM 2608 C CA . LEU B 1 27 ? 19.652 79.174 29.753 1.00 11.59 27 LEU B CA 1
ATOM 2609 C C . LEU B 1 27 ? 20.460 78.792 30.990 1.00 11.71 27 LEU B C 1
ATOM 2610 O O . LEU B 1 27 ? 21.635 78.447 30.889 1.00 11.08 27 LEU B O 1
ATOM 2615 N N . LEU B 1 28 ? 19.829 78.851 32.160 1.00 12.77 28 LEU B N 1
ATOM 2616 C CA . LEU B 1 28 ? 20.508 78.485 33.399 1.00 12.94 28 LEU B CA 1
ATOM 2617 C C . LEU B 1 28 ? 20.929 77.021 33.371 1.00 12.56 28 LEU B C 1
ATOM 2618 O O . LEU B 1 28 ? 22.016 76.670 33.832 1.00 12.99 28 LEU B O 1
ATOM 2623 N N . ASP B 1 29 ? 20.070 76.166 32.825 1.00 12.68 29 ASP B N 1
ATOM 2624 C CA . ASP B 1 29 ? 20.370 74.741 32.748 1.00 13.62 29 ASP B CA 1
ATOM 2625 C C . ASP B 1 29 ? 21.608 74.492 31.892 1.00 13.41 29 ASP B C 1
ATOM 2626 O O . ASP B 1 29 ? 22.480 73.709 32.261 1.00 12.96 29 ASP B O 1
ATOM 2631 N N . MET B 1 30 ? 21.695 75.162 30.749 1.00 12.45 30 MET B N 1
ATOM 2632 C CA . MET B 1 30 ? 22.852 74.975 29.884 1.00 11.87 30 MET B CA 1
ATOM 2633 C C . MET B 1 30 ? 24.121 75.551 30.496 1.00 12.47 30 MET B C 1
ATOM 2634 O O . MET B 1 30 ? 25.194 74.959 30.392 1.00 13.09 30 MET B O 1
ATOM 2639 N N . LEU B 1 31 ? 24.003 76.703 31.145 1.00 12.57 31 LEU B N 1
ATOM 2640 C CA . LEU B 1 31 ? 25.166 77.320 31.761 1.00 14.32 31 LEU B CA 1
ATOM 2641 C C . LEU B 1 31 ? 25.715 76.421 32.868 1.00 15.13 31 LEU B C 1
ATOM 2642 O O . LEU B 1 31 ? 26.930 76.291 33.032 1.00 15.91 31 LEU B O 1
ATOM 2647 N N . THR B 1 32 ? 24.815 75.788 33.615 1.00 16.18 32 THR B N 1
ATOM 2648 C CA . THR B 1 32 ? 25.212 74.901 34.701 1.00 17.12 32 THR B CA 1
ATOM 2649 C C . THR B 1 32 ? 25.870 73.633 34.153 1.00 17.21 32 THR B C 1
ATOM 2650 O O . THR B 1 32 ? 26.890 73.178 34.677 1.00 16.72 32 THR B O 1
ATOM 2654 N N . LYS B 1 33 ? 25.290 73.068 33.098 1.00 15.18 33 LYS B N 1
ATOM 2655 C CA . LYS B 1 33 ? 25.845 71.865 32.486 1.00 15.98 33 LYS B CA 1
ATOM 2656 C C . LYS B 1 33 ? 27.212 72.164 31.889 1.00 15.02 33 LYS B C 1
ATOM 2657 O O . LYS B 1 33 ? 28.127 71.346 31.970 1.00 15.25 33 LYS B O 1
ATOM 2663 N N . ALA B 1 34 ? 27.345 73.339 31.283 1.00 13.49 34 ALA B N 1
ATOM 2664 C CA . ALA B 1 34 ? 28.609 73.738 30.679 1.00 12.97 34 ALA B CA 1
ATOM 2665 C C . ALA B 1 34 ? 29.682 73.839 31.762 1.00 13.99 34 ALA B C 1
ATOM 2666 O O . ALA B 1 34 ? 30.796 73.342 31.597 1.00 12.95 34 ALA B O 1
ATOM 2668 N N . ALA B 1 35 ? 29.340 74.476 32.877 1.00 14.80 35 ALA B N 1
ATOM 2669 C CA . ALA B 1 35 ? 30.285 74.629 33.975 1.00 16.08 35 ALA B CA 1
ATOM 2670 C C . ALA B 1 35 ? 30.711 73.271 34.523 1.00 16.62 35 ALA B C 1
ATOM 2671 O O . ALA B 1 35 ? 31.866 73.088 34.906 1.00 17.05 35 ALA B O 1
ATOM 2673 N N . SER B 1 36 ? 29.781 72.319 34.552 1.00 17.43 36 SER B N 1
ATOM 2674 C CA . SER B 1 36 ? 30.070 70.982 35.065 1.00 19.98 36 SER B CA 1
ATOM 2675 C C . SER B 1 36 ? 31.056 70.244 34.167 1.00 19.49 36 SER B C 1
ATOM 2676 O O . SER B 1 36 ? 31.720 69.300 34.604 1.00 21.61 36 SER B O 1
ATOM 2679 N N . ARG B 1 37 ? 31.145 70.675 32.912 1.00 16.73 37 ARG B N 1
ATOM 2680 C CA . ARG B 1 37 ? 32.055 70.064 31.952 1.00 14.20 37 ARG B CA 1
ATOM 2681 C C . ARG B 1 37 ? 33.344 70.881 31.830 1.00 13.44 37 ARG B C 1
ATOM 2682 O O . ARG B 1 37 ? 34.119 70.709 30.887 1.00 11.51 37 ARG B O 1
ATOM 2690 N N . GLY B 1 38 ? 33.560 71.771 32.797 1.00 12.49 38 GLY B N 1
ATOM 2691 C CA . GLY B 1 38 ? 34.769 72.577 32.828 1.00 12.29 38 GLY B CA 1
ATOM 2692 C C . GLY B 1 38 ? 34.813 73.887 32.060 1.00 11.85 38 GLY B C 1
ATOM 2693 O O . GLY B 1 38 ? 35.832 74.578 32.091 1.00 13.15 38 GLY B O 1
ATOM 2694 N N . ALA B 1 39 ? 33.724 74.248 31.388 1.00 12.38 39 ALA B N 1
ATOM 2695 C CA . ALA B 1 39 ? 33.696 75.487 30.609 1.00 11.47 39 ALA B CA 1
ATOM 2696 C C . ALA B 1 39 ? 33.854 76.747 31.456 1.00 12.10 39 ALA B C 1
ATOM 2697 O O . ALA B 1 39 ? 33.337 76.822 32.574 1.00 11.17 39 ALA B O 1
ATOM 2699 N N . ASN B 1 40 ? 34.566 77.730 30.904 1.00 10.94 40 ASN B N 1
ATOM 2700 C CA . ASN B 1 40 ? 34.813 79.009 31.568 1.00 11.51 40 ASN B CA 1
ATOM 2701 C C . ASN B 1 40 ? 34.061 80.140 30.857 1.00 11.96 40 ASN B C 1
ATOM 2702 O O . ASN B 1 40 ? 34.090 81.293 31.292 1.00 11.44 40 ASN B O 1
ATOM 2707 N N . PHE B 1 41 ? 33.399 79.806 29.753 1.00 10.84 41 PHE B N 1
ATOM 2708 C CA . PHE B 1 41 ? 32.639 80.790 28.984 1.00 9.25 41 PHE B CA 1
ATOM 2709 C C . PHE B 1 41 ? 31.665 80.040 28.085 1.00 9.99 41 PHE B C 1
ATOM 2710 O O . PHE B 1 41 ? 32.012 78.997 27.535 1.00 10.41 41 PHE B O 1
ATOM 2718 N N . ILE B 1 42 ? 30.449 80.558 27.944 1.00 9.14 42 ILE B N 1
ATOM 2719 C CA . ILE B 1 42 ? 29.462 79.916 27.081 1.00 8.38 42 ILE B CA 1
ATOM 2720 C C . ILE B 1 42 ? 28.793 80.945 26.172 1.00 9.28 42 ILE B C 1
ATOM 2721 O O . ILE B 1 42 ? 28.385 82.018 26.615 1.00 9.13 42 ILE B O 1
ATOM 2726 N N . VAL B 1 43 ? 28.708 80.609 24.891 1.00 8.57 43 VAL B N 1
ATOM 2727 C CA . VAL B 1 43 ? 28.102 81.480 23.894 1.00 7.82 43 VAL B CA 1
ATOM 2728 C C . VAL B 1 43 ? 26.645 81.089 23.665 1.00 7.24 43 VAL B C 1
ATOM 2729 O O . VAL B 1 43 ? 26.345 79.931 23.382 1.00 9.09 43 VAL B O 1
ATOM 2733 N N . PHE B 1 44 ? 25.746 82.059 23.795 1.00 8.52 44 PHE B N 1
ATOM 2734 C CA . PHE B 1 44 ? 24.321 81.832 23.581 1.00 8.45 44 PHE B CA 1
ATOM 2735 C C . PHE B 1 44 ? 23.908 82.454 22.244 1.00 8.26 44 PHE B C 1
ATOM 2736 O O . PHE B 1 44 ? 24.651 83.250 21.665 1.00 7.96 44 PHE B O 1
ATOM 2744 N N . PRO B 1 45 ? 22.715 82.106 21.739 1.00 8.61 45 PRO B N 1
ATOM 2745 C CA . PRO B 1 45 ? 22.247 82.641 20.455 1.00 8.45 45 PRO B CA 1
ATOM 2746 C C . PRO B 1 45 ? 21.895 84.120 20.348 1.00 8.78 45 PRO B C 1
ATOM 2747 O O . PRO B 1 45 ? 21.846 84.855 21.339 1.00 8.07 45 PRO B O 1
ATOM 2751 N N . GLU B 1 46 ? 21.664 84.528 19.102 1.00 7.91 46 GLU B N 1
ATOM 2752 C CA . GLU B 1 46 ? 21.228 85.876 18.755 1.00 8.79 46 GLU B CA 1
ATOM 2753 C C . GLU B 1 46 ? 19.774 85.928 19.231 1.00 10.21 46 GLU B C 1
ATOM 2754 O O . GLU B 1 46 ? 19.056 84.933 19.112 1.00 9.11 46 GLU B O 1
ATOM 2760 N N . LEU B 1 47 ? 19.345 87.068 19.774 1.00 8.93 47 LEU B N 1
ATOM 2761 C CA . LEU B 1 47 ? 17.971 87.233 20.266 1.00 11.07 47 LEU B CA 1
ATOM 2762 C C . LEU B 1 47 ? 17.533 85.966 20.999 1.00 10.12 47 LEU B C 1
ATOM 2763 O O . LEU B 1 47 ? 16.517 85.353 20.667 1.00 11.64 47 LEU B O 1
ATOM 2768 N N . ALA B 1 48 ? 18.308 85.597 22.014 1.00 10.42 48 ALA B N 1
ATOM 2769 C CA . ALA B 1 48 ? 18.069 84.383 22.784 1.00 10.43 48 ALA B CA 1
ATOM 2770 C C . ALA B 1 48 ? 16.987 84.433 23.856 1.00 11.00 48 ALA B C 1
ATOM 2771 O O . ALA B 1 48 ? 16.764 83.438 24.540 1.00 11.05 48 ALA B O 1
ATOM 2773 N N . LEU B 1 49 ? 16.314 85.569 24.011 1.00 10.82 49 LEU B N 1
ATOM 2774 C CA . LEU B 1 49 ? 15.280 85.673 25.038 1.00 11.71 49 LEU B CA 1
ATOM 2775 C C . LEU B 1 49 ? 13.856 85.590 24.500 1.00 11.90 49 LEU B C 1
ATOM 2776 O O . LEU B 1 49 ? 12.898 85.522 25.278 1.00 12.60 49 LEU B O 1
ATOM 2781 N N . THR B 1 50 ? 13.719 85.576 23.177 1.00 11.38 50 THR B N 1
ATOM 2782 C CA . THR B 1 50 ? 12.403 85.535 22.544 1.00 12.15 50 THR B CA 1
ATOM 2783 C C . THR B 1 50 ? 12.399 84.726 21.255 1.00 12.11 50 THR B C 1
ATOM 2784 O O . THR B 1 50 ? 13.436 84.261 20.787 1.00 11.39 50 THR B O 1
ATOM 2788 N N . THR B 1 51 ? 11.211 84.574 20.681 1.00 11.76 51 THR B N 1
ATOM 2789 C CA . THR B 1 51 ? 11.054 83.885 19.412 1.00 12.71 51 THR B CA 1
ATOM 2790 C C . THR B 1 51 ? 11.656 84.876 18.412 1.00 12.91 51 THR B C 1
ATOM 2791 O O . THR B 1 51 ? 11.836 86.048 18.743 1.00 12.26 51 THR B O 1
ATOM 2795 N N . PHE B 1 52 ? 11.980 84.423 17.206 1.00 12.40 52 PHE B N 1
ATOM 2796 C CA . PHE B 1 52 ? 12.552 85.329 16.213 1.00 12.12 52 PHE B CA 1
ATOM 2797 C C . PHE B 1 52 ? 11.428 86.156 15.587 1.00 12.96 52 PHE B C 1
ATOM 2798 O O . PHE B 1 52 ? 10.955 85.859 14.484 1.00 12.90 52 PHE B O 1
ATOM 2806 N N . PHE B 1 53 ? 11.020 87.204 16.298 1.00 14.35 53 PHE B N 1
ATOM 2807 C CA . PHE B 1 53 ? 9.930 88.071 15.862 1.00 13.90 53 PHE B CA 1
ATOM 2808 C C . PHE B 1 53 ? 10.058 88.780 14.510 1.00 14.21 53 PHE B C 1
ATOM 2809 O O . PHE B 1 53 ? 9.052 89.221 13.956 1.00 13.90 53 PHE B O 1
ATOM 2817 N N . PRO B 1 54 ? 11.281 88.915 13.962 1.00 13.04 54 PRO B N 1
ATOM 2818 C CA . PRO B 1 54 ? 11.358 89.593 12.661 1.00 13.31 54 PRO B CA 1
ATOM 2819 C C . PRO B 1 54 ? 10.628 88.846 11.539 1.00 12.82 54 PRO B C 1
ATOM 2820 O O . PRO B 1 54 ? 10.483 89.364 10.429 1.00 13.12 54 PRO B O 1
ATOM 2824 N N . ARG B 1 55 ? 10.163 87.632 11.820 1.00 13.41 55 ARG B N 1
ATOM 2825 C CA . ARG B 1 55 ? 9.458 86.860 10.802 1.00 13.55 55 ARG B CA 1
ATOM 2826 C C . ARG B 1 55 ? 8.021 87.342 10.580 1.00 14.83 55 ARG B C 1
ATOM 2827 O O . ARG B 1 55 ? 7.358 86.901 9.642 1.00 14.51 55 ARG B O 1
ATOM 2835 N N . TRP B 1 56 ? 7.546 88.246 11.433 1.00 14.63 56 TRP B N 1
ATOM 2836 C CA . TRP B 1 56 ? 6.185 88.769 11.310 1.00 15.51 56 TRP B CA 1
ATOM 2837 C C . TRP B 1 56 ? 6.142 90.274 11.099 1.00 16.61 56 TRP B C 1
ATOM 2838 O O . TRP B 1 56 ? 7.049 91.002 11.501 1.00 16.32 56 TRP B O 1
ATOM 2849 N N . HIS B 1 57 ? 5.067 90.735 10.469 1.00 18.22 57 HIS B N 1
ATOM 2850 C CA . HIS B 1 57 ? 4.871 92.158 10.237 1.00 20.09 57 HIS B CA 1
ATOM 2851 C C . HIS B 1 57 ? 3.969 92.663 11.358 1.00 20.82 57 HIS B C 1
ATOM 2852 O O . HIS B 1 57 ? 2.851 92.175 11.523 1.00 22.34 57 HIS B O 1
ATOM 2859 N N . PHE B 1 58 ? 4.454 93.629 12.132 1.00 21.42 58 PHE B N 1
ATOM 2860 C CA . PHE B 1 58 ? 3.667 94.182 13.231 1.00 23.13 58 PHE B CA 1
ATOM 2861 C C . PHE B 1 58 ? 3.036 95.523 12.877 1.00 24.28 58 PHE B C 1
ATOM 2862 O O . PHE B 1 58 ? 3.664 96.369 12.241 1.00 24.85 58 PHE B O 1
ATOM 2870 N N . THR B 1 59 ? 1.790 95.707 13.300 1.00 26.07 59 THR B N 1
ATOM 2871 C CA . THR B 1 59 ? 1.069 96.950 13.059 1.00 27.59 59 THR B CA 1
ATOM 2872 C C . THR B 1 59 ? 0.900 97.682 14.388 1.00 27.88 59 THR B C 1
ATOM 2873 O O . THR B 1 59 ? 0.632 98.883 14.420 1.00 28.89 59 THR B O 1
ATOM 2877 N N . ASP B 1 60 ? 1.064 96.945 15.483 1.00 27.21 60 ASP B N 1
ATOM 2878 C CA . ASP B 1 60 ? 0.941 97.507 16.823 1.00 26.91 60 ASP B CA 1
ATOM 2879 C C . ASP B 1 60 ? 2.331 97.668 17.431 1.00 26.92 60 ASP B C 1
ATOM 2880 O O . ASP B 1 60 ? 3.033 96.683 17.659 1.00 25.26 60 ASP B O 1
ATOM 2885 N N . GLU B 1 61 ? 2.718 98.911 17.697 1.00 26.39 61 GLU B N 1
ATOM 2886 C CA . GLU B 1 61 ? 4.032 99.200 18.259 1.00 26.61 61 GLU B CA 1
ATOM 2887 C C . GLU B 1 61 ? 4.226 98.618 19.657 1.00 25.69 61 GLU B C 1
ATOM 2888 O O . GLU B 1 61 ? 5.331 98.214 20.018 1.00 24.06 61 GLU B O 1
ATOM 2894 N N . ALA B 1 62 ? 3.156 98.580 20.444 1.00 24.48 62 ALA B N 1
ATOM 2895 C CA . ALA B 1 62 ? 3.242 98.039 21.796 1.00 23.91 62 ALA B CA 1
ATOM 2896 C C . ALA B 1 62 ? 3.585 96.555 21.735 1.00 22.60 62 ALA B C 1
ATOM 2897 O O . ALA B 1 62 ? 4.358 96.049 22.550 1.00 22.57 62 ALA B O 1
ATOM 2899 N N . GLU B 1 63 ? 3.008 95.859 20.761 1.00 22.24 63 GLU B N 1
ATOM 2900 C CA . GLU B 1 63 ? 3.259 94.434 20.598 1.00 22.31 63 GLU B CA 1
ATOM 2901 C C . GLU B 1 63 ? 4.710 94.213 20.175 1.00 20.41 63 GLU B C 1
ATOM 2902 O O . GLU B 1 63 ? 5.376 93.299 20.659 1.00 20.14 63 GLU B O 1
ATOM 2908 N N . LEU B 1 64 ? 5.198 95.057 19.272 1.00 18.52 64 LEU B N 1
ATOM 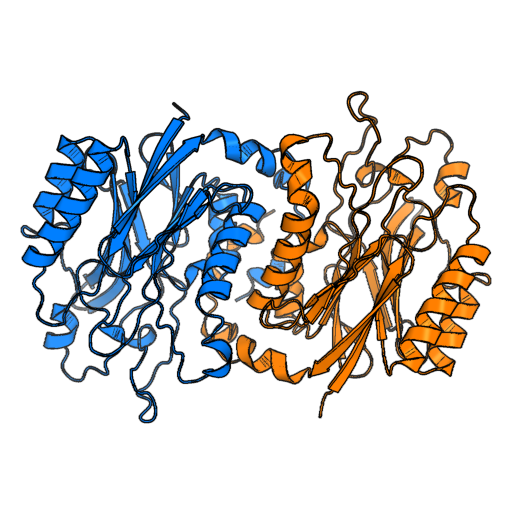2909 C CA . LEU B 1 64 ? 6.577 94.949 18.805 1.00 17.15 64 LEU B CA 1
ATOM 2910 C C . LEU B 1 64 ? 7.551 95.208 19.953 1.00 16.72 64 LEU B C 1
ATOM 2911 O O . LEU B 1 64 ? 8.510 94.460 20.149 1.00 15.26 64 LEU B O 1
ATOM 2916 N N . ASP B 1 65 ? 7.293 96.271 20.709 1.00 16.44 65 ASP B N 1
ATOM 2917 C CA . ASP B 1 65 ? 8.139 96.650 21.839 1.00 17.22 65 ASP B CA 1
ATOM 2918 C C . ASP B 1 65 ? 8.271 95.559 22.895 1.00 17.35 65 ASP B C 1
ATOM 2919 O O . ASP B 1 65 ? 9.276 95.494 23.601 1.00 16.26 65 ASP B O 1
ATOM 2924 N N . SER B 1 66 ? 7.253 94.713 23.005 1.00 17.03 66 SER B N 1
ATOM 2925 C CA . SER B 1 66 ? 7.256 93.651 24.004 1.00 17.78 66 SER B CA 1
ATOM 2926 C C . SER B 1 66 ? 8.409 92.671 23.841 1.00 16.68 66 SER B C 1
ATOM 2927 O O . SER B 1 66 ? 8.787 91.994 24.795 1.00 17.49 66 SER B O 1
ATOM 2930 N N . PHE B 1 67 ? 8.970 92.598 22.639 1.00 15.42 67 PHE B N 1
ATOM 2931 C CA . PHE B 1 67 ? 10.076 91.682 22.380 1.00 15.02 67 PHE B CA 1
ATOM 2932 C C . PHE B 1 67 ? 11.456 92.273 22.670 1.00 14.73 67 PHE B C 1
ATOM 2933 O O . PHE B 1 67 ? 12.465 91.581 22.526 1.00 13.94 67 PHE B O 1
ATOM 2941 N N . TYR B 1 68 ? 11.501 93.539 23.081 1.00 14.27 68 TYR B N 1
ATOM 2942 C CA . TYR B 1 68 ? 12.771 94.209 23.366 1.00 13.40 68 TYR B CA 1
ATOM 2943 C C . TYR B 1 68 ? 13.064 94.367 24.853 1.00 14.96 68 TYR B C 1
ATOM 2944 O O . TYR B 1 68 ? 12.149 94.428 25.678 1.00 15.33 68 TYR B O 1
ATOM 2953 N N . GLU B 1 69 ? 14.350 94.448 25.184 1.00 14.51 69 GLU B N 1
ATOM 2954 C CA . GLU B 1 69 ? 14.780 94.632 26.564 1.00 15.00 69 GLU B CA 1
ATOM 2955 C C . GLU B 1 69 ? 15.044 96.123 26.762 1.00 15.92 69 GLU B C 1
ATOM 2956 O O . GLU B 1 69 ? 15.693 96.755 25.930 1.00 16.02 69 GLU B O 1
ATOM 2962 N N . THR B 1 70 ? 14.539 96.686 27.855 1.00 17.20 70 THR B N 1
ATOM 2963 C CA . THR B 1 70 ? 14.749 98.102 28.139 1.00 18.72 70 THR B CA 1
ATOM 2964 C C . THR B 1 70 ? 15.832 98.284 29.200 1.00 20.77 70 THR B C 1
ATOM 2965 O O . THR B 1 70 ? 16.195 99.407 29.556 1.00 21.40 70 THR B O 1
ATOM 2969 N N . GLU B 1 71 ? 16.335 97.162 29.702 1.00 22.09 71 GLU B N 1
ATOM 2970 C CA . GLU B 1 71 ? 17.404 97.146 30.693 1.00 22.98 71 GLU B CA 1
ATOM 2971 C C . GLU B 1 71 ? 18.068 95.775 30.629 1.00 22.43 71 GLU B C 1
ATOM 2972 O O . GLU B 1 71 ? 17.422 94.785 30.282 1.00 21.95 71 GLU B O 1
ATOM 2978 N N . MET B 1 72 ? 19.356 95.722 30.953 1.00 22.24 72 MET B N 1
ATOM 2979 C CA . MET B 1 72 ? 20.098 94.468 30.903 1.00 21.29 72 MET B CA 1
ATOM 2980 C C . MET B 1 72 ? 21.163 94.384 31.993 1.00 21.01 72 MET B C 1
ATOM 2981 O O . MET B 1 72 ? 22.173 95.082 31.942 1.00 22.02 72 MET B O 1
ATOM 2986 N N . PRO B 1 73 ? 20.955 93.507 32.986 1.00 21.30 73 PRO B N 1
ATOM 2987 C CA . PRO B 1 73 ? 19.784 92.634 33.085 1.00 21.87 73 PRO B CA 1
ATOM 2988 C C . PRO B 1 73 ? 18.646 93.232 33.902 1.00 23.09 73 PRO B C 1
ATOM 2989 O O . PRO B 1 73 ? 18.854 94.125 34.725 1.00 24.43 73 PRO B O 1
ATOM 2993 N N . GLY B 1 74 ? 17.442 92.729 33.660 1.00 22.84 74 GLY B N 1
ATOM 2994 C CA . GLY B 1 74 ? 16.286 93.172 34.410 1.00 22.41 74 GLY B CA 1
ATOM 2995 C C . GLY B 1 74 ? 16.090 92.111 35.476 1.00 22.20 74 GLY B C 1
ATOM 2996 O O . GLY B 1 74 ? 16.879 91.169 35.544 1.00 21.92 74 GLY B O 1
ATOM 2997 N N . PRO B 1 75 ? 15.058 92.218 36.320 1.00 22.56 75 PRO B N 1
ATOM 2998 C CA . PRO B 1 75 ? 14.833 91.215 37.365 1.00 21.78 75 PRO B CA 1
ATOM 2999 C C . PRO B 1 75 ? 14.692 89.784 36.845 1.00 21.65 75 PRO B C 1
ATOM 3000 O O . PRO B 1 75 ? 15.091 88.831 37.515 1.00 21.41 75 PRO B O 1
ATOM 3004 N N . VAL B 1 76 ? 14.130 89.637 35.650 1.00 20.02 76 VAL B N 1
ATOM 3005 C CA . VAL B 1 76 ? 13.920 88.317 35.066 1.00 19.12 76 VAL B CA 1
ATOM 3006 C C . VAL B 1 76 ? 15.199 87.634 34.582 1.00 18.27 76 VAL B C 1
ATOM 3007 O O . VAL B 1 76 ? 15.372 86.430 34.771 1.00 18.16 76 VAL B O 1
ATOM 3011 N N . VAL B 1 77 ? 16.092 88.398 33.962 1.00 17.92 77 VAL B N 1
ATOM 3012 C CA . VAL B 1 77 ? 17.342 87.844 33.442 1.00 17.24 77 VAL B CA 1
ATOM 3013 C C . VAL B 1 77 ? 18.451 87.816 34.497 1.00 17.43 77 VAL B C 1
ATOM 3014 O O . VAL B 1 77 ? 19.441 87.094 34.359 1.00 16.76 77 VAL B O 1
ATOM 3018 N N . ARG B 1 78 ? 18.267 88.596 35.557 1.00 16.80 78 ARG B N 1
ATOM 3019 C CA . ARG B 1 78 ? 19.234 88.686 36.649 1.00 17.43 78 ARG B CA 1
ATOM 3020 C C . ARG B 1 78 ? 19.822 87.346 37.103 1.00 16.27 78 ARG B C 1
ATOM 3021 O O . ARG B 1 78 ? 21.037 87.221 37.267 1.00 15.21 78 ARG B O 1
ATOM 3029 N N . PRO B 1 79 ? 18.969 86.330 37.322 1.00 15.27 79 PRO B N 1
ATOM 3030 C CA . PRO B 1 79 ? 19.436 85.011 37.763 1.00 15.15 79 PRO B CA 1
ATOM 3031 C C . PRO B 1 79 ? 20.586 84.423 36.945 1.00 15.80 79 PRO B C 1
ATOM 3032 O O . PRO B 1 79 ? 21.449 83.728 37.488 1.00 16.06 79 PRO B O 1
ATOM 3036 N N . LEU B 1 80 ? 20.593 84.695 35.644 1.00 14.92 80 LEU B N 1
ATOM 3037 C CA . LEU B 1 80 ? 21.640 84.179 34.767 1.00 14.21 80 LEU B CA 1
ATOM 3038 C C . LEU B 1 80 ? 22.991 84.803 35.086 1.00 14.41 80 LEU B C 1
ATOM 3039 O O . LEU B 1 80 ? 24.022 84.124 35.064 1.00 13.93 80 LEU B O 1
ATOM 3044 N N . PHE B 1 81 ? 22.984 86.101 35.377 1.00 13.20 81 PHE B N 1
ATOM 3045 C CA . PHE B 1 81 ? 24.211 86.809 35.708 1.00 13.79 81 PHE B CA 1
ATOM 3046 C C . PHE B 1 81 ? 24.744 86.337 37.052 1.00 14.36 81 PHE B C 1
ATOM 3047 O O . PHE B 1 81 ? 25.952 86.205 37.240 1.00 14.01 81 PHE B O 1
ATOM 3055 N N . GLU B 1 82 ? 23.835 86.086 37.989 1.00 15.20 82 GLU B N 1
ATOM 3056 C CA . GLU B 1 82 ? 24.228 85.633 39.315 1.00 15.94 82 GLU B CA 1
ATOM 3057 C C . GLU B 1 82 ? 24.835 84.235 39.265 1.00 14.57 82 GLU B C 1
ATOM 3058 O O . GLU B 1 82 ? 25.807 83.947 39.963 1.00 14.39 82 GLU B O 1
ATOM 3064 N N . LYS B 1 83 ? 24.270 83.368 38.432 1.00 14.94 83 LYS B N 1
ATOM 3065 C CA . LYS B 1 83 ? 24.780 82.006 38.316 1.00 15.48 83 LYS B CA 1
ATOM 3066 C C . LYS B 1 83 ? 26.124 81.998 37.594 1.00 14.93 83 LYS B C 1
ATOM 3067 O O . LYS B 1 83 ? 26.997 81.185 37.898 1.00 14.38 83 LYS B O 1
ATOM 3073 N N . ALA B 1 84 ? 26.287 82.905 36.635 1.00 15.25 84 ALA B N 1
ATOM 3074 C CA . ALA B 1 84 ? 27.535 83.001 35.887 1.00 14.31 84 ALA B CA 1
ATOM 3075 C C . ALA B 1 84 ? 28.659 83.342 36.860 1.00 14.85 84 ALA B C 1
ATOM 3076 O O . ALA B 1 84 ? 29.728 82.732 36.833 1.00 15.08 84 ALA B O 1
ATOM 3078 N N . ALA B 1 85 ? 28.406 84.319 37.725 1.00 14.94 85 ALA B N 1
ATOM 3079 C CA . ALA B 1 85 ? 29.399 84.738 38.707 1.00 15.20 85 ALA B CA 1
ATOM 3080 C C . ALA B 1 85 ? 29.684 83.612 39.693 1.00 14.88 85 ALA B C 1
ATOM 3081 O O . ALA B 1 85 ? 30.837 83.337 40.023 1.00 16.00 85 ALA B O 1
ATOM 3083 N N . GLU B 1 86 ? 28.625 82.958 40.155 1.00 14.48 86 GLU B N 1
ATOM 3084 C CA . GLU B 1 86 ? 28.756 81.869 41.113 1.00 14.98 86 GLU B CA 1
ATOM 3085 C C . GLU B 1 86 ? 29.655 80.743 40.615 1.00 14.76 86 GLU B C 1
ATOM 3086 O O . GLU B 1 86 ? 30.591 80.332 41.302 1.00 14.88 86 GLU B O 1
ATOM 3092 N N . LEU B 1 87 ? 29.363 80.252 39.415 1.00 13.84 87 LEU B N 1
ATOM 3093 C CA . LEU B 1 87 ? 30.112 79.144 38.830 1.00 13.47 87 LEU B CA 1
ATOM 3094 C C . LEU B 1 87 ? 31.371 79.551 38.074 1.00 14.27 87 LEU B C 1
ATOM 3095 O O . LEU B 1 87 ? 32.114 78.694 37.595 1.00 15.19 87 LEU B O 1
ATOM 3100 N N . GLY B 1 88 ? 31.605 80.854 37.966 1.00 12.95 88 GLY B N 1
ATOM 3101 C CA . GLY B 1 88 ? 32.787 81.335 37.270 1.00 12.54 88 GLY B CA 1
ATOM 3102 C C . GLY B 1 88 ? 32.761 81.027 35.787 1.00 13.26 88 GLY B C 1
ATOM 3103 O O . GLY B 1 88 ? 33.731 80.518 35.227 1.00 13.64 88 GLY B O 1
ATOM 3104 N N . ILE B 1 89 ? 31.643 81.337 35.143 1.00 12.07 89 ILE B N 1
ATOM 3105 C CA . ILE B 1 89 ? 31.509 81.095 33.715 1.00 11.75 89 ILE B CA 1
ATOM 3106 C C . ILE B 1 89 ? 30.863 82.304 33.049 1.00 11.85 89 ILE B C 1
ATOM 3107 O O . ILE B 1 89 ? 29.718 82.653 33.338 1.00 12.69 89 ILE B O 1
ATOM 3112 N N . GLY B 1 90 ? 31.624 82.955 32.177 1.00 10.47 90 GLY B N 1
ATOM 3113 C CA . GLY B 1 90 ? 31.116 84.120 31.477 1.00 10.66 90 GLY B CA 1
ATOM 3114 C C . GLY B 1 90 ? 30.233 83.686 30.328 1.00 10.31 90 GLY B C 1
ATOM 3115 O O . GLY B 1 90 ? 30.101 82.491 30.063 1.00 10.92 90 GLY B O 1
ATOM 3116 N N . PHE B 1 91 ? 29.613 84.642 29.645 1.00 9.79 91 PHE B N 1
ATOM 3117 C CA . PHE B 1 91 ? 28.759 84.287 28.522 1.00 10.29 91 PHE B CA 1
ATOM 3118 C C . PHE B 1 91 ? 28.536 85.421 27.535 1.00 10.18 91 PHE B C 1
ATOM 3119 O O . PHE B 1 91 ? 28.829 86.583 27.818 1.00 10.07 91 PHE B O 1
ATOM 3127 N N . ASN B 1 92 ? 28.054 85.051 26.354 1.00 9.29 92 ASN B N 1
ATOM 3128 C CA . ASN B 1 92 ? 27.726 86.002 25.302 1.00 9.57 92 ASN B CA 1
ATOM 3129 C C . ASN B 1 92 ? 26.224 85.828 25.137 1.00 10.57 92 ASN B C 1
ATOM 3130 O O . ASN B 1 92 ? 25.761 84.750 24.764 1.00 10.67 92 ASN B O 1
ATOM 3135 N N . LEU B 1 93 ? 25.463 86.877 25.433 1.00 9.81 93 LEU B N 1
ATOM 3136 C CA . LEU B 1 93 ? 24.009 86.817 25.322 1.00 10.16 93 LEU B CA 1
ATOM 3137 C C . LEU B 1 93 ? 23.472 87.779 24.269 1.00 10.02 93 LEU B C 1
ATOM 3138 O O . LEU B 1 93 ? 23.837 88.952 24.248 1.00 10.81 93 LEU B O 1
ATOM 3143 N N . GLY B 1 94 ? 22.608 87.271 23.396 1.00 9.63 94 GLY B N 1
ATOM 3144 C CA . GLY B 1 94 ? 22.015 88.106 22.368 1.00 9.82 94 GLY B CA 1
ATOM 3145 C C . GLY B 1 94 ? 20.596 88.479 22.761 1.00 9.93 94 GLY B C 1
ATOM 3146 O O . GLY B 1 94 ? 19.886 87.674 23.362 1.00 10.50 94 GLY B O 1
ATOM 3147 N N . TYR B 1 95 ? 20.182 89.702 22.437 1.00 9.90 95 TYR B N 1
ATOM 3148 C CA . TYR B 1 95 ? 18.838 90.163 22.763 1.00 10.25 95 TYR B CA 1
ATOM 3149 C C . TYR B 1 95 ? 18.487 91.400 21.942 1.00 10.41 95 TYR B C 1
ATOM 3150 O O . TYR B 1 95 ? 19.358 91.999 21.311 1.00 9.88 95 TYR B O 1
ATOM 3159 N N . ALA B 1 96 ? 17.204 91.758 21.932 1.00 10.29 96 ALA B N 1
ATOM 3160 C CA . ALA B 1 96 ? 16.736 92.937 21.208 1.00 10.67 96 ALA B CA 1
ATOM 3161 C C . ALA B 1 96 ? 16.789 94.086 22.200 1.00 10.95 96 ALA B C 1
ATOM 3162 O O . ALA B 1 96 ? 16.226 93.997 23.290 1.00 11.93 96 ALA B O 1
ATOM 3164 N N . GLU B 1 97 ? 17.469 95.158 21.817 1.00 10.98 97 GLU B N 1
ATOM 3165 C CA . GLU B 1 97 ? 17.640 96.313 22.684 1.00 12.12 97 GLU B CA 1
ATOM 3166 C C . GLU B 1 97 ? 16.855 97.543 22.244 1.00 12.82 97 GLU B C 1
ATOM 3167 O O . GLU B 1 97 ? 16.901 97.942 21.081 1.00 13.16 97 GLU B O 1
ATOM 3173 N N . LEU B 1 98 ? 16.131 98.131 23.191 1.00 12.69 98 LEU B N 1
ATOM 3174 C CA . LEU B 1 98 ? 15.345 99.332 22.937 1.00 13.51 98 LEU B CA 1
ATOM 3175 C C . LEU B 1 98 ? 15.858 100.423 23.864 1.00 15.23 98 LEU B C 1
ATOM 3176 O O . LEU B 1 98 ? 15.792 100.294 25.089 1.00 15.10 98 LEU B O 1
ATOM 3181 N N . VAL B 1 99 ? 16.387 101.489 23.278 1.00 14.49 99 VAL B N 1
ATOM 3182 C CA . VAL B 1 99 ? 16.907 102.597 24.064 1.00 15.07 99 VAL B CA 1
ATOM 3183 C C . VAL B 1 99 ? 16.446 103.916 23.465 1.00 14.87 99 VAL B C 1
ATOM 3184 O O . VAL B 1 99 ? 16.562 104.141 22.261 1.00 15.04 99 VAL B O 1
ATOM 3188 N N . VAL B 1 100 ? 15.901 104.779 24.314 1.00 14.99 100 VAL B N 1
ATOM 3189 C CA . VAL B 1 100 ? 15.425 106.080 23.868 1.00 15.19 100 VAL B CA 1
ATOM 3190 C C . VAL B 1 100 ? 16.521 107.117 24.055 1.00 15.66 100 VAL B C 1
ATOM 3191 O O . VAL B 1 100 ? 16.997 107.339 25.170 1.00 16.43 100 VAL B O 1
ATOM 3195 N N . GLU B 1 101 ? 16.930 107.737 22.952 1.00 14.72 101 GLU B N 1
ATOM 3196 C CA . GLU B 1 101 ? 17.971 108.758 22.985 1.00 16.16 101 GLU B CA 1
ATOM 3197 C C . GLU B 1 101 ? 17.573 109.919 22.084 1.00 14.42 101 GLU B C 1
ATOM 3198 O O . GLU B 1 101 ? 17.206 109.716 20.926 1.00 14.13 101 GLU B O 1
ATOM 3204 N N . GLY B 1 102 ? 17.645 111.132 22.622 1.00 14.82 102 GLY B N 1
ATOM 3205 C CA . GLY B 1 102 ? 17.299 112.311 21.848 1.00 14.46 102 GLY B CA 1
ATOM 3206 C C . GLY B 1 102 ? 15.929 112.263 21.198 1.00 14.77 102 GLY B C 1
ATOM 3207 O O . GLY B 1 102 ? 15.751 112.767 20.091 1.00 16.01 102 GLY B O 1
ATOM 3208 N N . GLY B 1 103 ? 14.962 111.653 21.877 1.00 14.63 103 GLY B N 1
ATOM 3209 C CA . GLY B 1 103 ? 13.615 111.576 21.336 1.00 15.58 103 GLY B CA 1
ATOM 3210 C C . GLY B 1 103 ? 13.404 110.479 20.311 1.00 15.76 103 GLY B C 1
ATOM 3211 O O . GLY B 1 103 ? 12.347 110.401 19.681 1.00 16.80 103 GLY B O 1
ATOM 3212 N N . VAL B 1 104 ? 14.408 109.628 20.137 1.00 13.65 104 VAL B N 1
ATOM 3213 C CA . VAL B 1 104 ? 14.308 108.537 19.175 1.00 14.29 104 VAL B CA 1
ATOM 3214 C C . VAL B 1 104 ? 14.312 107.183 19.871 1.00 12.66 104 VAL B C 1
ATOM 3215 O O . VAL B 1 104 ? 15.123 106.934 20.764 1.00 12.64 104 VAL B O 1
ATOM 3219 N N . LYS B 1 105 ? 13.384 106.320 19.475 1.00 12.45 105 LYS B N 1
ATOM 3220 C CA . LYS B 1 105 ? 13.327 104.978 20.035 1.00 12.82 105 LYS B CA 1
ATOM 3221 C C . LYS B 1 105 ? 14.271 104.155 19.169 1.00 11.59 105 LYS B C 1
ATOM 3222 O O . LYS B 1 105 ? 13.904 103.703 18.080 1.00 14.53 105 LYS B O 1
ATOM 3228 N N . ARG B 1 106 ? 15.500 103.996 19.646 1.00 11.71 106 ARG B N 1
ATOM 3229 C CA . ARG B 1 106 ? 16.511 103.246 18.916 1.00 11.08 106 ARG B CA 1
ATOM 3230 C C . ARG B 1 106 ? 16.384 101.759 19.205 1.00 12.58 106 ARG B C 1
ATOM 3231 O O . ARG B 1 106 ? 16.275 101.342 20.361 1.00 13.00 106 ARG B O 1
ATOM 3239 N N . ARG B 1 107 ? 16.388 100.967 18.139 1.00 11.35 107 ARG B N 1
ATOM 3240 C CA . ARG B 1 107 ? 16.257 99.518 18.248 1.00 10.99 107 ARG B CA 1
ATOM 3241 C C . ARG B 1 107 ? 17.490 98.847 17.665 1.00 11.51 107 ARG B C 1
ATOM 3242 O O . ARG B 1 107 ? 17.872 99.117 16.527 1.00 11.87 107 ARG B O 1
ATOM 3250 N N . PHE B 1 108 ? 18.109 97.967 18.444 1.00 10.65 108 PHE B N 1
ATOM 3251 C CA . PHE B 1 108 ? 19.299 97.260 17.982 1.00 10.43 108 PHE B CA 1
ATOM 3252 C C . PHE B 1 108 ? 19.191 95.759 18.222 1.00 10.29 108 PHE B C 1
ATOM 3253 O O . PHE B 1 108 ? 18.492 95.312 19.133 1.00 10.58 108 PHE B O 1
ATOM 3261 N N . ASN B 1 109 ? 19.884 94.996 17.382 1.00 8.29 109 ASN B N 1
ATOM 3262 C CA . ASN B 1 109 ? 19.975 93.545 17.519 1.00 8.70 109 ASN B CA 1
ATOM 3263 C C . ASN B 1 109 ? 21.316 93.537 18.248 1.00 8.59 109 ASN B C 1
ATOM 3264 O O . ASN B 1 109 ? 22.358 93.821 17.653 1.00 9.89 109 ASN B O 1
ATOM 3269 N N . THR B 1 110 ? 21.282 93.214 19.535 1.00 9.10 110 THR B N 1
ATOM 3270 C CA . THR B 1 110 ? 22.463 93.306 20.382 1.00 8.63 110 THR B CA 1
ATOM 3271 C C . THR B 1 110 ? 23.009 92.040 21.031 1.00 8.73 110 THR B C 1
ATOM 3272 O O . THR B 1 110 ? 22.316 91.035 21.144 1.00 9.59 110 THR B O 1
ATOM 3276 N N . SER B 1 111 ? 24.273 92.108 21.441 1.00 9.01 111 SER B N 1
ATOM 3277 C CA . SER B 1 111 ? 24.933 91.008 22.138 1.00 9.01 111 SER B CA 1
ATOM 3278 C C . SER B 1 111 ? 25.911 91.607 23.141 1.00 9.74 111 SER B C 1
ATOM 3279 O O . SER B 1 111 ? 26.534 92.642 22.879 1.00 9.94 111 SER B O 1
ATOM 3282 N N . ILE B 1 112 ? 26.033 90.963 24.296 1.00 10.22 112 ILE B N 1
ATOM 3283 C CA . ILE B 1 112 ? 26.939 91.436 25.334 1.00 11.23 112 ILE B CA 1
ATOM 3284 C C . ILE B 1 112 ? 27.853 90.322 25.814 1.00 11.81 112 ILE B C 1
ATOM 3285 O O . ILE B 1 112 ? 27.486 89.150 25.786 1.00 13.12 112 ILE B O 1
ATOM 3290 N N . LEU B 1 113 ? 29.047 90.704 26.246 1.00 11.40 113 LEU B N 1
ATOM 3291 C CA . LEU B 1 113 ? 30.007 89.754 26.783 1.00 12.84 113 LEU B CA 1
ATOM 3292 C C . LEU B 1 113 ? 30.020 89.985 28.287 1.00 12.61 113 LEU B C 1
ATOM 3293 O O . LEU B 1 113 ? 30.173 91.115 28.748 1.00 12.39 113 LEU B O 1
ATOM 3298 N N . VAL B 1 114 ? 29.835 88.910 29.043 1.00 11.48 114 VAL B N 1
ATOM 3299 C CA . VAL B 1 114 ? 29.827 88.975 30.499 1.00 12.29 114 VAL B CA 1
ATOM 3300 C C . VAL B 1 114 ? 30.972 88.085 30.963 1.00 12.68 114 VAL B C 1
ATOM 3301 O O . VAL B 1 114 ? 31.096 86.959 30.489 1.00 11.10 114 VAL B O 1
ATOM 3305 N N . ASP B 1 115 ? 31.818 88.577 31.866 1.00 12.45 115 ASP B N 1
ATOM 3306 C CA . ASP B 1 115 ? 32.938 87.756 32.318 1.00 12.24 115 ASP B CA 1
ATOM 3307 C C . ASP B 1 115 ? 32.550 86.779 33.419 1.00 12.79 115 ASP B C 1
ATOM 3308 O O . ASP B 1 115 ? 31.402 86.759 33.867 1.00 11.97 115 ASP B O 1
ATOM 3313 N N . LYS B 1 116 ? 33.511 85.964 33.847 1.00 13.33 116 LYS B N 1
ATOM 3314 C CA . LYS B 1 116 ? 33.256 84.960 34.871 1.00 14.70 116 LYS B CA 1
ATOM 3315 C C . LYS B 1 116 ? 32.922 85.533 36.244 1.00 15.69 116 LYS B C 1
ATOM 3316 O O . LYS B 1 116 ? 32.715 84.786 37.201 1.00 16.09 116 LYS B O 1
ATOM 3322 N N . SER B 1 117 ? 32.864 86.857 36.337 1.00 17.08 117 SER B N 1
ATOM 3323 C CA . SER B 1 117 ? 32.513 87.520 37.588 1.00 17.12 117 SER B CA 1
ATOM 3324 C C . SER B 1 117 ? 31.085 88.055 37.484 1.00 17.38 117 SER B C 1
ATOM 3325 O O . SER B 1 117 ? 30.574 88.680 38.415 1.00 17.06 117 SER B O 1
ATOM 3328 N N . GLY B 1 118 ? 30.451 87.806 36.340 1.00 16.30 118 GLY B N 1
ATOM 3329 C CA . GLY B 1 118 ? 29.084 88.256 36.124 1.00 16.84 118 GLY B CA 1
ATOM 3330 C C . GLY B 1 118 ? 28.965 89.712 35.715 1.00 17.76 118 GLY B C 1
ATOM 3331 O O . GLY B 1 118 ? 27.874 90.288 35.741 1.00 17.75 118 GLY B O 1
ATOM 3332 N N . LYS B 1 119 ? 30.086 90.307 35.327 1.00 18.34 119 LYS B N 1
ATOM 3333 C CA . LYS B 1 119 ? 30.112 91.706 34.924 1.00 19.80 119 LYS B CA 1
ATOM 3334 C C . LYS B 1 119 ? 30.083 91.888 33.411 1.00 18.64 119 LYS B C 1
ATOM 3335 O O . LYS B 1 119 ? 30.744 91.156 32.679 1.00 18.13 119 LYS B O 1
ATOM 3341 N N . ILE B 1 120 ? 29.317 92.871 32.949 1.00 17.37 120 ILE B N 1
ATOM 3342 C CA . ILE B 1 120 ? 29.242 93.155 31.522 1.00 16.02 120 ILE B CA 1
ATOM 3343 C C . ILE B 1 120 ? 30.529 93.872 31.129 1.00 16.37 120 ILE B C 1
ATOM 3344 O O . ILE B 1 120 ? 30.806 94.976 31.605 1.00 16.13 120 ILE B O 1
ATOM 3349 N N . VAL B 1 121 ? 31.316 93.241 30.264 1.00 15.62 121 VAL B N 1
ATOM 3350 C CA . VAL B 1 121 ? 32.582 93.811 29.821 1.00 16.69 121 VAL B CA 1
ATOM 3351 C C . VAL B 1 121 ? 32.454 94.591 28.520 1.00 17.57 121 VAL B C 1
ATOM 3352 O O . VAL B 1 121 ? 33.154 95.583 28.316 1.00 18.71 121 VAL B O 1
ATOM 3356 N N . GLY B 1 122 ? 31.560 94.154 27.643 1.00 15.25 122 GLY B N 1
ATOM 3357 C CA . GLY B 1 122 ? 31.409 94.854 26.382 1.00 14.39 122 GLY B CA 1
ATOM 3358 C C . GLY B 1 122 ? 30.115 94.573 25.651 1.00 12.85 122 GLY B C 1
ATOM 3359 O O . GLY B 1 122 ? 29.446 93.570 25.894 1.00 13.33 122 GLY B O 1
ATOM 3360 N N . LYS B 1 123 ? 29.770 95.475 24.741 1.00 12.68 123 LYS B N 1
ATOM 3361 C CA . LYS B 1 123 ? 28.554 95.348 23.957 1.00 11.32 123 LYS B CA 1
ATOM 3362 C C . LYS B 1 123 ? 28.846 95.506 22.467 1.00 10.16 123 LYS B C 1
ATOM 3363 O O . LYS B 1 123 ? 29.831 96.135 22.067 1.00 9.89 123 LYS B O 1
ATOM 3369 N N . TYR B 1 124 ? 27.986 94.909 21.654 1.00 9.11 124 TYR B N 1
ATOM 3370 C CA . TYR B 1 124 ? 28.087 94.992 20.204 1.00 8.66 124 TYR B CA 1
ATOM 3371 C C . TYR B 1 124 ? 26.673 95.048 19.643 1.00 8.70 124 TYR B C 1
ATOM 3372 O O . TYR B 1 124 ? 25.766 94.387 20.152 1.00 8.89 124 TYR B O 1
ATOM 3381 N N . ARG B 1 125 ? 26.489 95.849 18.599 1.00 8.79 125 ARG B N 1
ATOM 3382 C CA . ARG B 1 125 ? 25.194 95.986 17.952 1.00 9.52 125 ARG B CA 1
ATOM 3383 C C . ARG B 1 125 ? 25.349 95.610 16.485 1.00 9.25 125 ARG B C 1
ATOM 3384 O O . ARG B 1 125 ? 26.184 96.169 15.770 1.00 8.63 125 ARG B O 1
ATOM 3392 N N . LYS B 1 126 ? 24.546 94.639 16.058 1.00 8.06 126 LYS B N 1
ATOM 3393 C CA . LYS B 1 126 ? 24.582 94.107 14.697 1.00 10.06 126 LYS B CA 1
ATOM 3394 C C . LYS B 1 126 ? 24.678 95.172 13.614 1.00 9.27 126 LYS B C 1
ATOM 3395 O O . LYS B 1 126 ? 23.779 95.996 13.462 1.00 10.33 126 LYS B O 1
ATOM 3401 N N . ILE B 1 127 ? 25.769 95.131 12.852 1.00 9.13 127 ILE B N 1
ATOM 3402 C CA . ILE B 1 127 ? 25.999 96.094 11.783 1.00 10.37 127 ILE B CA 1
ATOM 3403 C C . ILE B 1 127 ? 25.398 95.653 10.450 1.00 10.98 127 ILE B C 1
ATOM 3404 O O . ILE B 1 127 ? 24.880 96.481 9.695 1.00 10.50 127 ILE B O 1
ATOM 3409 N N . HIS B 1 128 ? 25.449 94.355 10.161 1.00 11.13 128 HIS B N 1
ATOM 3410 C CA . HIS B 1 128 ? 24.880 93.857 8.915 1.00 10.71 128 HIS B CA 1
ATOM 3411 C C . HIS B 1 128 ? 23.482 93.293 9.143 1.00 11.41 128 HIS B C 1
ATOM 3412 O O . HIS B 1 128 ? 23.320 92.157 9.590 1.00 9.94 128 HIS B O 1
ATOM 3419 N N . LEU B 1 129 ? 22.469 94.107 8.855 1.00 10.09 129 LEU B N 1
ATOM 3420 C CA . LEU B 1 129 ? 21.085 93.686 9.018 1.00 10.91 129 LEU B CA 1
ATOM 3421 C C . LEU B 1 129 ? 20.616 93.102 7.691 1.00 11.31 129 LEU B C 1
ATOM 3422 O O . LEU B 1 129 ? 20.577 93.792 6.673 1.00 12.81 129 LEU B O 1
ATOM 3427 N N . PRO B 1 130 ? 20.266 91.811 7.684 1.00 9.87 130 PRO B N 1
ATOM 3428 C CA . PRO B 1 130 ? 19.810 91.155 6.460 1.00 9.61 130 PRO B CA 1
ATOM 3429 C C . PRO B 1 130 ? 18.310 91.298 6.275 1.00 10.24 130 PRO B C 1
ATOM 3430 O O . PRO B 1 130 ? 17.631 91.941 7.075 1.00 11.00 130 PRO B O 1
ATOM 3434 N N . GLY B 1 131 ? 17.799 90.692 5.211 1.00 10.56 131 GLY B N 1
ATOM 3435 C CA . GLY B 1 131 ? 16.374 90.734 4.972 1.00 11.38 131 GLY B CA 1
ATOM 3436 C C . GLY B 1 131 ? 15.856 91.936 4.219 1.00 12.11 131 GLY B C 1
ATOM 3437 O O . GLY B 1 131 ? 16.465 92.397 3.252 1.00 13.59 131 GLY B O 1
ATOM 3438 N N . HIS B 1 132 ? 14.729 92.455 4.689 1.00 11.48 132 HIS B N 1
ATOM 3439 C CA . HIS B 1 132 ? 14.071 93.581 4.040 1.00 12.28 132 HIS B CA 1
ATOM 3440 C C . HIS B 1 132 ? 13.436 94.540 5.042 1.00 12.55 132 HIS B C 1
ATOM 3441 O O . HIS B 1 132 ? 13.408 94.271 6.243 1.00 12.35 132 HIS B O 1
ATOM 3448 N N . LYS B 1 133 ? 12.913 95.655 4.537 1.00 14.22 133 LYS B N 1
ATOM 3449 C CA . LYS B 1 133 ? 12.300 96.669 5.391 1.00 16.81 133 LYS B CA 1
ATOM 3450 C C . LYS B 1 133 ? 10.776 96.729 5.293 1.00 17.11 133 LYS B C 1
ATOM 3451 O O . LYS B 1 133 ? 10.107 97.186 6.224 1.00 16.01 133 LYS B O 1
ATOM 3457 N N . GLU B 1 134 ? 10.228 96.276 4.170 1.00 17.90 134 GLU B N 1
ATOM 3458 C CA . GLU B 1 134 ? 8.782 96.301 3.975 1.00 18.60 134 GLU B CA 1
ATOM 3459 C C . GLU B 1 134 ? 8.219 94.902 3.767 1.00 17.78 134 GLU B C 1
ATOM 3460 O O . GLU B 1 134 ? 8.897 94.027 3.236 1.00 17.70 134 GLU B O 1
ATOM 3466 N N . TYR B 1 135 ? 6.973 94.703 4.181 1.00 18.08 135 TYR B N 1
ATOM 3467 C CA . TYR B 1 135 ? 6.314 93.410 4.022 1.00 18.40 135 TYR B CA 1
ATOM 3468 C C . TYR B 1 135 ? 6.409 92.962 2.566 1.00 18.65 135 TYR B C 1
ATOM 3469 O O . TYR B 1 135 ? 6.175 93.754 1.653 1.00 19.08 135 TYR B O 1
ATOM 3478 N N . GLU B 1 136 ? 6.764 91.697 2.350 1.00 18.36 136 GLU B N 1
ATOM 3479 C CA . GLU B 1 136 ? 6.869 91.153 0.998 1.00 18.14 136 GLU B CA 1
ATOM 3480 C C . GLU B 1 136 ? 6.004 89.895 0.916 1.00 18.70 136 GLU B C 1
ATOM 3481 O O . GLU B 1 136 ? 6.338 88.853 1.480 1.00 18.80 136 GLU B O 1
ATOM 3487 N N . ALA B 1 137 ? 4.888 90.014 0.203 1.00 17.78 137 ALA B N 1
ATOM 3488 C CA . ALA B 1 137 ? 3.916 88.935 0.054 1.00 17.46 137 ALA B CA 1
ATOM 3489 C C . ALA B 1 137 ? 4.405 87.588 -0.476 1.00 16.95 137 ALA B C 1
ATOM 3490 O O . ALA B 1 137 ? 3.864 86.549 -0.095 1.00 16.35 137 ALA B O 1
ATOM 3492 N N . TYR B 1 138 ? 5.411 87.590 -1.344 1.00 17.46 138 TYR B N 1
ATOM 3493 C CA . TYR B 1 138 ? 5.904 86.335 -1.908 1.00 18.37 138 TYR B CA 1
ATOM 3494 C C . TYR B 1 138 ? 6.633 85.446 -0.901 1.00 18.83 138 TYR B C 1
ATOM 3495 O O . TYR B 1 138 ? 6.911 84.282 -1.190 1.00 19.95 138 TYR B O 1
ATOM 3504 N N . ARG B 1 139 ? 6.952 85.990 0.269 1.00 16.93 139 ARG B N 1
ATOM 3505 C CA . ARG B 1 139 ? 7.657 85.223 1.295 1.00 16.57 139 ARG B CA 1
ATOM 3506 C C . ARG B 1 139 ? 6.699 84.430 2.182 1.00 16.09 139 ARG B C 1
ATOM 3507 O O . ARG B 1 139 ? 5.647 84.932 2.575 1.00 16.49 139 ARG B O 1
ATOM 3515 N N . PRO B 1 140 ? 7.049 83.171 2.500 1.00 15.63 140 PRO B N 1
ATOM 3516 C CA . PRO B 1 140 ? 6.195 82.339 3.356 1.00 15.31 140 PRO B CA 1
ATOM 3517 C C . PRO B 1 140 ? 6.299 82.839 4.797 1.00 15.33 140 PRO B C 1
ATOM 3518 O O . PRO B 1 140 ? 5.418 82.600 5.623 1.00 16.88 140 PRO B O 1
ATOM 3522 N N . PHE B 1 141 ? 7.402 83.528 5.080 1.00 14.80 141 PHE B N 1
ATOM 3523 C CA . PHE B 1 141 ? 7.661 84.143 6.378 1.00 13.01 141 PHE B CA 1
ATOM 3524 C C . PHE B 1 141 ? 8.591 85.314 6.089 1.00 11.82 141 PHE B C 1
ATOM 3525 O O . PHE B 1 141 ? 9.382 85.267 5.147 1.00 12.68 141 PHE B O 1
ATOM 3533 N N . GLN B 1 142 ? 8.472 86.375 6.876 1.00 12.14 142 GLN B N 1
ATOM 3534 C CA . GLN B 1 142 ? 9.276 87.574 6.660 1.00 12.02 142 GLN B CA 1
ATOM 3535 C C . GLN B 1 142 ? 10.622 87.533 7.370 1.00 12.29 142 GLN B C 1
ATOM 3536 O O . GLN B 1 142 ? 10.918 86.608 8.123 1.00 12.05 142 GLN B O 1
ATOM 3542 N N . HIS B 1 143 ? 11.442 88.544 7.094 1.00 11.57 143 HIS B N 1
ATOM 3543 C CA . HIS B 1 143 ? 12.745 88.699 7.738 1.00 10.44 143 HIS B CA 1
ATOM 3544 C C . HIS B 1 143 ? 12.975 90.199 7.758 1.00 10.87 143 HIS B C 1
ATOM 3545 O O . HIS B 1 143 ? 13.884 90.723 7.114 1.00 11.39 143 HIS B O 1
ATOM 3552 N N . LEU B 1 144 ? 12.130 90.874 8.525 1.00 11.04 144 LEU B N 1
ATOM 3553 C CA . LEU B 1 144 ? 12.136 92.323 8.635 1.00 11.66 144 LEU B CA 1
ATOM 3554 C C . LEU B 1 144 ? 13.152 92.945 9.587 1.00 11.49 144 LEU B C 1
ATOM 3555 O O . LEU B 1 144 ? 12.831 93.890 10.307 1.00 12.76 144 LEU B O 1
ATOM 3560 N N . GLU B 1 145 ? 14.381 92.439 9.585 1.00 10.57 145 GLU B N 1
ATOM 3561 C CA . GLU B 1 145 ? 15.401 93.000 10.466 1.00 10.83 145 GLU B CA 1
ATOM 3562 C C . GLU B 1 145 ? 15.725 94.458 10.137 1.00 11.43 145 GLU B C 1
ATOM 3563 O O . GLU B 1 145 ? 16.025 95.247 11.030 1.00 9.82 145 GLU B O 1
ATOM 3569 N N . LYS B 1 146 ? 15.671 94.819 8.858 1.00 10.98 146 LYS B N 1
ATOM 3570 C CA . LYS B 1 146 ? 15.961 96.195 8.466 1.00 11.47 146 LYS B CA 1
ATOM 3571 C C . LYS B 1 146 ? 14.863 97.133 8.964 1.00 13.27 146 LYS B C 1
ATOM 3572 O O . LYS B 1 146 ? 15.077 98.337 9.109 1.00 14.20 146 LYS B O 1
ATOM 3578 N N . ARG B 1 147 ? 13.689 96.574 9.239 1.00 12.03 147 ARG B N 1
ATOM 3579 C CA . ARG B 1 147 ? 12.561 97.362 9.723 1.00 12.41 147 ARG B CA 1
ATOM 3580 C C . ARG B 1 147 ? 12.566 97.489 11.244 1.00 12.88 147 ARG B C 1
ATOM 3581 O O . ARG B 1 147 ? 12.247 98.548 11.793 1.00 13.34 147 ARG B O 1
ATOM 3589 N N . TYR B 1 148 ? 12.946 96.409 11.922 1.00 13.26 148 TYR B N 1
ATOM 3590 C CA . TYR B 1 148 ? 12.943 96.372 13.381 1.00 12.23 148 TYR B CA 1
ATOM 3591 C C . TYR B 1 148 ? 14.241 96.731 14.099 1.00 12.50 148 TYR B C 1
ATOM 3592 O O . TYR B 1 148 ? 14.276 96.771 15.330 1.00 12.19 148 TYR B O 1
ATOM 3601 N N . PHE B 1 149 ? 15.303 96.988 13.341 1.00 11.29 149 PHE B N 1
ATOM 3602 C CA . PHE B 1 149 ? 16.587 97.360 13.929 1.00 11.94 149 PHE B CA 1
ATOM 3603 C C . PHE B 1 149 ? 17.294 98.358 13.024 1.00 12.61 149 PHE B C 1
ATOM 3604 O O . PHE B 1 149 ? 17.000 98.442 11.832 1.00 12.10 149 PHE B O 1
ATOM 3612 N N . GLU B 1 150 ? 18.222 99.118 13.596 1.00 12.04 150 GLU B N 1
ATOM 3613 C CA . GLU B 1 150 ? 19.023 100.048 12.815 1.00 12.67 150 GLU B CA 1
ATOM 3614 C C . GLU B 1 150 ? 20.445 99.507 12.936 1.00 12.82 150 GLU B C 1
ATOM 3615 O O . GLU B 1 150 ? 20.786 98.863 13.933 1.00 11.41 150 GLU B O 1
ATOM 3621 N N . PRO B 1 151 ? 21.288 99.737 11.920 1.00 12.26 151 PRO B N 1
ATOM 3622 C CA . PRO B 1 151 ? 22.667 99.242 11.974 1.00 12.20 151 PRO B CA 1
ATOM 3623 C C . PRO B 1 151 ? 23.391 99.659 13.252 1.00 12.47 151 PRO B C 1
ATOM 3624 O O . PRO B 1 151 ? 23.250 100.791 13.714 1.00 13.63 151 PRO B O 1
ATOM 3628 N N . GLY B 1 152 ? 24.167 98.737 13.814 1.00 13.08 152 GLY B N 1
ATOM 3629 C CA . GLY B 1 152 ? 24.904 99.020 15.034 1.00 12.84 152 GLY B CA 1
ATOM 3630 C C . GLY B 1 152 ? 25.754 100.276 14.965 1.00 13.14 152 GLY B C 1
ATOM 3631 O O . GLY B 1 152 ? 26.219 100.666 13.895 1.00 13.83 152 GLY B O 1
ATOM 3632 N N . ASP B 1 153 ? 25.973 100.897 16.120 1.00 12.53 153 ASP B N 1
ATOM 3633 C CA . ASP B 1 153 ? 26.755 102.125 16.195 1.00 14.65 153 ASP B CA 1
ATOM 3634 C C . ASP B 1 153 ? 27.997 101.996 17.075 1.00 14.61 153 ASP B C 1
ATOM 3635 O O . ASP B 1 153 ? 28.497 102.994 17.596 1.00 16.23 153 ASP B O 1
ATOM 3640 N N . LEU B 1 154 ? 28.502 100.778 17.240 1.00 13.38 154 LEU B N 1
ATOM 3641 C CA . LEU B 1 154 ? 29.683 100.572 18.073 1.00 12.60 154 LEU B CA 1
ATOM 3642 C C . LEU B 1 154 ? 30.870 100.025 17.285 1.00 12.65 154 LEU B C 1
ATOM 3643 O O . LEU B 1 154 ? 31.940 99.782 17.852 1.00 12.83 154 LEU B O 1
ATOM 3648 N N . GLY B 1 155 ? 30.687 99.850 15.978 1.00 12.33 155 GLY B N 1
ATOM 3649 C CA . GLY B 1 155 ? 31.751 99.306 15.152 1.00 11.28 155 GLY B CA 1
ATOM 3650 C C . GLY B 1 155 ? 31.932 97.841 15.508 1.00 12.60 155 GLY B C 1
ATOM 3651 O O . GLY B 1 155 ? 31.002 97.216 16.013 1.00 12.04 155 GLY B O 1
ATOM 3652 N N . PHE B 1 156 ? 33.114 97.291 15.243 1.00 10.73 156 PHE B N 1
ATOM 3653 C CA . PHE B 1 156 ? 33.406 95.893 15.572 1.00 10.83 156 PHE B CA 1
ATOM 3654 C C . PHE B 1 156 ? 34.513 95.887 16.626 1.00 11.48 156 PHE B C 1
ATOM 3655 O O . PHE B 1 156 ? 35.685 95.681 16.313 1.00 11.72 156 PHE B O 1
ATOM 3663 N N . PRO B 1 157 ? 34.151 96.113 17.897 1.00 10.82 157 PRO B N 1
ATOM 3664 C CA . PRO B 1 157 ? 35.128 96.138 18.988 1.00 11.69 157 PRO B CA 1
ATOM 3665 C C . PRO B 1 157 ? 35.630 94.779 19.462 1.00 11.94 157 PRO B C 1
ATOM 3666 O O . PRO B 1 157 ? 34.981 93.753 19.264 1.00 12.57 157 PRO B O 1
ATOM 3670 N N . VAL B 1 158 ? 36.808 94.789 20.077 1.00 10.87 158 VAL B N 1
ATOM 3671 C CA . VAL B 1 158 ? 37.400 93.586 20.642 1.00 11.79 158 VAL B CA 1
ATOM 3672 C C . VAL B 1 158 ? 37.638 93.930 22.111 1.00 12.06 158 VAL B C 1
ATOM 3673 O O . VAL B 1 158 ? 38.246 94.958 22.429 1.00 13.89 158 VAL B O 1
ATOM 3677 N N . TYR B 1 159 ? 37.141 93.079 23.001 1.00 11.49 159 TYR B N 1
ATOM 3678 C CA . TYR B 1 159 ? 37.267 93.317 24.432 1.00 12.41 159 TYR B CA 1
ATOM 3679 C C . TYR B 1 159 ? 38.107 92.287 25.161 1.00 13.72 159 TYR B C 1
ATOM 3680 O O . TYR B 1 159 ? 38.266 91.159 24.703 1.00 13.94 159 TYR B O 1
ATOM 3689 N N . ASP B 1 160 ? 38.628 92.688 26.316 1.00 14.16 160 ASP B N 1
ATOM 3690 C CA . ASP B 1 160 ? 39.414 91.795 27.153 1.00 16.40 160 ASP B CA 1
ATOM 3691 C C . ASP B 1 160 ? 38.406 91.130 28.083 1.00 15.34 160 ASP B C 1
ATOM 3692 O O . ASP B 1 160 ? 37.798 91.793 28.924 1.00 16.50 160 ASP B O 1
ATOM 3697 N N . VAL B 1 161 ? 38.213 89.829 27.910 1.00 13.16 161 VAL B N 1
ATOM 3698 C CA . VAL B 1 161 ? 37.278 89.075 28.735 1.00 13.26 161 VAL B CA 1
ATOM 3699 C C . VAL B 1 161 ? 38.053 87.966 29.424 1.00 13.18 161 VAL B C 1
ATOM 3700 O O . VAL B 1 161 ? 38.406 86.971 28.799 1.00 12.22 161 VAL B O 1
ATOM 3704 N N . ASP B 1 162 ? 38.316 88.141 30.714 1.00 14.42 162 ASP B N 1
ATOM 3705 C CA . ASP B 1 162 ? 39.063 87.148 31.477 1.00 15.58 162 ASP B CA 1
ATOM 3706 C C . ASP B 1 162 ? 40.360 86.736 30.785 1.00 16.86 162 ASP B C 1
ATOM 3707 O O . ASP B 1 162 ? 40.621 85.550 30.591 1.00 18.32 162 ASP B O 1
ATOM 3712 N N . ALA B 1 163 ? 41.166 87.724 30.410 1.00 17.63 163 ALA B N 1
ATOM 3713 C CA . ALA B 1 163 ? 42.456 87.482 29.765 1.00 18.25 163 ALA B CA 1
ATOM 3714 C C . ALA B 1 163 ? 42.396 86.911 28.349 1.00 18.42 163 ALA B C 1
ATOM 3715 O O . ALA B 1 163 ? 43.395 86.404 27.836 1.00 18.93 163 ALA B O 1
ATOM 3717 N N . ALA B 1 164 ? 41.226 86.976 27.726 1.00 17.13 164 ALA B N 1
ATOM 3718 C CA . ALA B 1 164 ? 41.075 86.507 26.354 1.00 16.18 164 ALA B CA 1
ATOM 3719 C C . ALA B 1 164 ? 40.536 87.685 25.556 1.00 15.24 164 ALA B C 1
ATOM 3720 O O . ALA B 1 164 ? 39.633 88.383 26.017 1.00 15.35 164 ALA B O 1
ATOM 3722 N N . LYS B 1 165 ? 41.109 87.929 24.381 1.00 12.92 165 LYS B N 1
ATOM 3723 C CA . LYS B 1 165 ? 40.650 89.023 23.531 1.00 11.91 165 LYS B CA 1
ATOM 3724 C C . LYS B 1 165 ? 39.481 88.469 22.730 1.00 11.12 165 LYS B C 1
ATOM 3725 O O . LYS B 1 165 ? 39.664 87.596 21.886 1.00 11.27 165 LYS B O 1
ATOM 3731 N N . MET B 1 166 ? 38.282 88.977 22.993 1.00 11.30 166 MET B N 1
ATOM 3732 C CA . MET B 1 166 ? 37.097 88.480 22.309 1.00 11.22 166 MET B CA 1
ATOM 3733 C C . MET B 1 166 ? 36.354 89.520 21.487 1.00 10.84 166 MET B C 1
ATOM 3734 O O . MET B 1 166 ? 36.142 90.650 21.929 1.00 11.57 166 MET B O 1
ATOM 3739 N N . GLY B 1 167 ? 35.954 89.113 20.287 1.00 10.37 167 GLY B N 1
ATOM 3740 C CA . GLY B 1 167 ? 35.200 89.986 19.410 1.00 10.49 167 GLY B CA 1
ATOM 3741 C C . GLY B 1 167 ? 33.841 89.346 19.201 1.00 9.03 167 GLY B C 1
ATOM 3742 O O . GLY B 1 167 ? 33.707 88.126 19.305 1.00 10.43 167 GLY B O 1
ATOM 3743 N N . MET B 1 168 ? 32.829 90.158 18.917 1.00 8.00 168 MET B N 1
ATOM 3744 C CA . MET B 1 168 ? 31.486 89.642 18.702 1.00 7.07 168 MET B CA 1
ATOM 3745 C C . MET B 1 168 ? 30.958 89.895 17.299 1.00 8.38 168 MET B C 1
ATOM 3746 O O . MET B 1 168 ? 31.266 90.909 16.673 1.00 9.33 168 MET B O 1
ATOM 3751 N N . PHE B 1 169 ? 30.158 88.954 16.818 1.00 8.85 169 PHE B N 1
ATOM 3752 C CA . PHE B 1 169 ? 29.490 89.084 15.534 1.00 7.90 169 PHE B CA 1
ATOM 3753 C C . PHE B 1 169 ? 28.080 88.616 15.846 1.00 7.74 169 PHE B C 1
ATOM 3754 O O . PHE B 1 169 ? 27.858 87.918 16.842 1.00 7.97 169 PHE B O 1
ATOM 3762 N N . ILE B 1 170 ? 27.115 89.010 15.029 1.00 8.39 170 ILE B N 1
ATOM 3763 C CA . ILE B 1 170 ? 25.757 88.545 15.244 1.00 7.15 170 ILE B CA 1
ATOM 3764 C C . ILE B 1 170 ? 25.193 88.021 13.933 1.00 7.20 170 ILE B C 1
ATOM 3765 O O . ILE B 1 170 ? 25.107 88.747 12.942 1.00 8.21 170 ILE B O 1
ATOM 3770 N N . ALA B 1 171 ? 24.860 86.732 13.939 1.00 8.05 171 ALA B N 1
ATOM 3771 C CA . ALA B 1 171 ? 24.271 86.047 12.792 1.00 7.60 171 ALA B CA 1
ATOM 3772 C C . ALA B 1 171 ? 24.842 86.419 11.419 1.00 8.02 171 ALA B C 1
ATOM 3773 O O . ALA B 1 171 ? 25.977 86.067 11.105 1.00 6.41 171 ALA B O 1
ATOM 3775 N N . ASN B 1 172 ? 24.051 87.114 10.605 1.00 7.08 172 ASN B N 1
ATOM 3776 C CA . ASN B 1 172 ? 24.471 87.510 9.259 1.00 7.12 172 ASN B CA 1
ATOM 3777 C C . ASN B 1 172 ? 25.894 88.073 9.187 1.00 7.91 172 ASN B C 1
ATOM 3778 O O . ASN B 1 172 ? 26.579 87.894 8.182 1.00 8.58 172 ASN B O 1
ATOM 3783 N N . ASP B 1 173 ? 26.338 88.744 10.249 1.00 7.39 173 ASP B N 1
ATOM 3784 C CA . ASP B 1 173 ? 27.690 89.311 10.285 1.00 8.53 173 ASP B CA 1
ATOM 3785 C C . ASP B 1 173 ? 28.771 88.293 9.925 1.00 7.92 173 ASP B C 1
ATOM 3786 O O . ASP B 1 173 ? 29.772 88.632 9.294 1.00 9.17 173 ASP B O 1
ATOM 3791 N N . ARG B 1 174 ? 28.576 87.047 10.349 1.00 8.30 174 ARG B N 1
ATOM 3792 C CA . ARG B 1 174 ? 29.570 86.007 10.111 1.00 8.16 174 ARG B CA 1
ATOM 3793 C C . ARG B 1 174 ? 29.887 85.731 8.649 1.00 8.14 174 ARG B C 1
ATOM 3794 O O . ARG B 1 174 ? 30.911 85.121 8.344 1.00 7.96 174 ARG B O 1
ATOM 3802 N N . ARG B 1 175 ? 29.018 86.186 7.755 1.00 8.22 175 ARG B N 1
ATOM 3803 C CA . ARG B 1 175 ? 29.203 85.967 6.324 1.00 8.34 175 ARG B CA 1
ATOM 3804 C C . ARG B 1 175 ? 30.009 87.073 5.650 1.00 8.84 175 ARG B C 1
ATOM 3805 O O . ARG B 1 175 ? 30.328 86.975 4.465 1.00 8.93 175 ARG B O 1
ATOM 3813 N N . TRP B 1 176 ? 30.333 88.126 6.396 1.00 9.16 176 TRP B N 1
ATOM 3814 C CA . TRP B 1 176 ? 31.084 89.248 5.832 1.00 7.48 176 TRP B CA 1
ATOM 3815 C C . TRP B 1 176 ? 32.540 89.250 6.275 1.00 8.30 176 TRP B C 1
ATOM 3816 O O . TRP B 1 176 ? 32.842 89.453 7.447 1.00 6.91 176 TRP B O 1
ATOM 3827 N N . PRO B 1 177 ? 33.467 89.021 5.333 1.00 8.47 177 PRO B N 1
ATOM 3828 C CA . PRO B 1 177 ? 34.888 89.005 5.686 1.00 8.72 177 PRO B CA 1
ATOM 3829 C C . PRO B 1 177 ? 35.359 90.274 6.386 1.00 8.60 177 PRO B C 1
ATOM 3830 O O . PRO B 1 177 ? 36.285 90.229 7.193 1.00 8.19 177 PRO B O 1
ATOM 3834 N N . GLU B 1 178 ? 34.709 91.396 6.090 1.00 7.81 178 GLU B N 1
ATOM 3835 C CA . GLU B 1 178 ? 35.078 92.668 6.706 1.00 8.37 178 GLU B CA 1
ATOM 3836 C C . GLU B 1 178 ? 34.908 92.658 8.225 1.00 8.60 178 GLU B C 1
ATOM 3837 O O . GLU B 1 178 ? 35.746 93.190 8.948 1.00 7.91 178 GLU B O 1
ATOM 3843 N N . ALA B 1 179 ? 33.815 92.071 8.705 1.00 8.12 179 ALA B N 1
ATOM 3844 C CA . ALA B 1 179 ? 33.561 92.014 10.143 1.00 7.73 179 ALA B CA 1
ATOM 3845 C C . ALA B 1 179 ? 34.690 91.246 10.821 1.00 9.12 179 ALA B C 1
ATOM 3846 O O . ALA B 1 179 ? 35.274 91.702 11.809 1.00 8.73 179 ALA B O 1
ATOM 3848 N N . TRP B 1 180 ? 34.995 90.074 10.279 1.00 8.59 180 TRP B N 1
ATOM 3849 C CA . TRP B 1 180 ? 36.059 89.238 10.815 1.00 7.30 180 TRP B CA 1
ATOM 3850 C C . TRP B 1 180 ? 37.412 89.939 10.775 1.00 8.36 180 TRP B C 1
ATOM 3851 O O . TRP B 1 180 ? 38.147 89.935 11.760 1.00 9.33 180 TRP B O 1
ATOM 3862 N N . ARG B 1 181 ? 37.739 90.541 9.633 1.00 8.13 181 ARG B N 1
ATOM 3863 C CA . ARG B 1 181 ? 39.028 91.203 9.476 1.00 8.55 181 ARG B CA 1
ATOM 3864 C C . ARG B 1 181 ? 39.258 92.386 10.410 1.00 8.77 181 ARG B C 1
ATOM 3865 O O . ARG B 1 181 ? 40.362 92.558 10.926 1.00 9.34 181 ARG B O 1
ATOM 3873 N N . VAL B 1 182 ? 38.236 93.210 10.621 1.00 8.14 182 VAL B N 1
ATOM 3874 C CA . VAL B 1 182 ? 38.397 94.348 11.516 1.00 9.59 182 VAL B CA 1
ATOM 3875 C C . VAL B 1 182 ? 38.750 93.842 12.913 1.00 9.53 182 VAL B C 1
ATOM 3876 O O . VAL B 1 182 ? 39.647 94.375 13.568 1.00 10.10 182 VAL B O 1
ATOM 3880 N N . MET B 1 183 ? 38.055 92.802 13.361 1.00 8.95 183 MET B N 1
ATOM 3881 C CA . MET B 1 183 ? 38.324 92.258 14.684 1.00 9.52 183 MET B CA 1
ATOM 3882 C C . MET B 1 183 ? 39.661 91.527 14.715 1.00 9.02 183 MET B C 1
ATOM 3883 O O . MET B 1 183 ? 40.338 91.509 15.744 1.00 9.40 183 MET B O 1
ATOM 3888 N N . GLY B 1 184 ? 40.046 90.945 13.582 1.00 10.66 184 GLY B N 1
ATOM 3889 C CA . GLY B 1 184 ? 41.321 90.256 13.507 1.00 10.28 184 GLY B CA 1
ATOM 3890 C C . GLY B 1 184 ? 42.448 91.269 13.631 1.00 10.91 184 GLY B C 1
ATOM 3891 O O . GLY B 1 184 ? 43.449 91.031 14.307 1.00 11.65 184 GLY B O 1
ATOM 3892 N N . LEU B 1 185 ? 42.278 92.410 12.973 1.00 10.76 185 LEU B N 1
ATOM 3893 C CA . LEU B 1 185 ? 43.275 93.468 13.020 1.00 10.68 185 LEU B CA 1
ATOM 3894 C C . LEU B 1 185 ? 43.380 94.062 14.419 1.00 11.81 185 LEU B C 1
ATOM 3895 O O . LEU B 1 185 ? 44.398 94.659 14.771 1.00 13.49 185 LEU B O 1
ATOM 3900 N N . ARG B 1 186 ? 42.326 93.900 15.214 1.00 12.97 186 ARG B N 1
ATOM 3901 C CA . ARG B 1 186 ? 42.317 94.405 16.583 1.00 13.91 186 ARG B CA 1
ATOM 3902 C C . ARG B 1 186 ? 42.842 93.340 17.551 1.00 14.77 186 ARG B C 1
ATOM 3903 O O . ARG B 1 186 ? 42.792 93.513 18.772 1.00 15.84 186 ARG B O 1
ATOM 3911 N N . GLY B 1 187 ? 43.331 92.234 16.997 1.00 13.62 187 GLY B N 1
ATOM 3912 C CA . GLY B 1 187 ? 43.901 91.172 17.811 1.00 13.02 187 GLY B CA 1
ATOM 3913 C C . GLY B 1 187 ? 42.983 90.150 18.456 1.00 12.63 187 GLY B C 1
ATOM 3914 O O . GLY B 1 187 ? 43.385 89.480 19.411 1.00 12.49 187 GLY B O 1
ATOM 3915 N N . ALA B 1 188 ? 41.764 90.007 17.947 1.00 10.32 188 ALA B N 1
ATOM 3916 C CA . ALA B 1 188 ? 40.823 89.042 18.513 1.00 10.11 188 ALA B CA 1
ATOM 3917 C C . ALA B 1 188 ? 41.398 87.625 18.514 1.00 10.11 188 ALA B C 1
ATOM 3918 O O . ALA B 1 188 ? 41.978 87.181 17.523 1.00 11.04 188 ALA B O 1
ATOM 3920 N N . GLU B 1 189 ? 41.231 86.922 19.632 1.00 8.80 189 GLU B N 1
ATOM 3921 C CA . GLU B 1 189 ? 41.709 85.548 19.759 1.00 9.36 189 GLU B CA 1
ATOM 3922 C C . GLU B 1 189 ? 40.503 84.623 19.644 1.00 8.58 189 GLU B C 1
ATOM 3923 O O . GLU B 1 189 ? 40.620 83.469 19.218 1.00 9.59 189 GLU B O 1
ATOM 3929 N N . ILE B 1 190 ? 39.346 85.147 20.034 1.00 8.96 190 ILE B N 1
ATOM 3930 C CA . ILE B 1 190 ? 38.087 84.418 19.940 1.00 8.73 190 ILE B CA 1
ATOM 3931 C C . ILE B 1 190 ? 37.058 85.377 19.346 1.00 8.39 190 ILE B C 1
ATOM 3932 O O . ILE B 1 190 ? 36.936 86.524 19.791 1.00 8.99 190 ILE B O 1
ATOM 3937 N N . ILE B 1 191 ? 36.344 84.910 18.327 1.00 8.24 191 ILE B N 1
ATOM 3938 C CA . ILE B 1 191 ? 35.298 85.692 17.675 1.00 8.16 191 ILE B CA 1
ATOM 3939 C C . ILE B 1 191 ? 34.050 84.827 17.825 1.00 8.93 191 ILE B C 1
ATOM 3940 O O . ILE B 1 191 ? 34.010 83.687 17.360 1.00 8.02 191 ILE B O 1
ATOM 3945 N N . CYS B 1 192 ? 33.034 85.349 18.502 1.00 9.08 192 CYS B N 1
ATOM 3946 C CA . CYS B 1 192 ? 31.838 84.552 18.733 1.00 8.53 192 CYS B CA 1
ATOM 3947 C C . CYS B 1 192 ? 30.525 85.299 18.600 1.00 9.14 192 CYS B C 1
ATOM 3948 O O . CYS B 1 192 ? 30.480 86.526 18.642 1.00 7.79 192 CYS B O 1
ATOM 3951 N N . GLY B 1 193 ? 29.452 84.533 18.449 1.00 8.30 193 GLY B N 1
ATOM 3952 C CA . GLY B 1 193 ? 28.135 85.115 18.302 1.00 8.62 193 GLY B CA 1
ATOM 3953 C C . GLY B 1 193 ? 27.104 84.029 18.094 1.00 8.78 193 GLY B C 1
ATOM 3954 O O . GLY B 1 193 ? 27.429 82.841 18.151 1.00 9.87 193 GLY B O 1
ATOM 3955 N N . GLY B 1 194 ? 25.865 84.437 17.850 1.00 8.58 194 GLY B N 1
ATOM 3956 C CA . GLY B 1 194 ? 24.789 83.486 17.645 1.00 7.52 194 GLY B CA 1
ATOM 3957 C C . GLY B 1 194 ? 24.023 83.771 16.370 1.00 7.68 194 GLY B C 1
ATOM 3958 O O . GLY B 1 194 ? 24.326 84.732 15.660 1.00 8.21 194 GLY B O 1
ATOM 3959 N N . TYR B 1 195 ? 23.017 82.953 16.080 1.00 7.63 195 TYR B N 1
ATOM 3960 C CA . TYR B 1 195 ? 22.250 83.144 14.857 1.00 8.14 195 TYR B CA 1
ATOM 3961 C C . TYR B 1 195 ? 20.898 82.448 14.826 1.00 7.53 195 TYR B C 1
ATOM 3962 O O . TYR B 1 195 ? 20.664 81.460 15.527 1.00 7.83 195 TYR B O 1
ATOM 3971 N N . ASN B 1 196 ? 20.020 82.996 13.992 1.00 7.97 196 ASN B N 1
ATOM 3972 C CA . ASN B 1 196 ? 18.692 82.465 13.718 1.00 7.35 196 ASN B CA 1
ATOM 3973 C C . ASN B 1 196 ? 18.708 82.419 12.196 1.00 9.25 196 ASN B C 1
ATOM 3974 O O . ASN B 1 196 ? 18.497 83.431 11.524 1.00 8.92 196 ASN B O 1
ATOM 3979 N N . THR B 1 197 ? 18.993 81.240 11.658 1.00 8.29 197 THR B N 1
ATOM 3980 C CA . THR B 1 197 ? 19.096 81.066 10.218 1.00 8.51 197 THR B CA 1
ATOM 3981 C C . THR B 1 197 ? 18.101 80.053 9.672 1.00 9.02 197 THR B C 1
ATOM 3982 O O . THR B 1 197 ? 18.308 78.844 9.783 1.00 8.27 197 THR B O 1
ATOM 3986 N N . PRO B 1 198 ? 16.998 80.535 9.078 1.00 8.95 198 PRO B N 1
ATOM 3987 C CA . PRO B 1 198 ? 16.000 79.618 8.523 1.00 8.77 198 PRO B CA 1
ATOM 3988 C C . PRO B 1 198 ? 16.653 78.746 7.460 1.00 9.54 198 PRO B C 1
ATOM 3989 O O . PRO B 1 198 ? 17.542 79.210 6.736 1.00 8.79 198 PRO B O 1
ATOM 3993 N N . THR B 1 199 ? 16.226 77.490 7.364 1.00 9.48 199 THR B N 1
ATOM 3994 C CA . THR B 1 199 ? 16.792 76.602 6.361 1.00 9.42 199 THR B CA 1
ATOM 3995 C C . THR B 1 199 ? 16.146 76.822 4.995 1.00 9.10 199 THR B C 1
ATOM 3996 O O . THR B 1 199 ? 16.551 76.210 4.008 1.00 10.25 199 THR B O 1
ATOM 4000 N N . HIS B 1 200 ? 15.139 77.695 4.949 1.00 9.43 200 HIS B N 1
ATOM 4001 C CA . HIS B 1 200 ? 14.491 78.060 3.689 1.00 9.51 200 HIS B CA 1
ATOM 4002 C C . HIS B 1 200 ? 14.898 79.500 3.380 1.00 10.46 200 HIS B C 1
ATOM 4003 O O . HIS B 1 200 ? 14.836 80.374 4.250 1.00 10.61 200 HIS B O 1
ATOM 4010 N N . ASN B 1 201 ? 15.299 79.719 2.130 1.00 11.34 201 ASN B N 1
ATOM 4011 C CA . ASN B 1 201 ? 15.771 81.000 1.606 1.00 12.86 201 ASN B CA 1
ATOM 4012 C C . ASN B 1 201 ? 14.746 81.519 0.588 1.00 12.82 201 ASN B C 1
ATOM 4013 O O . ASN B 1 201 ? 14.871 81.256 -0.604 1.00 14.05 201 ASN B O 1
ATOM 4018 N N . PRO B 1 202 ? 13.726 82.268 1.041 1.00 12.08 202 PRO B N 1
ATOM 4019 C CA . PRO B 1 202 ? 12.712 82.784 0.111 1.00 12.91 202 PRO B CA 1
ATOM 4020 C C . PRO B 1 202 ? 13.218 83.455 -1.175 1.00 14.41 202 PRO B C 1
ATOM 4021 O O . PRO B 1 202 ? 12.744 83.138 -2.266 1.00 14.14 202 PRO B O 1
ATOM 4025 N N . PRO B 1 203 ? 14.173 84.396 -1.067 1.00 15.19 203 PRO B N 1
ATOM 4026 C CA . PRO B 1 203 ? 14.692 85.069 -2.267 1.00 16.08 203 PRO B CA 1
ATOM 4027 C C . PRO B 1 203 ? 15.409 84.127 -3.231 1.00 15.97 203 PRO B C 1
ATOM 4028 O O . PRO B 1 203 ? 15.330 84.289 -4.455 1.00 15.84 203 PRO B O 1
ATOM 4032 N N . VAL B 1 204 ? 16.118 83.149 -2.675 1.00 14.86 204 VAL B N 1
ATOM 4033 C CA . VAL B 1 204 ? 16.868 82.187 -3.475 1.00 15.75 204 VAL B CA 1
ATOM 4034 C C . VAL B 1 204 ? 16.693 80.777 -2.910 1.00 15.74 204 VAL B C 1
ATOM 4035 O O . VAL B 1 204 ? 17.601 80.223 -2.285 1.00 14.26 204 VAL B O 1
ATOM 4039 N N . PRO B 1 205 ? 15.516 80.171 -3.132 1.00 15.67 205 PRO B N 1
ATOM 4040 C CA . PRO B 1 205 ? 15.221 78.821 -2.639 1.00 15.21 205 PRO B CA 1
ATOM 4041 C C . PRO B 1 205 ? 16.151 77.724 -3.158 1.00 14.87 205 PRO B C 1
ATOM 4042 O O . PRO B 1 205 ? 16.256 76.656 -2.550 1.00 14.79 205 PRO B O 1
ATOM 4046 N N . GLN B 1 206 ? 16.828 77.985 -4.273 1.00 13.80 206 GLN B N 1
ATOM 4047 C CA . GLN B 1 206 ? 17.744 77.001 -4.837 1.00 13.65 206 GLN B CA 1
ATOM 4048 C C . GLN B 1 206 ? 19.009 76.862 -3.986 1.00 11.48 206 GLN B C 1
ATOM 4049 O O . GLN B 1 206 ? 19.902 76.083 -4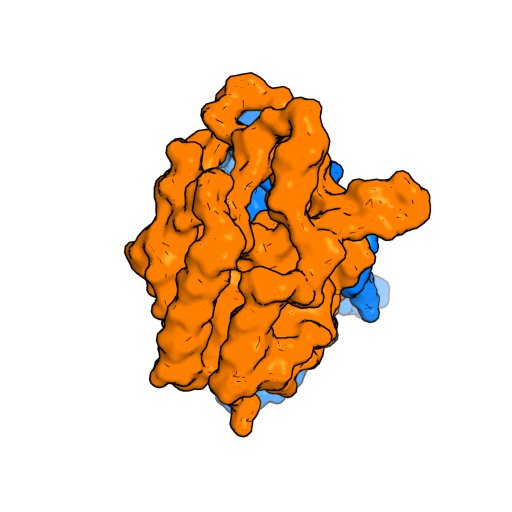.315 1.00 11.02 206 GLN B O 1
ATOM 4055 N N . HIS B 1 207 ? 19.088 77.627 -2.897 1.00 11.18 207 HIS B N 1
ATOM 4056 C CA . HIS B 1 207 ? 20.239 77.549 -1.992 1.00 9.62 207 HIS B CA 1
ATOM 4057 C C . HIS B 1 207 ? 19.853 76.883 -0.677 1.00 10.72 207 HIS B C 1
ATOM 4058 O O . HIS B 1 207 ? 20.690 76.723 0.211 1.00 9.34 207 HIS B O 1
ATOM 4065 N N . ASP B 1 208 ? 18.588 76.498 -0.549 1.00 10.32 208 ASP B N 1
ATOM 4066 C CA . ASP B 1 208 ? 18.106 75.871 0.679 1.00 10.04 208 ASP B CA 1
ATOM 4067 C C . ASP B 1 208 ? 18.981 74.717 1.176 1.00 10.14 208 ASP B C 1
ATOM 4068 O O . ASP B 1 208 ? 19.338 74.668 2.355 1.00 10.10 208 ASP B O 1
ATOM 4073 N N . HIS B 1 209 ? 19.332 73.793 0.286 1.00 9.20 209 HIS B N 1
ATOM 4074 C CA . HIS B 1 209 ? 20.139 72.639 0.681 1.00 9.17 209 HIS B CA 1
ATOM 4075 C C . HIS B 1 209 ? 21.588 72.973 1.024 1.00 8.15 209 HIS B C 1
ATOM 4076 O O . HIS B 1 209 ? 22.351 72.096 1.433 1.00 10.01 209 HIS B O 1
ATOM 4083 N N . LEU B 1 210 ? 21.960 74.241 0.863 1.00 8.16 210 LEU B N 1
ATOM 4084 C CA . LEU B 1 210 ? 23.314 74.695 1.161 1.00 7.67 210 LEU B CA 1
ATOM 4085 C C . LEU B 1 210 ? 23.362 75.501 2.461 1.00 7.58 210 LEU B C 1
ATOM 4086 O O . LEU B 1 210 ? 24.402 76.050 2.812 1.00 7.80 210 LEU B O 1
ATOM 4091 N N . THR B 1 211 ? 22.249 75.566 3.185 1.00 8.40 211 THR B N 1
ATOM 4092 C CA . THR B 1 211 ? 22.227 76.363 4.409 1.00 8.15 211 THR B CA 1
ATOM 4093 C C . THR B 1 211 ? 23.325 76.005 5.413 1.00 7.86 211 THR B C 1
ATOM 4094 O O . THR B 1 211 ? 24.012 76.891 5.923 1.00 8.10 211 THR B O 1
ATOM 4098 N N . SER B 1 212 ? 23.506 74.720 5.700 1.00 8.39 212 SER B N 1
ATOM 4099 C CA . SER B 1 212 ? 24.557 74.325 6.634 1.00 8.45 212 SER B CA 1
ATOM 4100 C C . SER B 1 212 ? 25.932 74.649 6.049 1.00 8.59 212 SER B C 1
ATOM 4101 O O . SER B 1 212 ? 26.790 75.227 6.720 1.00 8.59 212 SER B O 1
ATOM 4104 N N . PHE B 1 213 ? 26.131 74.269 4.791 1.00 7.65 213 PHE B N 1
ATOM 4105 C CA . PHE B 1 213 ? 27.388 74.506 4.092 1.00 8.04 213 PHE B CA 1
ATOM 4106 C C . PHE B 1 213 ? 27.844 75.967 4.156 1.00 8.84 213 PHE B C 1
ATOM 4107 O O . PHE B 1 213 ? 28.990 76.250 4.505 1.00 9.58 213 PHE B O 1
ATOM 4115 N N . HIS B 1 214 ? 26.946 76.892 3.827 1.00 7.22 214 HIS B N 1
ATOM 4116 C CA . HIS B 1 214 ? 27.284 78.313 3.839 1.00 6.85 214 HIS B CA 1
ATOM 4117 C C . HIS B 1 214 ? 27.605 78.846 5.230 1.00 6.31 214 HIS B C 1
ATOM 4118 O O . HIS B 1 214 ? 28.491 79.686 5.389 1.00 7.48 214 HIS B O 1
ATOM 4125 N N . HIS B 1 215 ? 26.887 78.351 6.231 1.00 6.48 215 HIS B N 1
ATOM 4126 C CA . HIS B 1 215 ? 27.100 78.758 7.616 1.00 6.81 215 HIS B CA 1
ATOM 4127 C C . HIS B 1 215 ? 28.472 78.274 8.096 1.00 7.08 215 HIS B C 1
ATOM 4128 O O . HIS B 1 215 ? 29.273 79.058 8.610 1.00 7.44 215 HIS B O 1
ATOM 4135 N N . LEU B 1 216 ? 28.755 76.988 7.908 1.00 7.28 216 LEU B N 1
ATOM 4136 C CA . LEU B 1 216 ? 30.033 76.441 8.345 1.00 7.39 216 LEU B CA 1
ATOM 4137 C C . LEU B 1 216 ? 31.197 76.994 7.524 1.00 7.74 216 LEU B C 1
ATOM 4138 O O . LEU B 1 216 ? 32.287 77.218 8.051 1.00 7.78 216 LEU B O 1
ATOM 4143 N N . LEU B 1 217 ? 30.965 77.219 6.235 1.00 6.73 217 LEU B N 1
ATOM 4144 C CA . LEU B 1 217 ? 32.004 77.768 5.367 1.00 7.49 217 LEU B CA 1
ATOM 4145 C C . LEU B 1 217 ? 32.428 79.134 5.901 1.00 7.09 217 LEU B C 1
ATOM 4146 O O . LEU B 1 217 ? 33.620 79.445 5.975 1.00 7.75 217 LEU B O 1
ATOM 4151 N N . SER B 1 218 ? 31.446 79.946 6.281 1.00 6.19 218 SER B N 1
ATOM 4152 C CA . SER B 1 218 ? 31.732 81.280 6.803 1.00 6.74 218 SER B CA 1
ATOM 4153 C C . SER B 1 218 ? 32.530 81.242 8.107 1.00 6.73 218 SER B C 1
ATOM 4154 O O . SER B 1 218 ? 33.459 82.028 8.293 1.00 7.42 218 SER B O 1
ATOM 4157 N N . MET B 1 219 ? 32.173 80.331 9.005 1.00 7.18 219 MET B N 1
ATOM 4158 C CA . MET B 1 219 ? 32.875 80.216 10.285 1.00 6.98 219 MET B CA 1
ATOM 4159 C C . MET B 1 219 ? 34.302 79.700 10.106 1.00 7.38 219 MET B C 1
ATOM 4160 O O . MET B 1 219 ? 35.245 80.217 10.706 1.00 7.56 219 MET B O 1
ATOM 4165 N N . GLN B 1 220 ? 34.459 78.672 9.281 1.00 7.74 220 GLN B N 1
ATOM 4166 C CA . GLN B 1 220 ? 35.773 78.093 9.046 1.00 7.04 220 GLN B CA 1
ATOM 4167 C C . GLN B 1 220 ? 36.731 79.057 8.357 1.00 7.92 220 GLN B C 1
ATOM 4168 O O . GLN B 1 220 ? 37.895 79.172 8.746 1.00 7.68 220 GLN B O 1
ATOM 4174 N N . ALA B 1 221 ? 36.238 79.754 7.338 1.00 7.47 221 ALA B N 1
ATOM 4175 C CA . ALA B 1 221 ? 37.068 80.696 6.600 1.00 7.64 221 ALA B CA 1
ATOM 4176 C C . ALA B 1 221 ? 37.450 81.888 7.467 1.00 7.41 221 ALA B C 1
ATOM 4177 O O . ALA B 1 221 ? 38.593 82.341 7.440 1.00 6.85 221 ALA B O 1
ATOM 4179 N N . GLY B 1 222 ? 36.489 82.401 8.229 1.00 7.28 222 GLY B N 1
ATOM 4180 C CA . GLY B 1 222 ? 36.769 83.537 9.091 1.00 8.21 222 GLY B CA 1
ATOM 4181 C C . GLY B 1 222 ? 37.836 83.220 10.123 1.00 8.83 222 GLY B C 1
ATOM 4182 O O . GLY B 1 222 ? 38.744 84.017 10.361 1.00 8.98 222 GLY B O 1
ATOM 4183 N N . SER B 1 223 ? 37.725 82.049 10.743 1.00 8.34 223 SER B N 1
ATOM 4184 C CA . SER B 1 223 ? 38.692 81.627 11.750 1.00 6.96 223 SER B CA 1
ATOM 4185 C C . SER B 1 223 ? 40.075 81.458 11.140 1.00 7.11 223 SER B C 1
ATOM 4186 O O . SER B 1 223 ? 41.061 82.001 11.638 1.00 6.79 223 SER B O 1
ATOM 4189 N N . TYR B 1 224 ? 40.143 80.692 10.058 1.00 7.58 224 TYR B N 1
ATOM 4190 C CA . TYR B 1 224 ? 41.407 80.435 9.386 1.00 7.58 224 TYR B CA 1
ATOM 4191 C C . TYR B 1 224 ? 42.145 81.693 8.954 1.00 8.19 224 TYR B C 1
ATOM 4192 O O . TYR B 1 224 ? 43.304 81.903 9.314 1.00 8.36 224 TYR B O 1
ATOM 4201 N N . GLN B 1 225 ? 41.464 82.540 8.194 1.00 8.90 225 GLN B N 1
ATOM 4202 C CA . GLN B 1 225 ? 42.101 83.734 7.666 1.00 9.18 225 GLN B CA 1
ATOM 4203 C C . GLN B 1 225 ? 42.457 84.819 8.681 1.00 8.64 225 GLN B C 1
ATOM 4204 O O . GLN B 1 225 ? 43.214 85.736 8.369 1.00 8.65 225 GLN B O 1
ATOM 4210 N N . ASN B 1 226 ? 41.942 84.701 9.903 1.00 8.05 226 ASN B N 1
ATOM 4211 C CA . ASN B 1 226 ? 42.270 85.661 10.954 1.00 8.94 226 ASN B CA 1
ATOM 4212 C C . ASN B 1 226 ? 42.994 84.975 12.108 1.00 10.12 226 ASN B C 1
ATOM 4213 O O . ASN B 1 226 ? 43.347 85.614 13.100 1.00 9.84 226 ASN B O 1
ATOM 4218 N N . GLY B 1 227 ? 43.232 83.674 11.963 1.00 8.91 227 GLY B N 1
ATOM 4219 C CA . GLY B 1 227 ? 43.909 82.927 13.011 1.00 8.68 227 GLY B CA 1
ATOM 4220 C C . GLY B 1 227 ? 43.195 83.088 14.338 1.00 8.95 227 GLY B C 1
ATOM 4221 O O . GLY B 1 227 ? 43.824 83.295 15.381 1.00 9.76 227 GLY B O 1
ATOM 4222 N N . ALA B 1 228 ? 41.871 82.994 14.301 1.00 8.83 228 ALA B N 1
ATOM 4223 C CA . ALA B 1 228 ? 41.066 83.148 15.503 1.00 7.93 228 ALA B CA 1
ATOM 4224 C C . ALA B 1 228 ? 40.180 81.949 15.805 1.00 7.91 228 ALA B C 1
ATOM 4225 O O . ALA B 1 228 ? 39.685 81.287 14.894 1.00 6.90 228 ALA B O 1
ATOM 4227 N N . TRP B 1 229 ? 40.009 81.655 17.091 1.00 8.27 229 TRP B N 1
ATOM 4228 C CA . TRP B 1 229 ? 39.094 80.593 17.498 1.00 7.43 229 TRP B CA 1
ATOM 4229 C C . TRP B 1 229 ? 37.739 81.264 17.291 1.00 7.88 229 TRP B C 1
ATOM 4230 O O . TRP B 1 229 ? 37.633 82.485 17.400 1.00 7.57 229 TRP B O 1
ATOM 4241 N N . SER B 1 230 ? 36.706 80.493 16.979 1.00 6.89 230 SER B N 1
ATOM 4242 C CA . SER B 1 230 ? 35.389 81.088 16.823 1.00 5.98 230 SER B CA 1
ATOM 4243 C C . SER B 1 230 ? 34.322 80.135 17.335 1.00 6.92 230 SER B C 1
ATOM 4244 O O . SER B 1 230 ? 34.569 78.941 17.523 1.00 7.18 230 SER B O 1
ATOM 4247 N N . ALA B 1 231 ? 33.138 80.677 17.590 1.00 6.71 231 ALA B N 1
ATOM 4248 C CA . ALA B 1 231 ? 32.034 79.876 18.093 1.00 6.54 231 ALA B CA 1
ATOM 4249 C C . ALA B 1 231 ? 30.741 80.519 17.632 1.00 8.16 231 ALA B C 1
ATOM 4250 O O . ALA B 1 231 ? 30.612 81.747 17.642 1.00 8.66 231 ALA B O 1
ATOM 4252 N N . ALA B 1 232 ? 29.795 79.691 17.206 1.00 7.23 232 ALA B N 1
ATOM 4253 C CA . ALA B 1 232 ? 28.507 80.187 16.742 1.00 7.76 232 ALA B CA 1
ATOM 4254 C C . ALA B 1 232 ? 27.397 79.376 17.389 1.00 8.30 232 ALA B C 1
ATOM 4255 O O . ALA B 1 232 ? 27.336 78.150 17.237 1.00 7.89 232 ALA B O 1
ATOM 4257 N N . ALA B 1 233 ? 26.530 80.065 18.124 1.00 8.20 233 ALA B N 1
ATOM 4258 C CA . ALA B 1 233 ? 25.418 79.423 18.813 1.00 7.98 233 ALA B CA 1
ATOM 4259 C C . ALA B 1 233 ? 24.108 79.707 18.097 1.00 8.32 233 ALA B C 1
ATOM 4260 O O . ALA B 1 233 ? 23.644 80.844 18.047 1.00 7.74 233 ALA B O 1
ATOM 4262 N N . GLY B 1 234 ? 23.495 78.674 17.542 1.00 8.16 234 GLY B N 1
ATOM 4263 C CA . GLY B 1 234 ? 22.245 78.915 16.859 1.00 7.78 234 GLY B CA 1
ATOM 4264 C C . GLY B 1 234 ? 21.019 78.583 17.688 1.00 8.35 234 GLY B C 1
ATOM 4265 O O . GLY B 1 234 ? 21.103 77.878 18.696 1.00 8.69 234 GLY B O 1
ATOM 4266 N N . LYS B 1 235 ? 19.890 79.162 17.297 1.00 8.51 235 LYS B N 1
ATOM 4267 C CA . LYS B 1 235 ? 18.611 78.843 17.917 1.00 9.02 235 LYS B CA 1
ATOM 4268 C C . LYS B 1 235 ? 18.026 78.047 16.759 1.00 10.80 235 LYS B C 1
ATOM 4269 O O . LYS B 1 235 ? 17.755 78.598 15.687 1.00 10.51 235 LYS B O 1
ATOM 4275 N N . ALA B 1 236 ? 17.863 76.745 16.969 1.00 9.49 236 ALA B N 1
ATOM 4276 C CA . ALA B 1 236 ? 17.393 75.853 15.917 1.00 10.62 236 ALA B CA 1
ATOM 4277 C C . ALA B 1 236 ? 16.055 75.185 16.168 1.00 9.94 236 ALA B C 1
ATOM 4278 O O . ALA B 1 236 ? 15.433 75.370 17.210 1.00 10.35 236 ALA B O 1
ATOM 4280 N N . GLY B 1 237 ? 15.634 74.388 15.191 1.00 10.87 237 GLY B N 1
ATOM 4281 C CA . GLY B 1 237 ? 14.378 73.673 15.302 1.00 10.96 237 GLY B CA 1
ATOM 4282 C C . GLY B 1 237 ? 13.207 74.387 14.658 1.00 11.69 237 GLY B C 1
ATOM 4283 O O . GLY B 1 237 ? 13.350 75.482 14.112 1.00 12.01 237 GLY B O 1
ATOM 4284 N N . MET B 1 238 ? 12.038 73.759 14.732 1.00 12.03 238 MET B N 1
ATOM 4285 C CA . MET B 1 238 ? 10.824 74.323 14.154 1.00 12.97 238 MET B CA 1
ATOM 4286 C C . MET B 1 238 ? 10.238 75.363 15.104 1.00 12.33 238 MET B C 1
ATOM 4287 O O . MET B 1 238 ? 9.547 75.029 16.069 1.00 13.63 238 MET B O 1
ATOM 4292 N N . GLU B 1 239 ? 10.521 76.630 14.828 1.00 12.95 239 GLU B N 1
ATOM 4293 C CA . GLU B 1 239 ? 10.026 77.712 15.666 1.00 12.67 239 GLU B CA 1
ATOM 4294 C C . GLU B 1 239 ? 8.911 78.465 14.945 1.00 13.14 239 GLU B C 1
ATOM 4295 O O . GLU B 1 239 ? 9.137 79.087 13.907 1.00 13.37 239 GLU B O 1
ATOM 4301 N N . GLU B 1 240 ? 7.705 78.394 15.498 1.00 13.90 240 GLU B N 1
ATOM 4302 C CA . GLU B 1 240 ? 6.547 79.055 14.908 1.00 14.33 240 GLU B CA 1
ATOM 4303 C C . GLU B 1 240 ? 6.420 78.751 13.412 1.00 14.49 240 GLU B C 1
ATOM 4304 O O . GLU B 1 240 ? 6.273 79.659 12.594 1.00 14.15 240 GLU B O 1
ATOM 4310 N N . ASN B 1 241 ? 6.489 77.465 13.072 1.00 15.27 241 ASN B N 1
ATOM 4311 C CA . ASN B 1 241 ? 6.357 76.990 11.694 1.00 16.99 241 ASN B CA 1
ATOM 4312 C C . ASN B 1 241 ? 7.501 77.309 10.736 1.00 15.54 241 ASN B C 1
ATOM 4313 O O . ASN B 1 241 ? 7.359 77.138 9.524 1.00 16.25 241 ASN B O 1
ATOM 4318 N N . CYS B 1 242 ? 8.625 77.778 11.270 1.00 13.82 242 CYS B N 1
ATOM 4319 C CA . CYS B 1 242 ? 9.793 78.079 10.444 1.00 13.67 242 CYS B CA 1
ATOM 4320 C C . CYS B 1 242 ? 10.973 77.267 10.963 1.00 11.98 242 CYS B C 1
ATOM 4321 O O . CYS B 1 242 ? 11.386 77.431 12.110 1.00 12.84 242 CYS B O 1
ATOM 4324 N N . MET B 1 243 ? 11.514 76.393 10.122 1.00 11.04 243 MET B N 1
ATOM 4325 C CA . MET B 1 243 ? 12.642 75.563 10.530 1.00 11.31 243 MET B CA 1
ATOM 4326 C C . MET B 1 243 ? 13.930 76.376 10.565 1.00 10.95 243 MET B C 1
ATOM 4327 O O . MET B 1 243 ? 14.295 77.017 9.581 1.00 10.80 243 MET B O 1
ATOM 4332 N N . LEU B 1 244 ? 14.614 76.334 11.705 1.00 10.01 244 LEU B N 1
ATOM 4333 C CA . LEU B 1 244 ? 15.860 77.067 11.887 1.00 9.50 244 LEU B CA 1
ATOM 4334 C C . LEU B 1 244 ? 17.059 76.122 11.916 1.00 9.94 244 LEU B C 1
ATOM 4335 O O . LEU B 1 244 ? 16.987 75.016 12.451 1.00 10.48 244 LEU B O 1
ATOM 4340 N N . LEU B 1 245 ? 18.163 76.580 11.339 1.00 9.60 245 LEU B N 1
ATOM 4341 C CA . LEU B 1 245 ? 19.389 75.796 11.252 1.00 9.52 245 LEU B CA 1
ATOM 4342 C C . LEU B 1 245 ? 20.073 75.525 12.582 1.00 9.80 245 LEU B C 1
ATOM 4343 O O . LEU B 1 245 ? 20.152 76.396 13.447 1.00 9.08 245 LEU B O 1
ATOM 4348 N N . GLY B 1 246 ? 20.577 74.303 12.717 1.00 9.28 246 GLY B N 1
ATOM 4349 C CA . GLY B 1 246 ? 21.311 73.917 13.906 1.00 9.23 246 GLY B CA 1
ATOM 4350 C C . GLY B 1 246 ? 22.790 74.040 13.580 1.00 8.25 246 GLY B C 1
ATOM 4351 O O . GLY B 1 246 ? 23.249 75.089 13.126 1.00 8.40 246 GLY B O 1
ATOM 4352 N N . HIS B 1 247 ? 23.543 72.968 13.789 1.00 8.51 247 HIS B N 1
ATOM 4353 C CA . HIS B 1 247 ? 24.972 72.986 13.514 1.00 7.79 247 HIS B CA 1
ATOM 4354 C C . HIS B 1 247 ? 25.741 74.117 14.194 1.00 7.82 247 HIS B C 1
ATOM 4355 O O . HIS B 1 247 ? 26.561 74.797 13.571 1.00 7.54 247 HIS B O 1
ATOM 4362 N N . SER B 1 248 ? 25.456 74.321 15.477 1.00 6.81 248 SER B N 1
ATOM 4363 C CA . SER B 1 248 ? 26.171 75.315 16.264 1.00 7.73 248 SER B CA 1
ATOM 4364 C C . SER B 1 248 ? 27.573 74.732 16.314 1.00 8.17 248 SER B C 1
ATOM 4365 O O . SER B 1 248 ? 27.738 73.510 16.295 1.00 8.10 248 SER B O 1
ATOM 4368 N N . CYS B 1 249 ? 28.588 75.580 16.404 1.00 7.18 249 CYS B N 1
ATOM 4369 C CA . CYS B 1 249 ? 29.948 75.063 16.357 1.00 7.27 249 CYS B CA 1
ATOM 4370 C C . CYS B 1 249 ? 31.013 75.871 17.070 1.00 6.48 249 CYS B C 1
ATOM 4371 O O . CYS B 1 249 ? 30.807 77.026 17.426 1.00 8.39 249 CYS B O 1
ATOM 4374 N N . ILE B 1 250 ? 32.158 75.222 17.264 1.00 6.71 250 ILE B N 1
ATOM 4375 C CA . ILE B 1 250 ? 33.342 75.843 17.838 1.00 6.86 250 ILE B CA 1
ATOM 4376 C C . ILE B 1 250 ? 34.416 75.493 16.808 1.00 7.14 250 ILE B C 1
ATOM 4377 O O . ILE B 1 250 ? 34.524 74.339 16.373 1.00 7.43 250 ILE B O 1
ATOM 4382 N N . VAL B 1 251 ? 35.186 76.498 16.407 1.00 6.79 251 VAL B N 1
ATOM 4383 C CA . VAL B 1 251 ? 36.208 76.350 15.378 1.00 6.95 251 VAL B CA 1
ATOM 4384 C C . VAL B 1 251 ? 37.588 76.822 15.834 1.00 7.22 251 VAL B C 1
ATOM 4385 O O . VAL B 1 251 ? 37.707 77.840 16.510 1.00 7.73 251 VAL B O 1
ATOM 4389 N N . ALA B 1 252 ? 38.626 76.076 15.455 1.00 6.57 252 ALA B N 1
ATOM 4390 C CA . ALA B 1 252 ? 40.002 76.420 15.808 1.00 6.05 252 ALA B CA 1
ATOM 4391 C C . ALA B 1 252 ? 40.542 77.487 14.848 1.00 6.96 252 ALA B C 1
ATOM 4392 O O . ALA B 1 252 ? 39.954 77.742 13.798 1.00 7.99 252 ALA B O 1
ATOM 4394 N N . PRO B 1 253 ? 41.673 78.121 15.197 1.00 6.83 253 PRO B N 1
ATOM 4395 C CA . PRO B 1 253 ? 42.298 79.164 14.370 1.00 7.78 253 PRO B CA 1
ATOM 4396 C C . PRO B 1 253 ? 42.730 78.667 12.988 1.00 8.33 253 PRO B C 1
ATOM 4397 O O . PRO B 1 253 ? 43.084 79.455 12.111 1.00 9.32 253 PRO B O 1
ATOM 4401 N N . THR B 1 254 ? 42.718 77.352 12.813 1.00 9.01 254 THR B N 1
ATOM 4402 C CA . THR B 1 254 ? 43.086 76.730 11.548 1.00 9.29 254 THR B CA 1
ATOM 4403 C C . THR B 1 254 ? 41.851 76.557 10.668 1.00 8.91 254 THR B C 1
ATOM 4404 O O . THR B 1 254 ? 41.956 76.148 9.510 1.00 9.03 254 THR B O 1
ATOM 4408 N N . GLY B 1 255 ? 40.682 76.853 11.227 1.00 8.73 255 GLY B N 1
ATOM 4409 C CA . GLY B 1 255 ? 39.446 76.699 10.481 1.00 8.72 255 GLY B CA 1
ATOM 4410 C C . GLY B 1 255 ? 38.830 75.327 10.697 1.00 8.00 255 GLY B C 1
ATOM 4411 O O . GLY B 1 255 ? 37.778 75.017 10.141 1.00 7.33 255 GLY B O 1
ATOM 4412 N N . GLU B 1 256 ? 39.489 74.500 11.505 1.00 8.24 256 GLU B N 1
ATOM 4413 C CA . GLU B 1 256 ? 38.994 73.155 11.793 1.00 7.20 256 GLU B CA 1
ATOM 4414 C C . GLU B 1 256 ? 37.837 73.210 12.787 1.00 7.46 256 GLU B C 1
ATOM 4415 O O . GLU B 1 256 ? 37.943 73.855 13.826 1.00 7.60 256 GLU B O 1
ATOM 4421 N N . ILE B 1 257 ? 36.737 72.533 12.473 1.00 7.09 257 ILE B N 1
ATOM 4422 C CA . ILE B 1 257 ? 35.595 72.495 13.386 1.00 8.32 257 ILE B CA 1
ATOM 4423 C C . ILE B 1 257 ? 35.955 71.499 14.483 1.00 8.48 257 ILE B C 1
ATOM 4424 O O . ILE B 1 257 ? 36.162 70.313 14.208 1.00 10.13 257 ILE B O 1
ATOM 4429 N N . VAL B 1 258 ? 36.036 71.977 15.723 1.00 7.03 258 VAL B N 1
ATOM 4430 C CA . VAL B 1 258 ? 36.397 71.111 16.841 1.00 7.20 258 VAL B CA 1
ATOM 4431 C C . VAL B 1 258 ? 35.216 70.608 17.665 1.00 8.38 258 VAL B C 1
ATOM 4432 O O . VAL B 1 258 ? 35.364 69.674 18.451 1.00 9.48 258 VAL B O 1
ATOM 4436 N N . ALA B 1 259 ? 34.053 71.232 17.490 1.00 8.06 259 ALA B N 1
ATOM 4437 C CA . ALA B 1 259 ? 32.833 70.822 18.187 1.00 7.81 259 ALA B CA 1
ATOM 4438 C C . ALA B 1 259 ? 31.633 71.209 17.328 1.00 7.47 259 ALA B C 1
ATOM 4439 O O . ALA B 1 259 ? 31.615 72.279 16.727 1.00 8.56 259 ALA B O 1
ATOM 4441 N N . LEU B 1 260 ? 30.635 70.333 17.270 1.00 7.12 260 LEU B N 1
ATOM 4442 C CA . LEU B 1 260 ? 29.447 70.582 16.456 1.00 7.82 260 LEU B CA 1
ATOM 4443 C C . LEU B 1 260 ? 28.212 69.950 17.097 1.00 9.00 260 LEU B C 1
ATOM 4444 O O . LEU B 1 260 ? 28.270 68.812 17.559 1.00 10.62 260 LEU B O 1
ATOM 4449 N N . THR B 1 261 ? 27.100 70.682 17.135 1.00 9.03 261 THR B N 1
ATOM 4450 C CA . THR B 1 261 ? 25.871 70.126 17.706 1.00 8.73 261 THR B CA 1
ATOM 4451 C C . THR B 1 261 ? 25.206 69.230 16.668 1.00 10.02 261 THR B C 1
ATOM 4452 O O . THR B 1 261 ? 25.376 69.432 15.464 1.00 10.89 261 THR B O 1
ATOM 4456 N N . THR B 1 262 ? 24.445 68.244 17.131 1.00 10.41 262 THR B N 1
ATOM 4457 C CA . THR B 1 262 ? 23.765 67.343 16.209 1.00 12.05 262 THR B CA 1
ATOM 4458 C C . THR B 1 262 ? 22.248 67.318 16.381 1.00 11.98 262 THR B C 1
ATOM 4459 O O . THR B 1 262 ? 21.547 66.688 15.594 1.00 14.00 262 THR B O 1
ATOM 4463 N N . THR B 1 263 ? 21.738 67.996 17.404 1.00 10.87 263 THR B N 1
ATOM 4464 C CA . THR B 1 263 ? 20.294 68.044 17.614 1.00 9.86 263 THR B CA 1
ATOM 4465 C C . THR B 1 263 ? 19.788 69.425 17.218 1.00 10.52 263 THR B C 1
ATOM 4466 O O . THR B 1 263 ? 20.571 70.288 16.815 1.00 10.69 263 THR B O 1
ATOM 4470 N N . LEU B 1 264 ? 18.476 69.617 17.314 1.00 10.35 264 LEU B N 1
ATOM 4471 C CA . LEU B 1 264 ? 17.857 70.904 17.018 1.00 10.45 264 LEU B CA 1
ATOM 4472 C C . LEU B 1 264 ? 17.158 71.372 18.298 1.00 10.62 264 LEU B C 1
ATOM 4473 O O . LEU B 1 264 ? 16.137 72.053 18.252 1.00 11.40 264 LEU B O 1
ATOM 4478 N N . GLU B 1 265 ? 17.728 70.996 19.439 1.00 11.61 265 GLU B N 1
ATOM 4479 C CA . GLU B 1 265 ? 17.180 71.350 20.749 1.00 13.14 265 GLU B CA 1
ATOM 4480 C C . GLU B 1 265 ? 18.250 72.059 21.581 1.00 12.00 265 GLU B C 1
ATOM 4481 O O . GLU B 1 265 ? 19.356 72.308 21.094 1.00 12.06 265 GLU B O 1
ATOM 4487 N N . ASP B 1 266 ? 17.925 72.398 22.829 1.00 9.89 266 ASP B N 1
ATOM 4488 C CA . ASP B 1 266 ? 18.913 73.034 23.695 1.00 10.66 266 ASP B CA 1
ATOM 4489 C C . ASP B 1 266 ? 20.055 72.023 23.769 1.00 10.28 266 ASP B C 1
ATOM 4490 O O . ASP B 1 266 ? 19.833 70.854 24.097 1.00 10.20 266 ASP B O 1
ATOM 4495 N N . GLU B 1 267 ? 21.271 72.460 23.461 1.00 9.07 267 GLU B N 1
ATOM 4496 C CA . GLU B 1 267 ? 22.406 71.547 23.477 1.00 9.55 267 GLU B CA 1
ATOM 4497 C C . GLU B 1 267 ? 23.706 72.269 23.789 1.00 9.45 267 GLU B C 1
ATOM 4498 O O . GLU B 1 267 ? 23.985 73.331 23.236 1.00 9.76 267 GLU B O 1
ATOM 4504 N N . VAL B 1 268 ? 24.503 71.679 24.673 1.00 8.72 268 VAL B N 1
ATOM 4505 C CA . VAL B 1 268 ? 25.784 72.258 25.044 1.00 9.08 268 VAL B CA 1
ATOM 4506 C C . VAL B 1 268 ? 26.929 71.462 24.435 1.00 9.66 268 VAL B C 1
ATOM 4507 O O . VAL B 1 268 ? 26.941 70.231 24.499 1.00 10.08 268 VAL B O 1
ATOM 4511 N N . ILE B 1 269 ? 27.871 72.172 23.822 1.00 8.95 269 ILE B N 1
ATOM 4512 C CA . ILE B 1 269 ? 29.064 71.549 23.263 1.00 9.16 269 ILE B CA 1
ATOM 4513 C C . ILE B 1 269 ? 30.238 72.326 23.852 1.00 8.48 269 ILE B C 1
ATOM 4514 O O . ILE B 1 269 ? 30.091 73.497 24.216 1.00 9.05 269 ILE B O 1
ATOM 4519 N N . THR B 1 270 ? 31.387 71.676 23.988 1.00 8.67 270 THR B N 1
ATOM 4520 C CA . THR B 1 270 ? 32.557 72.351 24.540 1.00 9.31 270 THR B CA 1
ATOM 4521 C C . THR B 1 270 ? 33.813 71.959 23.789 1.00 8.67 270 THR B C 1
ATOM 4522 O O . THR B 1 270 ? 33.840 70.961 23.072 1.00 10.25 270 THR B O 1
ATOM 4526 N N . ALA B 1 271 ? 34.858 72.754 23.975 1.00 9.00 271 ALA B N 1
ATOM 4527 C CA . ALA B 1 271 ? 36.141 72.495 23.344 1.00 9.59 271 ALA B CA 1
ATOM 4528 C C . ALA B 1 271 ? 37.229 73.194 24.138 1.00 9.93 271 ALA B C 1
ATOM 4529 O O . ALA B 1 271 ? 37.023 74.299 24.641 1.00 9.88 271 ALA B O 1
ATOM 4531 N N . ALA B 1 272 ? 38.383 72.547 24.254 1.00 10.93 272 ALA B N 1
ATOM 4532 C CA . ALA B 1 272 ? 39.511 73.137 24.957 1.00 12.01 272 ALA B CA 1
ATOM 4533 C C . ALA B 1 272 ? 40.109 74.183 24.021 1.00 12.64 272 ALA B C 1
ATOM 4534 O O . ALA B 1 272 ? 40.328 73.917 22.834 1.00 13.33 272 ALA B O 1
ATOM 4536 N N . VAL B 1 273 ? 40.369 75.371 24.556 1.00 12.18 273 VAL B N 1
ATOM 4537 C CA . VAL B 1 273 ? 40.918 76.466 23.764 1.00 12.70 273 VAL B CA 1
ATOM 4538 C C . VAL B 1 273 ? 42.279 76.932 24.269 1.00 12.95 273 VAL B C 1
ATOM 4539 O O . VAL B 1 273 ? 42.434 77.265 25.442 1.00 14.68 273 VAL B O 1
ATOM 4543 N N . ASP B 1 274 ? 43.263 76.935 23.374 1.00 11.82 274 ASP B N 1
ATOM 4544 C CA . ASP B 1 274 ? 44.611 77.392 23.695 1.00 12.73 274 ASP B CA 1
ATOM 4545 C C . ASP B 1 274 ? 44.784 78.680 22.898 1.00 12.86 274 ASP B C 1
ATOM 4546 O O . ASP B 1 274 ? 44.916 78.640 21.676 1.00 11.05 274 ASP B O 1
ATOM 4551 N N . LEU B 1 275 ? 44.775 79.816 23.589 1.00 12.14 275 LEU B N 1
ATOM 4552 C CA . LEU B 1 275 ? 44.899 81.113 22.929 1.00 13.76 275 LEU B CA 1
ATOM 4553 C C . LEU B 1 275 ? 46.196 81.295 22.145 1.00 13.78 275 LEU B C 1
ATOM 4554 O O . LEU B 1 275 ? 46.236 82.049 21.173 1.00 14.28 275 LEU B O 1
ATOM 4559 N N . ASP B 1 276 ? 47.255 80.602 22.549 1.00 13.69 276 ASP B N 1
ATOM 4560 C CA . ASP B 1 276 ? 48.521 80.726 21.838 1.00 14.77 276 ASP B CA 1
ATOM 4561 C C . ASP B 1 276 ? 48.511 80.026 20.482 1.00 13.54 276 ASP B C 1
ATOM 4562 O O . ASP B 1 276 ? 49.412 80.229 19.669 1.00 14.82 276 ASP B O 1
ATOM 4567 N N . ARG B 1 277 ? 47.495 79.206 20.232 1.00 12.91 277 ARG B N 1
ATOM 4568 C CA . ARG B 1 277 ? 47.411 78.498 18.958 1.00 12.86 277 ARG B CA 1
ATOM 4569 C C . ARG B 1 277 ? 47.231 79.490 17.813 1.00 12.14 277 ARG B C 1
ATOM 4570 O O . ARG B 1 277 ? 47.555 79.191 16.663 1.00 12.77 277 ARG B O 1
ATOM 4578 N N . CYS B 1 278 ? 46.706 80.670 18.131 1.00 10.81 278 CYS B N 1
ATOM 4579 C CA . CYS B 1 278 ? 46.484 81.702 17.120 1.00 10.45 278 CYS B CA 1
ATOM 4580 C C . CYS B 1 278 ? 47.798 82.058 16.424 1.00 11.97 278 CYS B C 1
ATOM 4581 O O . CYS B 1 278 ? 47.810 82.425 15.250 1.00 11.49 278 CYS B O 1
ATOM 4584 N N . ARG B 1 279 ? 48.902 81.937 17.154 1.00 12.62 279 ARG B N 1
ATOM 4585 C CA . ARG B 1 279 ? 50.226 82.249 16.617 1.00 12.53 279 ARG B CA 1
ATOM 4586 C C . ARG B 1 279 ? 50.617 81.403 15.403 1.00 10.86 279 ARG B C 1
ATOM 4587 O O . ARG B 1 279 ? 51.370 81.860 14.545 1.00 11.32 279 ARG B O 1
ATOM 4595 N N . GLU B 1 280 ? 50.113 80.172 15.330 1.00 11.07 280 GLU B N 1
ATOM 4596 C CA . GLU B 1 280 ? 50.443 79.289 14.212 1.00 10.37 280 GLU B CA 1
ATOM 4597 C C . GLU B 1 280 ? 50.084 79.923 12.878 1.00 9.56 280 GLU B C 1
ATOM 4598 O O . GLU B 1 280 ? 50.688 79.614 11.854 1.00 10.33 280 GLU B O 1
ATOM 4604 N N . LEU B 1 281 ? 49.093 80.808 12.900 1.00 9.25 281 LEU B N 1
ATOM 4605 C CA . LEU B 1 281 ? 48.651 81.504 11.699 1.00 9.03 281 LEU B CA 1
ATOM 4606 C C . LEU B 1 281 ? 49.129 82.953 11.679 1.00 8.81 281 LEU B C 1
ATOM 4607 O O . LEU B 1 281 ? 49.700 83.417 10.694 1.00 9.78 281 LEU B O 1
ATOM 4612 N N . ARG B 1 282 ? 48.893 83.662 12.777 1.00 10.50 282 ARG B N 1
ATOM 4613 C CA . ARG B 1 282 ? 49.235 85.076 12.864 1.00 11.38 282 ARG B CA 1
ATOM 4614 C C . ARG B 1 282 ? 50.708 85.452 12.938 1.00 12.35 282 ARG B C 1
ATOM 4615 O O . ARG B 1 282 ? 51.055 86.633 12.879 1.00 12.83 282 ARG B O 1
ATOM 4623 N N . GLU B 1 283 ? 51.578 84.461 13.066 1.00 11.49 283 GLU B N 1
ATOM 4624 C CA . GLU B 1 283 ? 53.007 84.734 13.100 1.00 13.17 283 GLU B CA 1
ATOM 4625 C C . GLU B 1 283 ? 53.656 84.099 11.882 1.00 12.50 283 GLU B C 1
ATOM 4626 O O . GLU B 1 283 ? 54.871 84.198 11.685 1.00 13.31 283 GLU B O 1
ATOM 4632 N N . HIS B 1 284 ? 52.837 83.467 11.048 1.00 9.87 284 HIS B N 1
ATOM 4633 C CA . HIS B 1 284 ? 53.359 82.800 9.871 1.00 9.89 284 HIS B CA 1
ATOM 4634 C C . HIS B 1 284 ? 52.648 83.093 8.555 1.00 10.22 284 HIS B C 1
ATOM 4635 O O . HIS B 1 284 ? 52.869 84.148 7.969 1.00 10.47 284 HIS B O 1
ATOM 4642 N N . ILE B 1 285 ? 51.795 82.190 8.082 1.00 9.53 285 ILE B N 1
ATOM 4643 C CA . ILE B 1 285 ? 51.138 82.434 6.801 1.00 10.18 285 ILE B CA 1
ATOM 4644 C C . ILE B 1 285 ? 50.290 83.703 6.819 1.00 9.37 285 ILE B C 1
ATOM 4645 O O . ILE B 1 285 ? 50.169 84.389 5.804 1.00 8.77 285 ILE B O 1
ATOM 4650 N N . PHE B 1 286 ? 49.717 84.026 7.974 1.00 8.58 286 PHE B N 1
ATOM 4651 C CA . PHE B 1 286 ? 48.901 85.225 8.093 1.00 9.16 286 PHE B CA 1
ATOM 4652 C C . PHE B 1 286 ? 49.518 86.247 9.038 1.00 10.38 286 PHE B C 1
ATOM 4653 O O . PHE B 1 286 ? 48.844 86.822 9.897 1.00 9.14 286 PHE B O 1
ATOM 4661 N N . ASN B 1 287 ? 50.820 86.460 8.873 1.00 10.98 287 ASN B N 1
ATOM 4662 C CA . ASN B 1 287 ? 51.532 87.453 9.665 1.00 12.00 287 ASN B CA 1
ATOM 4663 C C . ASN B 1 287 ? 51.173 88.764 8.967 1.00 12.18 287 ASN B C 1
ATOM 4664 O O . ASN B 1 287 ? 51.844 89.172 8.019 1.00 12.46 287 ASN B O 1
ATOM 4669 N N . PHE B 1 288 ? 50.106 89.407 9.434 1.00 12.46 288 PHE B N 1
ATOM 4670 C CA . PHE B 1 288 ? 49.614 90.647 8.837 1.00 13.50 288 PHE B CA 1
ATOM 4671 C C . PHE B 1 288 ? 50.676 91.687 8.504 1.00 14.47 288 PHE B C 1
ATOM 4672 O O . PHE B 1 288 ? 50.810 92.101 7.353 1.00 15.18 288 PHE B O 1
ATOM 4680 N N . LYS B 1 289 ? 51.425 92.111 9.513 1.00 16.36 289 LYS B N 1
ATOM 4681 C CA . LYS B 1 289 ? 52.452 93.128 9.318 1.00 19.38 289 LYS B CA 1
ATOM 4682 C C . LYS B 1 289 ? 53.469 92.782 8.237 1.00 19.02 289 LYS B C 1
ATOM 4683 O O . LYS B 1 289 ? 53.929 93.659 7.509 1.00 19.89 289 LYS B O 1
ATOM 4689 N N . GLN B 1 290 ? 53.812 91.506 8.121 1.00 16.80 290 GLN B N 1
ATOM 4690 C CA . GLN B 1 290 ? 54.794 91.082 7.133 1.00 16.10 290 GLN B CA 1
ATOM 4691 C C . GLN B 1 290 ? 54.261 90.878 5.719 1.00 15.75 290 GLN B C 1
ATOM 4692 O O . GLN B 1 290 ? 55.002 91.048 4.751 1.00 15.59 290 GLN B O 1
ATOM 4698 N N . HIS B 1 291 ? 52.982 90.536 5.596 1.00 13.63 291 HIS B N 1
ATOM 4699 C CA . HIS B 1 291 ? 52.406 90.239 4.287 1.00 12.38 291 HIS B CA 1
ATOM 4700 C C . HIS B 1 291 ? 51.356 91.172 3.683 1.00 13.46 291 HIS B C 1
ATOM 4701 O O . HIS B 1 291 ? 51.279 91.293 2.458 1.00 13.44 291 HIS B O 1
ATOM 4708 N N . ARG B 1 292 ? 50.540 91.817 4.512 1.00 13.22 292 ARG B N 1
ATOM 4709 C CA . ARG B 1 292 ? 49.498 92.700 3.983 1.00 13.15 292 ARG B CA 1
ATOM 4710 C C . ARG B 1 292 ? 50.032 93.953 3.294 1.00 14.61 292 ARG B C 1
ATOM 4711 O O . ARG B 1 292 ? 51.058 94.506 3.688 1.00 14.55 292 ARG B O 1
ATOM 4719 N N . GLN B 1 293 ? 49.323 94.383 2.252 1.00 14.07 293 GLN B N 1
ATOM 4720 C CA . GLN B 1 293 ? 49.679 95.577 1.487 1.00 14.90 293 GLN B CA 1
ATOM 4721 C C . GLN B 1 293 ? 48.418 96.440 1.428 1.00 15.52 293 GLN B C 1
ATOM 4722 O O . GLN B 1 293 ? 47.770 96.539 0.386 1.00 13.73 293 GLN B O 1
ATOM 4728 N N . PRO B 1 294 ? 48.057 97.077 2.555 1.00 16.07 294 PRO B N 1
ATOM 4729 C CA . PRO B 1 294 ? 46.872 97.934 2.676 1.00 17.26 294 PRO B CA 1
ATOM 4730 C C . PRO B 1 294 ? 46.718 99.030 1.626 1.00 16.24 294 PRO B C 1
ATOM 4731 O O . PRO B 1 294 ? 45.607 99.506 1.385 1.00 15.68 294 PRO B O 1
ATOM 4735 N N . GLN B 1 295 ? 47.821 99.439 1.005 1.00 15.98 295 GLN B N 1
ATOM 4736 C CA . GLN B 1 295 ? 47.748 100.485 -0.008 1.00 15.56 295 GLN B CA 1
ATOM 4737 C C . GLN B 1 295 ? 46.928 100.031 -1.209 1.00 14.91 295 GLN B C 1
ATOM 4738 O O . GLN B 1 295 ? 46.582 100.838 -2.071 1.00 16.11 295 GLN B O 1
ATOM 4744 N N . HIS B 1 296 ? 46.617 98.737 -1.262 1.00 14.34 296 HIS B N 1
ATOM 4745 C CA . HIS B 1 296 ? 45.837 98.183 -2.363 1.00 13.98 296 HIS B CA 1
ATOM 4746 C C . HIS B 1 296 ? 44.428 97.762 -1.944 1.00 11.85 296 HIS B C 1
ATOM 4747 O O . HIS B 1 296 ? 43.669 97.239 -2.763 1.00 12.63 296 HIS B O 1
ATOM 4754 N N . TYR B 1 297 ? 44.069 97.996 -0.683 1.00 10.95 297 TYR B N 1
ATOM 4755 C CA . TYR B 1 297 ? 42.747 97.594 -0.197 1.00 10.75 297 TYR B CA 1
ATOM 4756 C C . TYR B 1 297 ? 41.762 98.745 -0.036 1.00 11.10 297 TYR B C 1
ATOM 4757 O O . TYR B 1 297 ? 40.648 98.541 0.448 1.00 10.72 297 TYR B O 1
ATOM 4766 N N . GLY B 1 298 ? 42.171 99.943 -0.434 1.00 11.63 298 GLY B N 1
ATOM 4767 C CA . GLY B 1 298 ? 41.317 101.109 -0.286 1.00 12.89 298 GLY B CA 1
ATOM 4768 C C . GLY B 1 298 ? 39.860 100.991 -0.697 1.00 11.43 298 GLY B C 1
ATOM 4769 O O . GLY B 1 298 ? 38.978 101.513 -0.011 1.00 11.63 298 GLY B O 1
ATOM 4770 N N . LEU B 1 299 ? 39.594 100.313 -1.808 1.00 11.52 299 LEU B N 1
ATOM 4771 C CA . LEU B 1 299 ? 38.224 100.180 -2.292 1.00 10.97 299 LEU B CA 1
ATOM 4772 C C . LEU B 1 299 ? 37.283 99.559 -1.267 1.00 10.20 299 LEU B C 1
ATOM 4773 O O . LEU B 1 299 ? 36.096 99.869 -1.240 1.00 9.99 299 LEU B O 1
ATOM 4778 N N . ILE B 1 300 ? 37.817 98.687 -0.422 1.00 10.61 300 ILE B N 1
ATOM 4779 C CA . ILE B 1 300 ? 37.008 98.027 0.594 1.00 10.66 300 ILE B CA 1
ATOM 4780 C C . ILE B 1 300 ? 36.414 99.022 1.585 1.00 10.59 300 ILE B C 1
ATOM 4781 O O . ILE B 1 300 ? 35.337 98.790 2.135 1.00 10.59 300 ILE B O 1
ATOM 4786 N N . ALA B 1 301 ? 37.104 100.140 1.797 1.00 11.14 301 ALA B N 1
ATOM 4787 C CA . ALA B 1 301 ? 36.632 101.144 2.744 1.00 12.66 301 ALA B CA 1
ATOM 4788 C C . ALA B 1 301 ? 35.966 102.365 2.111 1.00 14.22 301 ALA B C 1
ATOM 4789 O O . ALA B 1 301 ? 35.570 103.291 2.821 1.00 14.78 301 ALA B O 1
ATOM 4791 N N . GLU B 1 302 ? 35.839 102.376 0.787 1.00 14.89 302 GLU B N 1
ATOM 4792 C CA . GLU B 1 302 ? 35.203 103.504 0.111 1.00 17.82 302 GLU B CA 1
ATOM 4793 C C . GLU B 1 302 ? 33.697 103.501 0.346 1.00 19.54 302 GLU B C 1
ATOM 4794 O O . GLU B 1 302 ? 33.054 102.451 0.304 1.00 19.14 302 GLU B O 1
ATOM 4800 N N . LEU B 1 303 ? 33.140 104.682 0.596 1.00 22.21 303 LEU B N 1
ATOM 4801 C CA . LEU 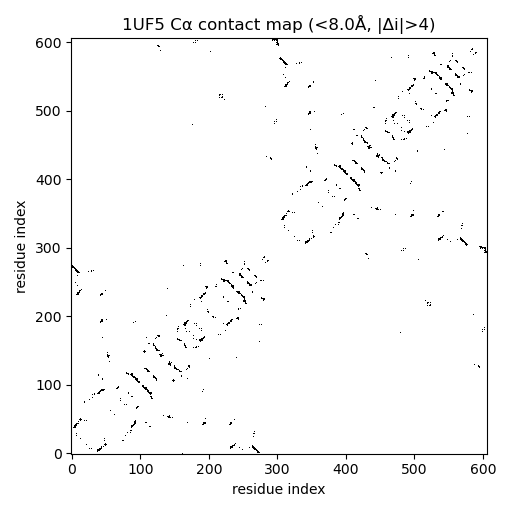B 1 303 ? 31.710 104.818 0.847 1.00 24.87 303 LEU B CA 1
ATOM 4802 C C . LEU B 1 303 ? 30.912 104.805 -0.453 1.00 27.10 303 LEU B C 1
ATOM 4803 O O . LEU B 1 303 ? 31.538 104.899 -1.528 1.00 28.41 303 LEU B O 1
#

Organism: Agrobacterium sp. (strain KNK712) (NCBI:txid252128)